Protein AF-A0A7S4HMP1-F1 (afdb_monomer)

Mean predicted aligned error: 23.76 Å

Solvent-accessible surface area (backbone atoms only — not comparable to full-atom values): 29929 Å² total; per-residue (Å²): 89,82,58,61,38,48,70,72,31,58,78,66,73,50,84,30,81,54,72,77,43,48,59,88,63,46,53,74,67,34,48,52,54,40,42,73,74,68,42,50,66,63,68,62,42,39,95,82,55,64,98,74,82,81,72,85,88,78,88,84,86,88,88,82,89,89,89,88,88,84,88,81,86,84,79,91,74,78,85,71,90,70,69,54,92,78,54,49,53,91,75,45,52,76,67,53,47,53,24,38,42,62,42,58,37,49,62,71,31,56,60,67,72,49,83,29,82,53,69,80,48,49,62,86,65,46,52,76,65,34,47,52,21,40,46,72,57,68,42,48,68,62,68,64,46,39,96,78,59,67,98,74,85,80,78,83,84,86,82,91,79,90,79,83,88,87,82,87,84,79,87,81,83,80,88,71,80,78,69,90,65,64,50,91,81,48,47,51,90,75,45,52,76,68,52,47,54,23,37,42,62,40,55,36,49,59,71,30,53,61,65,74,47,82,30,86,50,70,82,45,50,54,88,68,43,55,70,69,35,44,52,21,38,42,73,56,68,42,47,66,59,66,67,52,72,51,95,71,71,99,76,76,70,82,72,84,80,81,89,78,87,88,88,74,92,66,71,60,50,84,85,50,48,55,88,74,48,55,69,70,48,50,51,28,37,43,73,58,56,36,45,60,76,32,53,65,63,76,46,82,35,87,89,57,84,60,51,60,85,70,42,51,73,67,54,46,53,32,38,41,68,49,56,38,47,64,61,70,63,45,29,73,69,45,54,54,50,52,54,48,48,56,50,48,56,67,51,40,69,75,43,55,60,54,58,53,46,52,39,49,51,42,34,52,52,15,50,47,36,27,50,51,14,51,54,48,24,72,73,68,71,52,72,71,38,48,37,38,30,53,18,13,51,32,28,32,55,13,32,71,28,49,86,81,36,54,68,62,13,40,53,29,36,35,56,15,34,50,35,50,36,51,47,36,51,48,53,54,50,50,52,70,72,59,68,66,89,76,70,52,67,64,57,55,51,22,54,50,30,39,38,51,18,32,49,48,48,42,55,49,34,53,44,58,66,77,44,80,78,65,65,91,43,68,66,58,56,51,49,48,55,51,21,56,48,26,46,52,53,18,51,54,46,52,49,52,55,48,68,75,74,107

Structure (mmCIF, N/CA/C/O backbone):
data_AF-A0A7S4HMP1-F1
#
_entry.id   AF-A0A7S4HMP1-F1
#
loop_
_atom_site.group_PDB
_atom_site.id
_atom_site.type_symbol
_atom_site.label_atom_id
_atom_site.label_alt_id
_atom_site.label_comp_id
_atom_site.label_asym_id
_atom_site.label_entity_id
_atom_site.label_seq_id
_atom_site.pdbx_PDB_ins_code
_atom_site.Cartn_x
_atom_site.Cartn_y
_atom_site.Cartn_z
_atom_site.occupancy
_atom_site.B_iso_or_equiv
_atom_site.auth_seq_id
_atom_site.auth_comp_id
_atom_site.auth_asym_id
_atom_site.auth_atom_id
_atom_site.pdbx_PDB_model_num
ATOM 1 N N . GLU A 1 1 ? 4.857 -21.655 -35.297 1.00 81.12 1 GLU A N 1
ATOM 2 C CA . GLU A 1 1 ? 4.956 -22.957 -35.999 1.00 81.12 1 GLU A CA 1
ATOM 3 C C . GLU A 1 1 ? 5.570 -24.073 -35.152 1.00 81.12 1 GLU A C 1
ATOM 5 O O . GLU A 1 1 ? 4.925 -25.102 -35.016 1.00 81.12 1 GLU A O 1
ATOM 10 N N . THR A 1 2 ? 6.750 -23.900 -34.536 1.00 83.69 2 THR A N 1
ATOM 11 C CA . THR A 1 2 ? 7.411 -24.947 -33.713 1.00 83.69 2 THR A CA 1
ATOM 12 C C . THR A 1 2 ? 6.548 -25.488 -32.561 1.00 83.69 2 THR A C 1
ATOM 14 O O . THR A 1 2 ? 6.599 -26.676 -32.261 1.00 83.69 2 THR A O 1
ATOM 17 N N . LEU A 1 3 ? 5.717 -24.636 -31.955 1.00 86.12 3 LEU A N 1
ATOM 18 C CA . LEU A 1 3 ? 4.725 -24.988 -30.927 1.00 86.12 3 LEU A CA 1
ATOM 19 C C . LEU A 1 3 ? 3.349 -25.354 -31.524 1.00 86.12 3 LEU A C 1
ATOM 21 O O . LEU A 1 3 ? 2.315 -25.100 -30.923 1.00 86.12 3 LEU A O 1
ATOM 25 N N . GLY A 1 4 ? 3.278 -25.811 -32.776 1.00 84.25 4 GLY A N 1
ATOM 26 C CA . GLY A 1 4 ? 2.015 -26.191 -33.429 1.00 84.25 4 GLY A CA 1
ATOM 27 C C . GLY A 1 4 ? 1.074 -25.035 -33.808 1.00 84.25 4 GLY A C 1
ATOM 28 O O . GLY A 1 4 ? 0.079 -25.266 -34.489 1.00 84.25 4 GLY A O 1
ATOM 29 N N . TYR A 1 5 ? 1.383 -23.789 -33.437 1.00 81.81 5 TYR A N 1
ATOM 30 C CA . TYR A 1 5 ? 0.599 -22.616 -33.836 1.00 81.81 5 TYR A CA 1
ATOM 31 C C . TYR A 1 5 ? 0.855 -22.222 -35.294 1.00 81.81 5 TYR A C 1
ATOM 33 O O . TYR A 1 5 ? 2.004 -21.999 -35.696 1.00 81.81 5 TYR A O 1
ATOM 41 N N . ASN A 1 6 ? -0.228 -22.059 -36.054 1.00 84.19 6 ASN A N 1
ATOM 42 C CA . ASN A 1 6 ? -0.247 -21.267 -37.284 1.00 84.19 6 ASN A CA 1
ATOM 43 C C . ASN A 1 6 ? -0.841 -19.873 -37.008 1.00 84.19 6 ASN A C 1
ATOM 45 O O . ASN A 1 6 ? -1.463 -19.658 -35.969 1.00 84.19 6 ASN A O 1
ATOM 49 N N . GLN A 1 7 ? -0.667 -18.940 -37.947 1.00 73.88 7 GLN A N 1
ATOM 50 C CA . GLN A 1 7 ? -1.104 -17.548 -37.792 1.00 73.88 7 GLN A CA 1
ATOM 51 C C . GLN A 1 7 ? -2.592 -17.423 -37.431 1.00 73.88 7 GLN A C 1
ATOM 53 O O . GLN A 1 7 ? -2.944 -16.695 -36.514 1.00 73.88 7 GLN A O 1
ATOM 58 N N . ALA A 1 8 ? -3.470 -18.201 -38.070 1.00 77.12 8 ALA A N 1
ATOM 59 C CA . ALA A 1 8 ? -4.897 -18.154 -37.766 1.00 77.12 8 ALA A CA 1
ATOM 60 C C . ALA A 1 8 ? -5.226 -18.686 -36.360 1.00 77.12 8 ALA A C 1
ATOM 62 O O . ALA A 1 8 ? -6.150 -18.182 -35.730 1.00 77.12 8 ALA A O 1
ATOM 63 N N . MET A 1 9 ? -4.503 -19.690 -35.858 1.00 77.56 9 MET A N 1
ATOM 64 C CA . MET A 1 9 ? -4.683 -20.177 -34.486 1.00 77.56 9 MET A CA 1
ATOM 65 C C . MET A 1 9 ? -4.234 -19.131 -33.468 1.00 77.56 9 MET A C 1
ATOM 67 O O . MET A 1 9 ? -4.956 -18.874 -32.512 1.00 77.56 9 MET A O 1
ATOM 71 N N . TRP A 1 10 ? -3.096 -18.484 -33.722 1.00 79.12 10 TRP A N 1
ATOM 72 C CA . TRP A 1 10 ? -2.561 -17.427 -32.868 1.00 79.12 10 TRP A CA 1
ATOM 73 C C . TRP A 1 10 ? -3.501 -16.217 -32.801 1.00 79.12 10 TRP A C 1
ATOM 75 O O . TRP A 1 10 ? -3.937 -15.827 -31.722 1.00 79.12 10 TRP A O 1
ATOM 85 N N . ASP A 1 11 ? -3.921 -15.707 -33.962 1.00 74.00 11 ASP A N 1
ATOM 86 C CA . ASP A 1 11 ? -4.785 -14.525 -34.073 1.00 74.00 11 ASP A CA 1
ATOM 87 C C . ASP A 1 11 ? -6.189 -14.742 -33.475 1.00 74.00 11 ASP A C 1
ATOM 89 O O . ASP A 1 11 ? -6.884 -13.783 -33.146 1.00 74.00 11 ASP A O 1
ATOM 93 N N . ASN A 1 12 ? -6.633 -15.999 -33.346 1.00 75.69 12 ASN A N 1
ATOM 94 C CA . ASN A 1 12 ? -7.944 -16.351 -32.790 1.00 75.69 12 ASN A CA 1
ATOM 95 C C . ASN A 1 12 ? -7.866 -16.988 -31.390 1.00 75.69 12 ASN A C 1
ATOM 97 O O . ASN A 1 12 ? -8.894 -17.453 -30.896 1.00 75.69 12 ASN A O 1
ATOM 101 N N . GLY A 1 13 ? -6.684 -17.030 -30.761 1.00 78.25 13 GLY A N 1
ATOM 102 C CA . GLY A 1 13 ? -6.494 -17.608 -29.424 1.00 78.25 13 GLY A CA 1
ATOM 103 C C . GLY A 1 13 ? -6.851 -19.096 -29.340 1.00 78.25 13 GLY A C 1
ATOM 104 O O . GLY A 1 13 ? -7.396 -19.549 -28.337 1.00 78.25 13 GLY A O 1
ATOM 105 N N . VAL A 1 14 ? -6.621 -19.847 -30.418 1.00 78.69 14 VAL A N 1
ATOM 106 C CA . VAL A 1 14 ? -6.867 -21.291 -30.472 1.00 78.69 14 VAL A CA 1
ATOM 107 C C . VAL A 1 14 ? -5.616 -22.019 -29.995 1.00 78.69 14 VAL A C 1
ATOM 109 O O . VAL A 1 14 ? -4.574 -21.932 -30.642 1.00 78.69 14 VAL A O 1
ATOM 112 N N . GLU A 1 15 ? -5.749 -22.748 -28.889 1.00 80.62 15 GLU A N 1
ATOM 113 C CA . GLU A 1 15 ? -4.696 -23.574 -28.288 1.00 80.62 15 GLU A CA 1
ATOM 114 C C . GLU A 1 15 ? -4.170 -24.637 -29.267 1.00 80.62 15 GLU A C 1
ATOM 116 O O . GLU A 1 15 ? -4.902 -25.164 -30.115 1.00 80.62 15 GLU A O 1
ATOM 121 N N . SER A 1 16 ? -2.871 -24.925 -29.178 1.00 84.31 16 SER A N 1
ATOM 122 C CA . SER A 1 16 ? -2.215 -25.957 -29.980 1.00 84.31 16 SER A CA 1
ATOM 123 C C . SER A 1 16 ? -2.100 -27.263 -29.197 1.00 84.31 16 SER A C 1
ATOM 125 O O . SER A 1 16 ? -2.151 -27.277 -27.975 1.00 84.31 16 SER A O 1
ATOM 127 N N . GLU A 1 17 ? -1.869 -28.387 -29.876 1.00 76.69 17 GLU A N 1
ATOM 128 C CA . GLU A 1 17 ? -1.690 -29.677 -29.184 1.00 76.69 17 GLU A CA 1
ATOM 129 C C . GLU A 1 17 ? -0.527 -29.645 -28.177 1.00 76.69 17 GLU A C 1
ATOM 131 O O . GLU A 1 17 ? -0.552 -30.349 -27.175 1.00 76.69 17 GLU A O 1
ATOM 136 N N . THR A 1 18 ? 0.470 -28.781 -28.398 1.00 83.00 18 THR A N 1
ATOM 137 C CA . THR A 1 18 ? 1.603 -28.641 -27.480 1.00 83.00 18 THR A CA 1
ATOM 138 C C . THR A 1 18 ? 1.272 -27.841 -26.225 1.00 83.00 18 THR A C 1
ATOM 140 O O . THR A 1 18 ? 1.963 -28.022 -25.232 1.00 83.00 18 THR A O 1
ATOM 143 N N . SER A 1 19 ? 0.259 -26.959 -26.232 1.00 81.62 19 SER A N 1
ATOM 144 C CA . SER A 1 19 ? -0.126 -26.233 -25.006 1.00 81.62 19 SER A CA 1
ATOM 145 C C . SER A 1 19 ? -0.819 -27.129 -23.980 1.00 81.62 19 SER A C 1
ATOM 147 O O . SER A 1 19 ? -0.822 -26.796 -22.801 1.00 81.62 19 SER A O 1
ATOM 149 N N . ASP A 1 20 ? -1.333 -28.284 -24.410 1.00 80.31 20 ASP A N 1
ATOM 150 C CA . ASP A 1 20 ? -1.892 -29.313 -23.525 1.00 80.31 20 ASP A CA 1
ATOM 151 C C . ASP A 1 20 ? -0.820 -30.279 -22.982 1.00 80.31 20 ASP A C 1
ATOM 153 O O . ASP A 1 20 ? -1.099 -31.115 -22.115 1.00 80.31 20 ASP A O 1
ATOM 157 N N . GLU A 1 21 ? 0.416 -30.191 -23.484 1.00 86.31 21 GLU A N 1
ATOM 158 C CA . GLU A 1 21 ? 1.531 -31.014 -23.031 1.00 86.31 21 GLU A CA 1
ATOM 159 C C . GLU A 1 21 ? 2.302 -30.341 -21.896 1.00 86.31 21 GLU A C 1
ATOM 161 O O . GLU A 1 21 ? 2.626 -29.152 -21.921 1.00 86.31 21 GLU A O 1
ATOM 166 N N . TRP A 1 22 ? 2.695 -31.145 -20.910 1.00 88.56 22 TRP A N 1
ATOM 167 C CA . TRP A 1 22 ? 3.604 -30.688 -19.869 1.00 88.56 22 TRP A CA 1
ATOM 168 C C . TRP A 1 22 ? 4.968 -30.321 -20.460 1.00 88.56 22 TRP A C 1
ATOM 170 O O . TRP A 1 22 ? 5.476 -31.013 -21.340 1.00 88.56 22 TRP A O 1
ATOM 180 N N . TRP A 1 23 ? 5.632 -29.315 -19.887 1.00 87.25 23 TRP A N 1
ATOM 181 C CA . TRP A 1 23 ? 6.948 -28.819 -20.315 1.00 87.25 23 TRP A CA 1
ATOM 182 C C . TRP A 1 23 ? 7.975 -29.938 -20.528 1.00 87.25 23 TRP A C 1
ATOM 184 O O . TRP A 1 23 ? 8.795 -29.898 -21.439 1.00 87.25 23 TRP A O 1
ATOM 194 N N . GLN A 1 24 ? 7.934 -30.963 -19.675 1.00 86.00 24 GLN A N 1
ATOM 195 C CA . GLN A 1 24 ? 8.861 -32.099 -19.707 1.00 86.00 24 GLN A CA 1
ATOM 196 C C . GLN A 1 24 ? 8.571 -33.096 -20.841 1.00 86.00 24 GLN A C 1
ATOM 198 O O . GLN A 1 24 ? 9.437 -33.906 -21.160 1.00 86.00 24 GLN A O 1
ATOM 203 N N . CYS A 1 25 ? 7.376 -33.039 -21.428 1.00 87.31 25 CYS A N 1
ATOM 204 C CA . CYS A 1 25 ? 6.957 -33.856 -22.564 1.00 87.31 25 CYS A CA 1
ATOM 205 C C . CYS A 1 25 ? 7.211 -33.161 -23.910 1.00 87.31 25 CYS A C 1
ATOM 207 O O . CYS A 1 25 ? 7.308 -33.841 -24.928 1.00 87.31 25 CYS A O 1
ATOM 209 N N . LEU A 1 26 ? 7.428 -31.840 -23.899 1.00 85.75 26 LEU A N 1
ATOM 210 C CA . LEU A 1 26 ? 7.861 -31.089 -25.072 1.00 85.75 26 LEU A CA 1
ATOM 211 C C . LEU A 1 26 ? 9.255 -31.525 -25.550 1.00 85.75 26 LEU A C 1
ATOM 213 O O . LEU A 1 26 ? 10.169 -31.807 -24.771 1.00 85.75 26 LEU A O 1
ATOM 217 N N . THR A 1 27 ? 9.462 -31.476 -26.863 1.00 87.31 27 THR A N 1
ATOM 218 C CA . THR A 1 27 ? 10.792 -31.596 -27.474 1.00 87.31 27 THR A CA 1
ATOM 219 C C . THR A 1 27 ? 11.685 -30.405 -27.104 1.00 87.31 27 THR A C 1
ATOM 221 O O . THR A 1 27 ? 11.201 -29.304 -26.846 1.00 87.31 27 THR A O 1
ATOM 224 N N . GLN A 1 28 ? 13.014 -30.562 -27.170 1.00 83.19 28 GLN A N 1
ATOM 225 C CA . GLN A 1 28 ? 13.950 -29.450 -26.910 1.00 83.19 28 GLN A CA 1
ATOM 226 C C . GLN A 1 28 ? 13.708 -28.226 -27.808 1.00 83.19 28 GLN A C 1
ATOM 228 O O . GLN A 1 28 ? 13.897 -27.093 -27.374 1.00 83.19 28 GLN A O 1
ATOM 233 N N . SER A 1 29 ? 13.286 -28.430 -29.059 1.00 79.44 29 SER A N 1
ATOM 234 C CA . SER A 1 29 ? 12.924 -27.335 -29.967 1.00 79.44 29 SER A CA 1
ATOM 235 C C . SER A 1 29 ? 11.670 -26.589 -29.517 1.00 79.44 29 SER A C 1
ATOM 237 O O . SER A 1 29 ? 11.615 -25.371 -29.648 1.00 79.44 29 SER A O 1
ATOM 239 N N . GLN A 1 30 ? 10.686 -27.301 -28.964 1.00 88.38 30 GLN A N 1
ATOM 240 C CA . GLN A 1 30 ? 9.476 -26.698 -28.408 1.00 88.38 30 GLN A CA 1
ATOM 241 C C . GLN A 1 30 ? 9.784 -25.962 -27.101 1.00 88.38 30 GLN A C 1
ATOM 243 O O . GLN A 1 30 ? 9.384 -24.816 -26.969 1.00 88.38 30 GLN A O 1
ATOM 248 N N . GLN A 1 31 ? 10.590 -26.534 -26.201 1.00 87.50 31 GLN A N 1
ATOM 249 C CA . GLN A 1 31 ? 11.033 -25.848 -24.977 1.00 87.50 31 GLN A CA 1
ATOM 250 C C . GLN A 1 31 ? 11.796 -24.553 -25.283 1.00 87.50 31 GLN A C 1
ATOM 252 O O . GLN A 1 31 ? 11.530 -23.522 -24.679 1.00 87.50 31 GLN A O 1
ATOM 257 N N . LYS A 1 32 ? 12.708 -24.571 -26.266 1.00 86.00 32 LYS A N 1
ATOM 258 C CA . LYS A 1 32 ? 13.416 -23.356 -26.706 1.00 86.00 32 LYS A CA 1
ATOM 259 C C . LYS A 1 32 ? 12.469 -22.320 -27.310 1.00 86.00 32 LYS A C 1
ATOM 261 O O . LYS A 1 32 ? 12.642 -21.134 -27.064 1.00 86.00 32 LYS A O 1
ATOM 266 N N . ALA A 1 33 ? 11.480 -22.756 -28.091 1.00 83.94 33 ALA A N 1
ATOM 267 C CA . ALA A 1 33 ? 10.480 -21.858 -28.660 1.00 83.94 33 ALA A CA 1
ATOM 268 C C . ALA A 1 33 ? 9.553 -21.265 -27.584 1.00 83.94 33 ALA A C 1
ATOM 270 O O . ALA A 1 33 ? 9.219 -20.091 -27.665 1.00 83.94 33 ALA A O 1
ATOM 271 N N . ALA A 1 34 ? 9.177 -22.046 -26.570 1.00 84.50 34 ALA A N 1
ATOM 272 C CA . ALA A 1 34 ? 8.392 -21.581 -25.431 1.00 84.50 34 ALA A CA 1
ATOM 273 C C . ALA A 1 34 ? 9.184 -20.589 -24.563 1.00 84.50 34 ALA A C 1
ATOM 275 O O . ALA A 1 34 ? 8.674 -19.514 -24.266 1.00 84.50 34 ALA A O 1
ATOM 276 N N . ALA A 1 35 ? 10.455 -20.885 -24.273 1.00 86.44 35 ALA A N 1
ATOM 277 C CA . ALA A 1 35 ? 11.354 -19.977 -23.558 1.00 86.44 35 ALA A CA 1
ATOM 278 C C . ALA A 1 35 ? 11.606 -18.669 -24.324 1.00 86.44 35 ALA A C 1
ATOM 280 O O . ALA A 1 35 ? 11.686 -17.604 -23.723 1.00 86.44 35 ALA A O 1
ATOM 281 N N . PHE A 1 36 ? 11.685 -18.724 -25.657 1.00 86.38 36 PHE A N 1
ATOM 282 C CA . PHE A 1 36 ? 11.768 -17.524 -26.496 1.00 86.38 36 PHE A CA 1
ATOM 283 C C . PHE A 1 36 ? 10.506 -16.651 -26.401 1.00 86.38 36 PHE A C 1
ATOM 285 O O . PHE A 1 36 ? 10.591 -15.435 -26.522 1.00 86.38 36 PHE A O 1
ATOM 292 N N . LEU A 1 37 ? 9.345 -17.264 -26.154 1.00 81.69 37 LEU A N 1
ATOM 293 C CA . LEU A 1 37 ? 8.084 -16.570 -25.878 1.00 81.69 37 LEU A CA 1
ATOM 294 C C . LEU A 1 37 ? 7.926 -16.179 -24.397 1.00 81.69 37 LEU A C 1
ATOM 296 O O . LEU A 1 37 ? 6.849 -15.740 -24.007 1.00 81.69 37 LEU A O 1
ATOM 300 N N . GLY A 1 38 ? 8.976 -16.340 -23.588 1.00 85.50 38 GLY A N 1
ATOM 301 C CA . GLY A 1 38 ? 9.016 -15.929 -22.186 1.00 85.50 38 GLY A CA 1
ATOM 302 C C . GLY A 1 38 ? 8.547 -16.978 -21.183 1.00 85.50 38 GLY A C 1
ATOM 303 O O . GLY A 1 38 ? 8.684 -16.736 -19.994 1.00 85.50 38 GLY A O 1
ATOM 304 N N . TYR A 1 39 ? 8.060 -18.141 -21.624 1.00 83.88 39 TYR A N 1
ATOM 305 C CA . TYR A 1 39 ? 7.578 -19.170 -20.704 1.00 83.88 39 TYR A CA 1
ATOM 306 C C . TYR A 1 39 ? 8.729 -19.955 -20.082 1.00 83.88 39 TYR A C 1
ATOM 308 O O . TYR A 1 39 ? 9.542 -20.557 -20.794 1.00 83.88 39 TYR A O 1
ATOM 316 N N . ASP A 1 40 ? 8.737 -20.038 -18.756 1.00 87.75 40 ASP A N 1
ATOM 317 C CA . ASP A 1 40 ? 9.530 -21.022 -18.027 1.00 87.75 40 ASP A CA 1
ATOM 318 C C . ASP A 1 40 ? 8.724 -22.297 -17.703 1.00 87.75 40 ASP A C 1
ATOM 320 O O . ASP A 1 40 ? 7.568 -22.483 -18.100 1.00 87.75 40 ASP A O 1
ATOM 324 N N . LYS A 1 41 ? 9.366 -23.245 -17.014 1.00 85.75 41 LYS A N 1
ATOM 325 C CA . LYS A 1 41 ? 8.756 -24.536 -16.681 1.00 85.75 41 LYS A CA 1
ATOM 326 C C . LYS A 1 41 ? 7.579 -24.376 -15.715 1.00 85.75 41 LYS A C 1
ATOM 328 O O . LYS A 1 41 ? 6.623 -25.155 -15.791 1.00 85.75 41 LYS A O 1
ATOM 333 N N . GLU A 1 42 ? 7.685 -23.467 -14.759 1.00 83.94 42 GLU A N 1
ATOM 334 C CA . GLU A 1 42 ? 6.690 -23.217 -13.726 1.00 83.94 42 GLU A CA 1
ATOM 335 C C . GLU A 1 42 ? 5.453 -22.534 -14.324 1.00 83.94 42 GLU A C 1
ATOM 337 O O . GLU A 1 42 ? 4.328 -22.948 -14.038 1.00 83.94 42 GLU A O 1
ATOM 342 N N . GLU A 1 43 ? 5.656 -21.572 -15.219 1.00 85.38 43 GLU A N 1
ATOM 343 C CA . GLU A 1 43 ? 4.599 -20.866 -15.940 1.00 85.38 43 GLU A CA 1
ATOM 344 C C . GLU A 1 43 ? 3.887 -21.764 -16.952 1.00 85.38 43 GLU A C 1
ATOM 346 O O . GLU A 1 43 ? 2.658 -21.776 -17.003 1.00 85.38 43 GLU A O 1
ATOM 351 N N . TRP A 1 44 ? 4.632 -22.578 -17.709 1.00 87.81 44 TRP A N 1
ATOM 352 C CA . TRP A 1 44 ? 4.047 -23.469 -18.715 1.00 87.81 44 TRP A CA 1
ATOM 353 C C . TRP A 1 44 ? 3.180 -24.574 -18.106 1.00 87.81 44 TRP A C 1
ATOM 355 O O . TRP A 1 44 ? 2.122 -24.904 -18.633 1.00 87.81 44 TRP A O 1
ATOM 365 N N . ASN A 1 45 ? 3.621 -25.180 -16.998 1.00 86.88 45 ASN A N 1
ATOM 366 C CA . ASN A 1 45 ? 2.841 -26.236 -16.342 1.00 86.88 45 ASN A CA 1
ATOM 367 C C . ASN A 1 45 ? 1.745 -25.672 -15.419 1.00 86.88 45 ASN A C 1
ATOM 369 O O . ASN A 1 45 ? 0.835 -26.402 -15.029 1.00 86.88 45 ASN A O 1
ATOM 373 N N . GLY A 1 46 ? 1.833 -24.400 -15.030 1.00 81.19 46 GLY A N 1
ATOM 374 C CA . GLY A 1 46 ? 0.924 -23.790 -14.068 1.00 81.19 46 GLY A CA 1
ATOM 375 C C . GLY A 1 46 ? 1.051 -24.350 -12.643 1.00 81.19 46 GLY A C 1
ATOM 376 O O . GLY A 1 46 ? 1.727 -25.342 -12.357 1.00 81.19 46 GLY A O 1
ATOM 377 N N . SER A 1 47 ? 0.359 -23.704 -11.703 1.00 75.25 47 SER A N 1
ATOM 378 C CA . SER A 1 47 ? 0.424 -24.017 -10.266 1.00 75.25 47 SER A CA 1
ATOM 379 C C . SER A 1 47 ? -0.242 -25.343 -9.867 1.00 75.25 47 SER A C 1
ATOM 381 O O . SER A 1 47 ? -0.013 -25.827 -8.757 1.00 75.25 47 SER A O 1
ATOM 383 N N . ASP A 1 48 ? -1.028 -25.944 -10.764 1.00 71.31 48 ASP A N 1
ATOM 384 C CA . ASP A 1 48 ? -1.760 -27.198 -10.545 1.00 71.31 48 ASP A CA 1
ATOM 385 C C . ASP A 1 48 ? -1.002 -28.447 -11.052 1.00 71.31 48 ASP A C 1
ATOM 387 O O . ASP 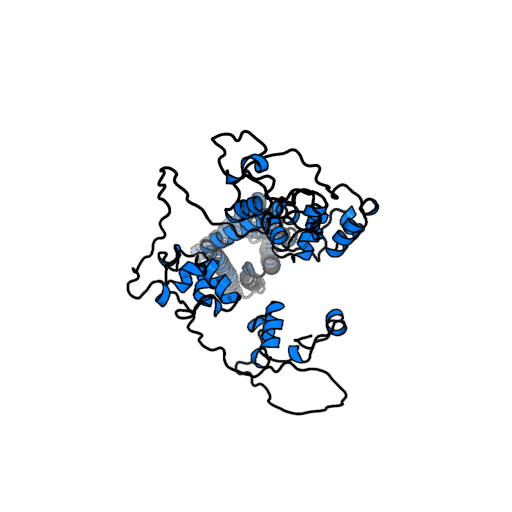A 1 48 ? -1.551 -29.555 -11.064 1.00 71.31 48 ASP A O 1
ATOM 391 N N . ALA A 1 49 ? 0.265 -28.296 -11.458 1.00 74.38 49 ALA A N 1
ATOM 392 C CA . ALA A 1 49 ? 1.073 -29.386 -11.995 1.00 74.38 49 ALA A CA 1
ATOM 393 C C . ALA A 1 49 ? 1.245 -30.550 -10.985 1.00 74.38 49 ALA A C 1
ATOM 395 O O . ALA A 1 49 ? 1.631 -30.335 -9.828 1.00 74.38 49 ALA A O 1
ATOM 396 N N . PRO A 1 50 ? 1.001 -31.814 -11.387 1.00 75.12 50 PRO A N 1
ATOM 397 C CA . PRO A 1 50 ? 1.154 -32.961 -10.499 1.00 75.12 50 PRO A CA 1
ATOM 398 C C . PRO A 1 50 ? 2.630 -33.213 -10.151 1.00 75.12 50 PRO A C 1
ATOM 400 O O . PRO A 1 50 ? 3.524 -33.035 -10.973 1.00 75.12 50 PRO A O 1
ATOM 403 N N . ALA A 1 51 ? 2.889 -33.715 -8.937 1.00 68.69 51 ALA A N 1
ATOM 404 C CA . ALA A 1 51 ? 4.246 -33.978 -8.435 1.00 68.69 51 ALA A CA 1
ATOM 405 C C . ALA A 1 51 ? 5.045 -35.021 -9.252 1.00 68.69 51 ALA A C 1
ATOM 407 O O . ALA A 1 51 ? 6.267 -35.091 -9.131 1.00 68.69 51 ALA A O 1
ATOM 408 N N . GLU A 1 52 ? 4.371 -35.834 -10.070 1.00 70.56 52 GLU A N 1
ATOM 409 C CA . GLU A 1 52 ? 4.983 -36.787 -10.997 1.00 70.56 52 GLU A CA 1
ATOM 410 C C . GLU A 1 52 ? 4.262 -36.692 -12.351 1.00 70.56 52 GLU A C 1
ATOM 412 O O . GLU A 1 52 ? 3.089 -37.054 -12.463 1.00 70.56 52 GLU A O 1
ATOM 417 N N . ILE A 1 53 ? 4.961 -36.189 -13.371 1.00 79.56 53 ILE A N 1
ATOM 418 C CA . ILE A 1 53 ? 4.456 -36.065 -14.743 1.00 79.56 53 ILE A CA 1
ATOM 419 C C . ILE A 1 53 ? 4.915 -37.285 -15.544 1.00 79.56 53 ILE A C 1
ATOM 421 O O . ILE A 1 53 ? 6.106 -37.591 -15.589 1.00 79.56 53 ILE A O 1
ATOM 425 N N . LYS A 1 54 ? 3.972 -37.985 -16.180 1.00 76.00 54 LYS A N 1
ATOM 426 C CA . LYS A 1 54 ? 4.251 -39.106 -17.086 1.00 76.00 54 LYS A CA 1
ATOM 427 C C . LYS A 1 54 ? 3.882 -38.694 -18.502 1.00 76.00 54 LYS A C 1
ATOM 429 O O . LYS A 1 54 ? 2.734 -38.342 -18.740 1.00 76.00 54 LYS A O 1
ATOM 434 N N . CYS A 1 55 ? 4.853 -38.737 -19.404 1.00 80.94 55 CYS A N 1
ATOM 435 C CA . CYS A 1 55 ? 4.627 -38.510 -20.825 1.00 80.94 55 CYS A CA 1
ATOM 436 C C . CYS A 1 55 ? 4.187 -39.833 -21.462 1.00 80.94 55 CYS A C 1
ATOM 438 O O . CYS A 1 55 ? 4.869 -40.848 -21.292 1.00 80.94 55 CYS A O 1
ATOM 440 N N . ASP A 1 56 ? 3.043 -39.837 -22.142 1.00 59.88 56 ASP A N 1
ATOM 441 C CA . ASP A 1 56 ? 2.562 -41.018 -22.856 1.00 59.88 56 ASP A CA 1
ATOM 442 C C . ASP A 1 56 ? 3.399 -41.221 -24.130 1.00 59.88 56 ASP A C 1
ATOM 444 O O . ASP A 1 56 ? 3.468 -40.357 -24.999 1.00 59.88 56 ASP A O 1
ATOM 448 N N . ASP A 1 57 ? 4.056 -42.375 -24.229 1.00 56.53 57 ASP A N 1
ATOM 449 C CA . ASP A 1 57 ? 4.846 -42.788 -25.391 1.00 56.53 57 ASP A CA 1
ATOM 450 C C . ASP A 1 57 ? 3.951 -43.628 -26.325 1.00 56.53 57 ASP A C 1
ATOM 452 O O . ASP A 1 57 ? 3.578 -44.754 -25.976 1.00 56.53 57 ASP A O 1
ATOM 456 N N . ALA A 1 58 ? 3.548 -43.083 -27.483 1.00 34.00 58 ALA A N 1
ATOM 457 C CA . ALA A 1 58 ? 2.807 -43.819 -28.520 1.00 34.00 58 ALA A CA 1
ATOM 458 C C . ALA A 1 58 ? 2.936 -43.214 -29.942 1.00 34.00 58 ALA A C 1
ATOM 460 O O . ALA A 1 58 ? 2.136 -42.397 -30.381 1.00 34.00 58 ALA A O 1
ATOM 461 N N . THR A 1 59 ? 3.964 -43.679 -30.657 1.00 35.12 59 THR A N 1
ATOM 462 C CA . THR A 1 59 ? 4.001 -44.193 -32.052 1.00 35.12 59 THR A CA 1
ATOM 463 C C . THR A 1 59 ? 2.881 -43.926 -33.091 1.00 35.12 59 THR A C 1
ATOM 465 O O . THR A 1 59 ? 1.723 -44.268 -32.873 1.00 35.12 59 THR A O 1
ATOM 468 N N . GLU A 1 60 ? 3.372 -43.633 -34.313 1.00 34.59 60 GLU A N 1
ATOM 469 C CA . GLU A 1 60 ? 2.996 -44.131 -35.668 1.00 34.59 60 GLU A CA 1
ATOM 470 C C . GLU A 1 60 ? 1.984 -43.393 -36.594 1.00 34.59 60 GLU A C 1
ATOM 472 O O . GLU A 1 60 ? 0.780 -43.365 -36.380 1.00 34.59 60 GLU A O 1
ATOM 477 N N . GLU A 1 61 ? 2.563 -42.912 -37.714 1.00 37.41 61 GLU A N 1
ATOM 478 C CA . GLU A 1 61 ? 2.132 -42.869 -39.133 1.00 37.41 61 GLU A CA 1
ATOM 479 C C . GLU A 1 61 ? 0.696 -42.491 -39.563 1.00 37.41 61 GLU A C 1
ATOM 481 O O . GLU A 1 61 ? -0.238 -43.250 -39.346 1.00 37.41 61 GLU A O 1
ATOM 486 N N . VAL A 1 62 ? 0.588 -41.486 -40.459 1.00 31.44 62 VAL A N 1
ATOM 487 C CA . VAL A 1 62 ? 0.071 -41.667 -41.842 1.00 31.44 62 VAL A CA 1
ATOM 488 C C . VAL A 1 62 ? 0.794 -40.714 -42.809 1.00 31.44 62 VAL A C 1
ATOM 490 O O . VAL A 1 62 ? 0.748 -39.494 -42.678 1.00 31.44 62 VAL A O 1
ATOM 493 N N . THR A 1 63 ? 1.429 -41.296 -43.825 1.00 36.62 63 THR A N 1
ATOM 494 C CA . THR A 1 63 ? 2.060 -40.642 -44.979 1.00 36.62 63 THR A CA 1
ATOM 495 C C . THR A 1 63 ? 1.122 -40.590 -46.194 1.00 36.62 63 THR A C 1
ATOM 497 O O . THR A 1 63 ? 0.488 -41.585 -46.531 1.00 36.62 63 THR A O 1
ATOM 500 N N . THR A 1 64 ? 1.139 -39.474 -46.934 1.00 30.67 64 THR A N 1
ATOM 501 C CA . THR A 1 64 ? 0.923 -39.394 -48.402 1.00 30.67 64 THR A CA 1
ATOM 502 C C . THR A 1 64 ? 1.699 -38.167 -48.926 1.00 30.67 64 THR A C 1
ATOM 504 O O . THR A 1 64 ? 1.291 -37.046 -48.650 1.00 30.67 64 THR A O 1
ATOM 507 N N . ALA A 1 65 ? 2.947 -38.301 -49.410 1.00 30.64 65 ALA A N 1
ATOM 508 C CA . ALA A 1 65 ? 3.380 -38.510 -50.814 1.00 30.64 65 ALA A CA 1
ATOM 509 C C . ALA A 1 65 ? 2.986 -37.336 -51.756 1.00 30.64 65 ALA A C 1
ATOM 511 O O . ALA A 1 65 ? 1.802 -37.154 -52.012 1.00 30.64 65 ALA A O 1
ATOM 512 N N . LEU A 1 66 ? 3.888 -36.489 -52.293 1.00 31.25 66 LEU A N 1
ATOM 513 C CA . LEU A 1 66 ? 5.028 -36.745 -53.209 1.00 31.25 66 LEU A CA 1
ATOM 514 C C . LEU A 1 66 ? 6.047 -35.541 -53.269 1.00 31.25 66 LEU A C 1
ATOM 516 O O . LEU A 1 66 ? 5.708 -34.462 -52.795 1.00 31.25 66 LEU A O 1
ATOM 520 N N . PRO A 1 67 ? 7.262 -35.708 -53.867 1.00 45.66 67 PRO A N 1
ATOM 521 C CA . PRO A 1 67 ? 8.567 -35.083 -53.520 1.00 45.66 67 PRO A CA 1
ATOM 522 C C . PRO A 1 67 ? 9.265 -34.398 -54.747 1.00 45.66 67 PRO A C 1
ATOM 524 O O . PRO A 1 67 ? 8.552 -34.100 -55.707 1.00 45.66 67 PRO A O 1
ATOM 527 N N . PRO A 1 68 ? 10.621 -34.324 -54.902 1.00 53.06 68 PRO A N 1
ATOM 528 C CA . PRO A 1 68 ? 11.768 -33.977 -54.019 1.00 53.06 68 PRO A CA 1
ATOM 529 C C . PRO A 1 68 ? 12.588 -32.765 -54.576 1.00 53.06 68 PRO A C 1
ATOM 531 O O . PRO A 1 68 ? 12.370 -32.337 -55.708 1.00 53.06 68 PRO A O 1
ATOM 534 N N . THR A 1 69 ? 13.588 -32.179 -53.892 1.00 28.28 69 THR A N 1
ATOM 535 C CA . THR A 1 69 ? 15.050 -32.520 -53.922 1.00 28.28 69 THR A CA 1
ATOM 536 C C . THR A 1 69 ? 15.845 -31.305 -53.363 1.00 28.28 69 THR A C 1
ATOM 538 O O . THR A 1 69 ? 15.336 -30.202 -53.551 1.00 28.28 69 THR A O 1
ATOM 541 N N . PRO A 1 70 ? 17.098 -31.389 -52.845 1.00 38.84 70 PRO A N 1
ATOM 542 C CA . PRO A 1 70 ? 17.850 -32.478 -52.210 1.00 38.84 70 PRO A CA 1
ATOM 543 C C . PRO A 1 70 ? 18.163 -32.224 -50.715 1.00 38.84 70 PRO A C 1
ATOM 545 O O . PRO A 1 70 ? 18.122 -31.110 -50.208 1.00 38.84 70 PRO A O 1
ATOM 548 N N . GLN A 1 71 ? 18.526 -33.315 -50.046 1.00 28.02 71 GLN A N 1
ATOM 549 C CA . GLN A 1 71 ? 18.961 -33.417 -48.655 1.00 28.02 71 GLN A CA 1
ATOM 550 C C . GLN A 1 71 ? 20.369 -32.841 -48.435 1.00 28.02 71 GLN A C 1
ATOM 552 O O . GLN A 1 71 ? 21.267 -33.129 -49.226 1.00 28.02 71 GLN A O 1
ATOM 557 N N . THR A 1 72 ? 20.578 -32.198 -47.283 1.00 26.33 72 THR A N 1
ATOM 558 C CA . THR A 1 72 ? 21.847 -32.311 -46.551 1.00 26.33 72 THR A CA 1
ATOM 559 C C . THR A 1 72 ? 21.555 -33.002 -45.225 1.00 26.33 72 THR A C 1
ATOM 561 O O . THR A 1 72 ? 20.672 -32.617 -44.466 1.00 26.33 72 THR A O 1
ATOM 564 N N . THR A 1 73 ? 22.252 -34.107 -45.035 1.00 28.70 73 THR A N 1
ATOM 565 C CA . THR A 1 73 ? 22.144 -35.112 -43.986 1.00 28.70 73 THR A CA 1
ATOM 566 C C . THR A 1 73 ? 22.510 -34.535 -42.614 1.00 28.70 73 THR A C 1
ATOM 568 O O . THR A 1 73 ? 23.649 -34.123 -42.425 1.00 28.70 73 THR A O 1
ATOM 571 N N . THR A 1 74 ? 21.601 -34.568 -41.636 1.00 28.50 74 THR A N 1
ATOM 572 C CA . THR A 1 74 ? 21.955 -34.405 -40.214 1.00 28.50 74 THR A CA 1
ATOM 573 C C . THR A 1 74 ? 22.083 -35.791 -39.595 1.00 28.50 74 THR A C 1
ATOM 575 O O . THR A 1 74 ? 21.091 -36.476 -39.341 1.00 28.50 74 THR A O 1
ATOM 578 N N . VAL A 1 75 ? 23.327 -36.221 -39.398 1.00 29.11 75 VAL A N 1
ATOM 579 C CA . VAL A 1 75 ? 23.664 -37.325 -38.501 1.00 29.11 75 VAL A CA 1
ATOM 580 C C . VAL A 1 75 ? 23.663 -36.770 -37.078 1.00 29.11 75 VAL A C 1
ATOM 582 O O . VAL A 1 75 ? 24.217 -35.711 -36.809 1.00 29.11 75 VAL A O 1
ATOM 585 N N . LYS A 1 76 ? 22.986 -37.492 -36.188 1.00 36.59 76 LYS A N 1
ATOM 586 C CA . LYS A 1 76 ? 23.008 -37.325 -34.736 1.00 36.59 76 LYS A CA 1
ATOM 587 C C . LYS A 1 76 ? 24.409 -37.711 -34.238 1.00 36.59 76 LYS A C 1
ATOM 589 O O . LYS A 1 76 ? 24.759 -38.883 -34.347 1.00 36.59 76 LYS A O 1
ATOM 594 N N . GLU A 1 77 ? 25.159 -36.780 -33.662 1.00 28.86 77 GLU A N 1
ATOM 595 C CA . GLU A 1 77 ? 26.290 -37.079 -32.773 1.00 28.86 77 GLU A CA 1
ATOM 596 C C . GLU A 1 77 ? 26.269 -36.125 -31.566 1.00 28.86 77 GLU A C 1
ATOM 598 O O . GLU A 1 77 ? 25.702 -35.032 -31.664 1.00 28.86 77 GLU A O 1
ATOM 603 N N . PRO A 1 78 ? 26.769 -36.568 -30.398 1.00 36.59 78 PRO A N 1
ATOM 604 C CA . PRO A 1 78 ? 26.829 -35.754 -29.191 1.00 36.59 78 PRO A CA 1
ATOM 605 C C . PRO A 1 78 ? 27.805 -34.595 -29.414 1.00 36.59 78 PRO A C 1
ATOM 607 O O . PRO A 1 78 ? 28.793 -34.770 -30.122 1.00 36.59 78 PRO A O 1
ATOM 610 N N . VAL A 1 79 ? 27.530 -33.433 -28.812 1.00 37.22 79 VAL A N 1
ATOM 611 C CA . VAL A 1 79 ? 28.502 -32.330 -28.736 1.00 37.22 79 VAL A CA 1
ATOM 612 C C . VAL A 1 79 ? 29.794 -32.923 -28.164 1.00 37.22 79 VAL A C 1
ATOM 614 O O . VAL A 1 79 ? 29.745 -33.437 -27.041 1.00 37.22 79 VAL A O 1
ATOM 617 N N . PRO A 1 80 ? 30.902 -32.962 -28.922 1.00 34.41 80 PRO A N 1
ATOM 618 C CA . PRO A 1 80 ? 32.167 -33.380 -28.358 1.00 34.41 80 PRO A CA 1
ATOM 619 C C . PRO A 1 80 ? 32.595 -32.293 -27.372 1.00 34.41 80 PRO A C 1
ATOM 621 O O . PRO A 1 80 ? 32.431 -31.105 -27.645 1.00 34.41 80 PRO A O 1
ATOM 624 N N . GLU A 1 81 ? 33.138 -32.696 -26.228 1.00 46.69 81 GLU A N 1
ATOM 625 C CA . GLU A 1 81 ? 34.073 -31.856 -25.479 1.00 46.69 81 GLU A CA 1
ATOM 626 C C . GLU A 1 81 ? 35.267 -31.605 -26.418 1.00 46.69 81 GLU A C 1
ATOM 628 O O . GLU A 1 81 ? 36.224 -32.379 -26.444 1.00 46.69 81 GLU A O 1
ATOM 633 N N . GLU A 1 82 ? 35.151 -30.621 -27.314 1.00 49.41 82 GLU A N 1
ATOM 634 C CA . GLU A 1 82 ? 36.262 -30.196 -28.157 1.00 49.41 82 GLU A CA 1
ATOM 635 C C . GLU A 1 82 ? 37.217 -29.402 -27.273 1.00 49.41 82 GLU A C 1
ATOM 637 O O . GLU A 1 82 ? 36.908 -28.314 -26.795 1.00 49.41 82 GLU A O 1
ATOM 642 N N . ASP A 1 83 ? 38.369 -30.008 -27.008 1.00 49.91 83 ASP A N 1
ATOM 643 C CA . ASP A 1 83 ? 39.479 -29.399 -26.294 1.00 49.91 83 ASP A CA 1
ATOM 644 C C . ASP A 1 83 ? 40.132 -28.332 -27.188 1.00 49.91 83 ASP A C 1
ATOM 646 O O . ASP A 1 83 ? 41.115 -28.581 -27.896 1.00 49.91 83 ASP A O 1
ATOM 650 N N . TYR A 1 84 ? 39.542 -27.135 -27.183 1.00 54.22 84 TYR A N 1
ATOM 651 C CA . TYR A 1 84 ? 40.032 -25.985 -27.941 1.00 54.22 84 TYR A CA 1
ATOM 652 C C . TYR A 1 84 ? 41.419 -25.524 -27.475 1.00 54.22 84 TYR A C 1
ATOM 654 O O . TYR A 1 84 ? 42.113 -24.862 -28.241 1.00 54.22 84 TYR A O 1
ATOM 662 N N . THR A 1 85 ? 41.879 -25.934 -26.284 1.00 51.12 85 THR A N 1
ATOM 663 C CA . THR A 1 85 ? 43.177 -25.519 -25.721 1.00 51.12 85 THR A CA 1
ATOM 664 C C . THR A 1 85 ? 44.387 -26.046 -26.508 1.00 51.12 85 THR A C 1
ATOM 666 O O . THR A 1 85 ? 45.521 -25.638 -26.259 1.00 51.12 85 THR A O 1
ATOM 669 N N . SER A 1 86 ? 44.159 -26.932 -27.490 1.00 54.34 86 SER A N 1
ATOM 670 C CA . SER A 1 86 ? 45.193 -27.523 -28.352 1.00 54.34 86 SER A CA 1
ATOM 671 C C . SER A 1 86 ? 44.963 -27.354 -29.864 1.00 54.34 86 SER A C 1
ATOM 673 O O . SER A 1 86 ? 45.764 -27.855 -30.660 1.00 54.34 86 SER A O 1
ATOM 675 N N . ALA A 1 87 ? 43.896 -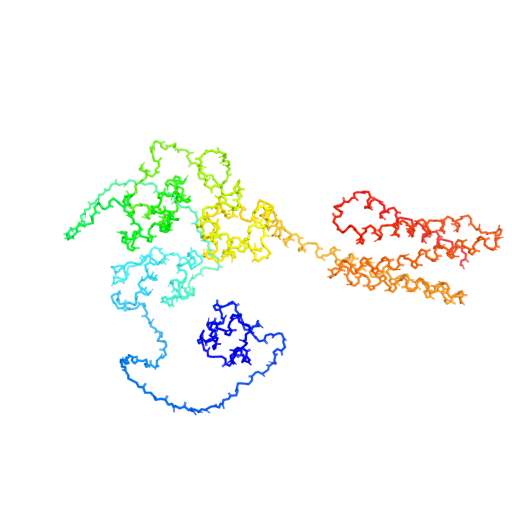26.660 -30.275 1.00 65.25 87 ALA A N 1
ATOM 676 C CA . ALA A 1 87 ? 43.571 -26.430 -31.683 1.00 65.25 87 ALA A CA 1
ATOM 677 C C . ALA A 1 87 ? 44.358 -25.240 -32.257 1.00 65.25 87 ALA A C 1
ATOM 679 O O . ALA A 1 87 ? 44.549 -24.235 -31.578 1.00 65.25 87 ALA A O 1
ATOM 680 N N . VAL A 1 88 ? 44.788 -25.330 -33.519 1.00 66.69 88 VAL A N 1
ATOM 681 C CA . VAL A 1 88 ? 45.306 -24.166 -34.260 1.00 66.69 88 VAL A CA 1
ATOM 682 C C . VAL A 1 88 ? 44.137 -23.284 -34.705 1.00 66.69 88 VAL A C 1
ATOM 684 O O . VAL A 1 88 ? 43.042 -23.781 -34.951 1.00 66.69 88 VAL A O 1
ATOM 687 N N . TRP A 1 89 ? 44.349 -21.978 -34.807 1.00 68.31 89 TRP A N 1
ATOM 688 C CA . TRP A 1 89 ? 43.323 -20.960 -35.026 1.00 68.31 89 TRP A CA 1
ATOM 689 C C . TRP A 1 89 ? 42.439 -21.238 -36.241 1.00 68.31 89 TRP A C 1
ATOM 691 O O . TRP A 1 89 ? 41.226 -21.065 -36.175 1.00 68.31 89 TRP A O 1
ATOM 701 N N . ASP A 1 90 ? 43.034 -21.700 -37.341 1.00 71.12 90 ASP A N 1
ATOM 702 C CA . ASP A 1 90 ? 42.312 -22.013 -38.582 1.00 71.12 90 ASP A CA 1
ATOM 703 C C . ASP A 1 90 ? 41.349 -23.207 -38.437 1.00 71.12 90 ASP A C 1
ATOM 705 O O . ASP A 1 90 ? 40.421 -23.346 -39.235 1.00 71.12 90 ASP A O 1
ATOM 709 N N . ASP A 1 91 ? 41.552 -24.045 -37.418 1.00 72.44 91 ASP A N 1
ATOM 710 C CA . ASP A 1 91 ? 40.699 -25.193 -37.104 1.00 72.44 91 ASP A CA 1
ATOM 711 C C . ASP A 1 91 ? 39.609 -24.843 -36.069 1.00 72.44 91 ASP A C 1
ATOM 713 O O . ASP A 1 91 ? 38.722 -25.658 -35.807 1.00 72.44 91 ASP A O 1
ATOM 717 N N . LEU A 1 92 ? 39.630 -23.629 -35.501 1.00 68.19 92 LEU A N 1
ATOM 718 C CA . LEU A 1 92 ? 38.564 -23.136 -34.632 1.00 68.19 92 LEU A CA 1
ATOM 719 C C . LEU A 1 92 ? 37.302 -22.824 -35.441 1.00 68.19 92 LEU A C 1
ATOM 721 O O . LEU A 1 92 ? 37.343 -22.292 -36.552 1.00 68.19 92 LEU A O 1
ATOM 725 N N . THR A 1 93 ? 36.137 -23.086 -34.848 1.00 76.50 93 THR A N 1
ATOM 726 C CA . THR A 1 93 ? 34.880 -22.597 -35.422 1.00 76.50 93 THR A CA 1
ATOM 727 C C . THR A 1 93 ? 34.864 -21.060 -35.422 1.00 76.50 93 THR A C 1
ATOM 729 O O . THR A 1 93 ? 35.450 -20.451 -34.527 1.00 76.50 93 THR A O 1
ATOM 732 N N . PRO A 1 94 ? 34.137 -20.394 -36.341 1.00 68.62 94 PRO A N 1
ATOM 733 C CA . PRO A 1 94 ? 34.029 -18.930 -36.332 1.00 68.62 94 PRO A CA 1
ATOM 734 C C . PRO A 1 94 ? 33.530 -18.357 -34.994 1.00 68.62 94 PRO A C 1
ATOM 736 O O . PRO A 1 94 ? 33.869 -17.243 -34.615 1.00 68.62 94 PRO A O 1
ATOM 739 N N . GLN A 1 95 ? 32.737 -19.138 -34.255 1.00 60.28 95 GLN A N 1
ATOM 740 C CA . GLN A 1 95 ? 32.249 -18.781 -32.923 1.00 60.28 95 GLN A CA 1
ATOM 741 C C . GLN A 1 95 ? 33.349 -18.903 -31.858 1.00 60.28 95 GLN A C 1
ATOM 743 O O . GLN A 1 95 ? 33.424 -18.061 -30.968 1.00 60.28 95 GLN A O 1
ATOM 748 N N . ALA A 1 96 ? 34.227 -19.905 -31.970 1.00 68.00 96 ALA A N 1
ATOM 749 C CA . ALA A 1 96 ? 35.393 -20.058 -31.102 1.00 68.00 96 ALA A CA 1
ATOM 750 C C . ALA A 1 96 ? 36.472 -19.000 -31.395 1.00 68.00 96 ALA A C 1
ATOM 752 O O . ALA A 1 96 ? 37.062 -18.474 -30.459 1.00 68.00 96 ALA A O 1
ATOM 753 N N . GLN A 1 97 ? 36.665 -18.611 -32.659 1.00 70.56 97 GLN A N 1
ATOM 754 C CA . GLN A 1 97 ? 37.539 -17.487 -33.027 1.00 70.56 97 GLN A CA 1
ATOM 755 C C . GLN A 1 97 ? 37.032 -16.176 -32.415 1.00 70.56 97 GLN A C 1
ATOM 757 O O . GLN A 1 97 ? 37.785 -15.499 -31.728 1.00 70.56 97 GLN A O 1
ATOM 762 N N . ALA A 1 98 ? 35.735 -15.874 -32.548 1.00 66.50 98 ALA A N 1
ATOM 763 C CA . ALA A 1 98 ? 35.134 -14.687 -31.934 1.00 66.50 98 ALA A CA 1
ATOM 764 C C . ALA A 1 98 ? 35.231 -14.694 -30.393 1.00 66.50 98 ALA A C 1
ATOM 766 O O . ALA A 1 98 ? 35.451 -13.654 -29.769 1.00 66.50 98 ALA A O 1
ATOM 767 N N . ALA A 1 99 ? 35.096 -15.866 -29.760 1.00 63.75 99 ALA A N 1
ATOM 768 C CA . ALA A 1 99 ? 35.309 -16.012 -28.322 1.00 63.75 99 ALA A CA 1
ATOM 769 C C . ALA A 1 99 ? 36.782 -15.769 -27.934 1.00 63.75 99 ALA A C 1
ATOM 771 O O . ALA A 1 99 ? 37.051 -15.058 -26.969 1.00 63.75 99 ALA A O 1
ATOM 772 N N . ALA A 1 100 ? 37.742 -16.282 -28.707 1.00 71.88 100 ALA A N 1
ATOM 773 C CA . ALA A 1 100 ? 39.168 -16.058 -28.470 1.00 71.88 100 ALA A CA 1
ATOM 774 C C . ALA A 1 100 ? 39.561 -14.582 -28.673 1.00 71.88 100 ALA A C 1
ATOM 776 O O . ALA A 1 100 ? 40.293 -14.023 -27.856 1.00 71.88 100 ALA A O 1
ATOM 777 N N . GLU A 1 101 ? 38.998 -13.917 -29.684 1.00 78.69 101 GLU A N 1
ATOM 778 C CA . GLU A 1 101 ? 39.144 -12.472 -29.913 1.00 78.69 101 GLU A CA 1
ATOM 779 C C . GLU A 1 101 ? 38.581 -11.648 -28.751 1.00 78.69 101 GLU A C 1
ATOM 781 O O . GLU A 1 101 ? 39.210 -10.688 -28.312 1.00 78.69 101 GLU A O 1
ATOM 786 N N . THR A 1 102 ? 37.446 -12.067 -28.180 1.00 74.88 102 THR A N 1
ATOM 787 C CA . THR A 1 102 ? 36.855 -11.428 -26.988 1.00 74.88 102 THR A CA 1
ATOM 788 C C . THR A 1 102 ? 37.777 -11.522 -25.764 1.00 74.88 102 THR A C 1
ATOM 790 O O . THR A 1 102 ? 37.739 -10.656 -24.892 1.00 74.88 102 THR A O 1
ATOM 793 N N . LEU A 1 103 ? 38.637 -12.543 -25.708 1.00 75.75 103 LEU A N 1
ATOM 794 C CA . LEU A 1 103 ? 39.676 -12.712 -24.686 1.00 75.75 103 LEU A CA 1
ATOM 795 C C . LEU A 1 103 ? 41.020 -12.067 -25.072 1.00 75.75 103 LEU A C 1
ATOM 797 O O . LEU A 1 103 ? 42.012 -12.239 -24.365 1.00 75.75 103 LEU A O 1
ATOM 801 N N . GLY A 1 104 ? 41.082 -11.316 -26.173 1.00 75.50 104 GLY A N 1
ATOM 802 C CA . GLY A 1 104 ? 42.287 -10.612 -26.615 1.00 75.50 104 GLY A CA 1
ATOM 803 C C . GLY A 1 104 ? 43.292 -11.478 -27.379 1.00 75.50 104 GLY A C 1
ATOM 804 O O . GLY A 1 104 ? 44.424 -11.047 -27.593 1.00 75.50 104 GLY A O 1
ATOM 805 N N . TYR A 1 105 ? 42.911 -12.685 -27.807 1.00 73.38 105 TYR A N 1
ATOM 806 C CA . TYR A 1 105 ? 43.734 -13.487 -28.709 1.00 73.38 105 TYR A CA 1
ATOM 807 C C . TYR A 1 105 ? 43.488 -13.091 -30.160 1.00 73.38 105 TYR A C 1
ATOM 809 O O . TYR A 1 105 ? 42.358 -12.957 -30.614 1.00 73.38 105 TYR A O 1
ATOM 817 N N . ASN A 1 106 ? 44.566 -12.987 -30.924 1.00 76.62 106 ASN A N 1
ATOM 818 C CA . ASN A 1 106 ? 44.513 -13.066 -32.378 1.00 76.62 106 ASN A CA 1
ATOM 819 C C . ASN A 1 106 ? 45.153 -14.380 -32.839 1.00 76.62 106 ASN A C 1
ATOM 821 O O . ASN A 1 106 ? 45.845 -15.047 -32.065 1.00 76.62 106 ASN A O 1
ATOM 825 N N . GLN A 1 107 ? 44.988 -14.711 -34.119 1.00 76.50 107 GLN A N 1
ATOM 826 C CA . GLN A 1 107 ? 45.544 -15.920 -34.730 1.00 76.50 107 GLN A CA 1
ATOM 827 C C . GLN A 1 107 ? 47.014 -16.175 -34.381 1.00 76.50 107 GLN A C 1
ATOM 829 O O . GLN A 1 107 ? 47.385 -17.283 -34.006 1.00 76.50 107 GLN A O 1
ATOM 834 N N . ALA A 1 108 ? 47.861 -15.146 -34.457 1.00 66.44 108 ALA A N 1
ATOM 835 C CA . ALA A 1 108 ? 49.281 -15.304 -34.175 1.00 66.44 108 ALA A CA 1
ATOM 836 C C . ALA A 1 108 ? 49.550 -15.576 -32.688 1.00 66.44 108 ALA A C 1
ATOM 838 O O . ALA A 1 108 ? 50.458 -16.341 -32.374 1.00 66.44 108 ALA A O 1
ATOM 839 N N . MET A 1 109 ? 48.788 -14.971 -31.778 1.00 69.38 109 MET A N 1
ATOM 840 C CA . MET A 1 109 ? 48.929 -15.219 -30.343 1.00 69.38 109 MET A CA 1
ATOM 841 C C . MET A 1 109 ? 48.467 -16.628 -29.979 1.00 69.38 109 MET A C 1
ATOM 843 O O . MET A 1 109 ? 49.201 -17.356 -29.317 1.00 69.38 109 MET A O 1
ATOM 847 N N . TRP A 1 110 ? 47.316 -17.043 -30.502 1.00 75.50 110 TRP A N 1
ATOM 848 C CA . TRP A 1 110 ? 46.748 -18.370 -30.283 1.00 75.50 110 TRP A CA 1
ATOM 849 C C . TRP A 1 110 ? 47.657 -19.488 -30.811 1.00 75.50 110 TRP A C 1
ATOM 851 O O . TRP A 1 110 ? 48.060 -20.374 -30.060 1.00 75.50 110 TRP A O 1
ATOM 861 N N . ASP A 1 111 ? 48.087 -19.393 -32.074 1.00 72.88 111 ASP A N 1
ATOM 862 C CA . ASP A 1 111 ? 48.904 -20.428 -32.725 1.00 72.88 111 ASP A CA 1
ATOM 863 C C . ASP A 1 111 ? 50.318 -20.550 -32.145 1.00 72.88 111 ASP A C 1
ATOM 865 O O . ASP A 1 111 ? 50.961 -21.596 -32.272 1.00 72.88 111 ASP A O 1
ATOM 869 N N . ASN A 1 112 ? 50.828 -19.485 -31.521 1.00 63.28 112 ASN A N 1
ATOM 870 C CA . ASN A 1 112 ? 52.149 -19.478 -30.893 1.00 63.28 112 ASN A CA 1
ATOM 871 C C . ASN A 1 112 ? 52.093 -19.630 -29.364 1.00 63.28 112 ASN A C 1
ATOM 873 O O . ASN A 1 112 ? 53.147 -19.568 -28.729 1.00 63.28 112 ASN A O 1
ATOM 877 N N . GLY A 1 113 ? 50.906 -19.844 -28.781 1.00 68.81 113 GLY A N 1
ATOM 878 C CA . GLY A 1 113 ? 50.720 -19.994 -27.334 1.00 68.81 113 GLY A CA 1
ATOM 879 C C . GLY A 1 113 ? 51.157 -18.760 -26.540 1.00 68.81 113 GLY A C 1
ATOM 880 O O . GLY A 1 113 ? 51.758 -18.892 -25.476 1.00 68.81 113 GLY A O 1
ATOM 881 N N . VAL A 1 114 ? 50.939 -17.569 -27.098 1.00 68.25 114 VAL A N 1
ATOM 882 C CA . VAL A 1 114 ? 51.206 -16.288 -26.439 1.00 68.25 114 VAL A CA 1
ATOM 883 C C . VAL A 1 114 ? 49.974 -15.911 -25.628 1.00 68.25 114 VAL A C 1
ATOM 885 O O . VAL A 1 114 ? 48.896 -15.753 -26.196 1.00 68.25 114 VAL A O 1
ATOM 888 N N . GLU A 1 115 ? 50.145 -15.778 -24.315 1.00 70.31 115 GLU A N 1
ATOM 889 C CA . GLU A 1 115 ? 49.092 -15.368 -23.379 1.00 70.31 115 GLU A CA 1
ATOM 890 C C . GLU A 1 115 ? 48.564 -13.965 -23.725 1.00 70.31 115 GLU A C 1
ATOM 892 O O . GLU A 1 115 ? 49.318 -13.088 -24.162 1.00 70.31 115 GLU A O 1
ATOM 897 N N . SER A 1 116 ? 47.251 -13.777 -23.590 1.00 78.12 116 SER A N 1
ATOM 898 C CA . SER A 1 116 ? 46.586 -12.487 -23.788 1.00 78.12 116 SER A CA 1
ATOM 899 C C . SER A 1 116 ? 46.584 -11.674 -22.492 1.00 78.12 116 SER A C 1
ATOM 901 O O . SER A 1 116 ? 46.770 -12.227 -21.414 1.00 78.12 116 SER A O 1
ATOM 903 N N . GLU A 1 117 ? 46.311 -10.370 -22.569 1.00 68.31 117 GLU A N 1
ATOM 904 C CA . GLU A 1 117 ? 46.238 -9.505 -21.375 1.00 68.31 117 GLU A CA 1
ATOM 905 C C . GLU A 1 117 ? 45.178 -9.981 -20.368 1.00 68.31 117 GLU A C 1
ATOM 907 O O . GLU A 1 117 ? 45.365 -9.865 -19.162 1.00 68.31 117 GLU A O 1
ATOM 912 N N . THR A 1 118 ? 44.103 -10.611 -20.852 1.00 72.06 118 THR A N 1
ATOM 913 C CA . THR A 1 118 ? 43.052 -11.175 -19.992 1.00 72.06 118 THR A CA 1
ATOM 914 C C . THR A 1 118 ? 43.485 -12.458 -19.280 1.00 72.06 118 THR A C 1
ATOM 916 O O . THR A 1 118 ? 42.891 -12.815 -18.268 1.00 72.06 118 THR A O 1
ATOM 919 N N . SER A 1 119 ? 44.531 -13.141 -19.762 1.00 72.00 119 SER A N 1
ATOM 920 C CA . SER A 1 119 ? 45.053 -14.373 -19.147 1.00 72.00 119 SER A CA 1
ATOM 921 C C . SER A 1 119 ? 45.694 -14.117 -17.777 1.00 72.00 119 SER A C 1
ATOM 923 O O . SER A 1 119 ? 45.764 -15.027 -16.954 1.00 72.00 119 SER A O 1
ATOM 925 N N . ASP A 1 120 ? 46.125 -12.878 -17.524 1.00 71.81 120 ASP A N 1
ATOM 926 C CA . ASP A 1 120 ? 46.682 -12.428 -16.244 1.00 71.81 120 ASP A CA 1
ATOM 927 C C . ASP A 1 120 ? 45.602 -11.900 -15.276 1.00 71.81 120 ASP A C 1
ATOM 929 O O . ASP A 1 120 ? 45.893 -11.582 -14.117 1.00 71.81 120 ASP A O 1
ATOM 933 N N . GLU A 1 121 ? 44.344 -11.818 -15.721 1.00 77.81 121 GLU A N 1
ATOM 934 C CA . GLU A 1 121 ? 43.220 -11.364 -14.909 1.00 77.81 121 GLU A CA 1
ATOM 935 C C . GLU A 1 121 ? 42.496 -12.529 -14.228 1.00 77.81 121 GLU A C 1
ATOM 937 O O . GLU A 1 121 ? 42.237 -13.592 -14.798 1.00 77.81 121 GLU A O 1
ATOM 942 N N . TRP A 1 122 ? 42.078 -12.303 -12.982 1.00 78.31 122 TRP A N 1
ATOM 943 C CA . TRP A 1 122 ? 41.211 -13.247 -12.288 1.00 78.31 122 TRP A CA 1
ATOM 944 C C . TRP A 1 122 ? 39.833 -13.303 -12.951 1.00 78.31 122 TRP A C 1
ATOM 946 O O . TRP A 1 122 ? 39.285 -12.275 -13.337 1.00 78.31 122 TRP A O 1
ATOM 956 N N . TRP A 1 123 ? 39.192 -14.476 -12.955 1.00 76.75 123 TRP A N 1
ATOM 957 C CA . TRP A 1 123 ? 37.862 -14.693 -13.546 1.00 76.75 123 TRP A CA 1
ATOM 958 C C . TRP A 1 123 ? 36.821 -13.647 -13.118 1.00 76.75 123 TRP A C 1
ATOM 960 O O . TRP A 1 123 ? 35.964 -13.257 -13.900 1.00 76.75 123 TRP A O 1
ATOM 970 N N . GLN A 1 124 ? 36.873 -13.189 -11.861 1.00 74.94 124 GLN A N 1
ATOM 971 C CA . GLN A 1 124 ? 35.940 -12.185 -11.327 1.00 74.94 124 GLN A CA 1
ATOM 972 C C . GLN A 1 124 ? 36.239 -10.748 -11.775 1.00 74.94 124 GLN A C 1
ATOM 974 O O . GLN A 1 124 ? 35.362 -9.902 -11.636 1.00 74.94 124 GLN A O 1
ATOM 979 N N . CYS A 1 125 ? 37.444 -10.489 -12.284 1.00 75.31 125 CYS A N 1
ATOM 980 C CA . CYS A 1 125 ? 37.854 -9.205 -12.846 1.00 75.31 125 CYS A CA 1
ATOM 981 C C . CYS A 1 125 ? 37.613 -9.132 -14.364 1.00 75.31 125 CYS A C 1
ATOM 983 O O . CYS A 1 125 ? 37.518 -8.032 -14.896 1.00 75.31 125 CYS A O 1
ATOM 985 N N . LEU A 1 126 ? 37.395 -10.277 -15.028 1.00 69.50 126 LEU A N 1
ATOM 986 C CA . LEU A 1 126 ? 36.905 -10.323 -16.405 1.00 69.50 126 LEU A CA 1
ATOM 987 C C . LEU A 1 126 ? 35.502 -9.710 -16.524 1.00 69.50 126 LEU A C 1
ATOM 989 O O . LEU A 1 126 ? 34.616 -9.948 -15.695 1.00 69.50 126 LEU A O 1
ATOM 993 N N . THR A 1 127 ? 35.254 -9.020 -17.632 1.00 75.94 127 THR A N 1
ATOM 994 C CA . THR A 1 127 ? 33.914 -8.568 -18.032 1.00 75.94 127 THR A CA 1
ATOM 995 C C . THR A 1 127 ? 32.965 -9.752 -18.286 1.00 75.94 127 THR A C 1
ATOM 997 O O . THR A 1 127 ? 33.384 -10.876 -18.570 1.00 75.94 127 THR A O 1
ATOM 1000 N N . GLN A 1 128 ? 31.646 -9.522 -18.248 1.00 63.00 128 GLN A N 1
ATOM 1001 C CA . GLN A 1 128 ? 30.663 -10.589 -18.508 1.00 63.00 128 GLN A CA 1
ATOM 1002 C C . GLN A 1 128 ? 30.788 -11.206 -19.913 1.00 63.00 128 GLN A C 1
ATOM 1004 O O . GLN A 1 128 ? 30.464 -12.381 -20.095 1.00 63.00 128 GLN A O 1
ATOM 1009 N N . SER A 1 129 ? 31.229 -10.436 -20.912 1.00 60.28 129 SER A N 1
ATOM 1010 C CA . SER A 1 129 ? 31.495 -10.938 -22.266 1.00 60.28 129 SER A CA 1
ATOM 1011 C C . SER A 1 129 ? 32.724 -11.843 -22.290 1.00 60.28 129 SER A C 1
ATOM 1013 O O . SER A 1 129 ? 32.651 -12.929 -22.861 1.00 60.28 129 SER A O 1
ATOM 1015 N N . GLN A 1 130 ? 33.803 -11.461 -21.603 1.00 75.94 130 GLN A N 1
ATOM 1016 C CA . GLN A 1 130 ? 35.003 -12.286 -21.449 1.00 75.94 130 GLN A CA 1
ATOM 1017 C C . GLN A 1 130 ? 34.712 -13.580 -20.676 1.00 75.94 130 GLN A C 1
ATOM 1019 O O . GLN A 1 130 ? 35.093 -14.648 -21.134 1.00 75.94 130 GLN A O 1
ATOM 1024 N N . GLN A 1 131 ? 33.945 -13.542 -19.581 1.00 69.88 131 GLN A N 1
ATOM 1025 C CA . GLN A 1 131 ? 33.547 -14.761 -18.853 1.00 69.88 131 GLN A CA 1
ATOM 1026 C C . GLN A 1 131 ? 32.724 -15.720 -19.726 1.00 69.88 131 GLN A C 1
ATOM 1028 O O . GLN A 1 131 ? 32.937 -16.932 -19.700 1.00 69.88 131 GLN A O 1
ATOM 1033 N N . LYS A 1 132 ? 31.786 -15.193 -20.527 1.00 68.69 132 LYS A N 1
ATOM 1034 C CA . LYS A 1 132 ? 31.002 -16.002 -21.475 1.00 68.69 132 LYS A CA 1
ATOM 1035 C C . LYS A 1 132 ? 31.875 -16.581 -22.589 1.00 68.69 132 LYS A C 1
ATOM 1037 O O . LYS A 1 132 ? 31.650 -17.720 -22.984 1.00 68.69 132 LYS A O 1
ATOM 1042 N N . ALA A 1 133 ? 32.858 -15.825 -23.072 1.00 68.50 133 ALA A N 1
ATOM 1043 C CA . ALA A 1 133 ? 33.804 -16.273 -24.086 1.00 68.50 133 ALA A CA 1
ATOM 1044 C C . ALA A 1 133 ? 34.771 -17.346 -23.553 1.00 68.50 133 ALA A C 1
ATOM 1046 O O . ALA A 1 133 ? 34.959 -18.371 -24.203 1.00 68.50 133 ALA A O 1
ATOM 1047 N N . ALA A 1 134 ? 35.303 -17.172 -22.342 1.00 75.38 134 ALA A N 1
ATOM 1048 C CA . ALA A 1 134 ? 36.133 -18.164 -21.660 1.00 75.38 134 ALA A CA 1
ATOM 1049 C C . ALA A 1 134 ? 35.358 -19.464 -21.398 1.00 75.38 134 ALA A C 1
ATOM 1051 O O . ALA A 1 134 ? 35.838 -20.540 -21.748 1.00 75.38 134 ALA A O 1
ATOM 1052 N N . ALA A 1 135 ? 34.116 -19.363 -20.909 1.00 74.75 135 ALA A N 1
ATOM 1053 C CA . ALA A 1 135 ? 33.227 -20.514 -20.739 1.00 74.75 135 ALA A CA 1
ATOM 1054 C C . ALA A 1 135 ? 32.908 -21.217 -22.067 1.00 74.75 135 ALA A C 1
ATOM 1056 O O . ALA A 1 135 ? 32.814 -22.442 -22.113 1.00 74.75 135 ALA A O 1
ATOM 1057 N N . PHE A 1 136 ? 32.755 -20.458 -23.158 1.00 72.50 136 PHE A N 1
ATOM 1058 C CA . PHE A 1 136 ? 32.532 -21.017 -24.492 1.00 72.50 136 PHE A CA 1
ATOM 1059 C C . PHE A 1 136 ? 33.746 -21.809 -25.001 1.00 72.50 136 PHE A C 1
ATOM 1061 O O . PHE A 1 136 ? 33.572 -22.836 -25.653 1.00 72.50 136 PHE A O 1
ATOM 1068 N N . LEU A 1 137 ? 34.960 -21.363 -24.668 1.00 74.88 137 LEU A N 1
ATOM 1069 C CA . LEU A 1 137 ? 36.214 -22.050 -24.995 1.00 74.88 137 LEU A CA 1
ATOM 1070 C C . LEU A 1 137 ? 36.562 -23.193 -24.029 1.00 74.88 137 LEU A C 1
ATOM 1072 O O . LEU A 1 137 ? 37.590 -23.843 -24.205 1.00 74.88 137 LEU A O 1
ATOM 1076 N N . GLY A 1 138 ? 35.692 -23.469 -23.055 1.00 73.69 138 GLY A N 1
ATOM 1077 C CA . GLY A 1 138 ? 35.808 -24.607 -22.148 1.00 73.69 138 GLY A CA 1
ATOM 1078 C C . GLY A 1 138 ? 36.459 -24.298 -20.804 1.00 73.69 138 GLY A C 1
ATOM 1079 O O . GLY A 1 138 ? 36.565 -25.209 -19.996 1.00 73.69 138 GLY A O 1
ATOM 1080 N N . TYR A 1 139 ? 36.837 -23.047 -20.531 1.00 73.19 139 TYR A N 1
ATOM 1081 C CA . TYR A 1 139 ? 37.375 -22.661 -19.230 1.00 73.19 139 TYR A CA 1
ATOM 1082 C C . TYR A 1 139 ? 36.254 -22.437 -18.219 1.00 73.19 139 TYR A C 1
ATOM 1084 O O . TYR A 1 139 ? 35.343 -21.636 -18.446 1.00 73.19 139 TYR A O 1
ATOM 1092 N N . ASP A 1 140 ? 36.355 -23.080 -17.063 1.00 78.25 140 ASP A N 1
ATOM 1093 C CA . ASP A 1 140 ? 35.583 -22.699 -15.886 1.00 78.25 140 ASP A CA 1
ATOM 1094 C C . ASP A 1 140 ? 36.403 -21.818 -14.928 1.00 78.25 140 ASP A C 1
ATOM 1096 O O . ASP A 1 140 ? 37.587 -21.535 -15.131 1.00 78.25 140 ASP A O 1
ATOM 1100 N N . LYS A 1 141 ? 35.748 -21.325 -13.874 1.00 77.56 141 LYS A N 1
ATOM 1101 C CA . LYS A 1 141 ? 36.367 -20.421 -12.900 1.00 77.56 141 LYS A CA 1
ATOM 1102 C C . LYS A 1 141 ? 37.567 -21.070 -12.201 1.00 77.56 141 LYS A C 1
ATOM 1104 O O . LYS A 1 141 ? 38.518 -20.372 -11.841 1.00 77.56 141 LYS A O 1
ATOM 1109 N N . GLU A 1 142 ? 37.488 -22.363 -11.919 1.00 76.25 142 GLU A N 1
ATOM 1110 C CA . GLU A 1 142 ? 38.511 -23.121 -11.212 1.00 76.25 142 GLU A CA 1
ATOM 1111 C C . GLU A 1 142 ? 39.732 -23.384 -12.106 1.00 76.25 142 GLU A C 1
ATOM 1113 O O . GLU A 1 142 ? 40.865 -23.277 -11.633 1.00 76.25 142 GLU A O 1
ATOM 1118 N N . GLU A 1 143 ? 39.514 -23.662 -13.390 1.00 75.38 143 GLU A N 1
ATOM 1119 C CA . GLU A 1 143 ? 40.563 -23.850 -14.392 1.00 75.38 143 GLU A CA 1
ATOM 1120 C C . GLU A 1 143 ? 41.241 -22.532 -14.777 1.00 75.38 143 GLU A C 1
ATOM 1122 O O . GLU A 1 143 ? 42.468 -22.482 -14.837 1.00 75.38 143 GLU A O 1
ATOM 1127 N N . TRP A 1 144 ? 40.470 -21.453 -14.949 1.00 81.12 144 TRP A N 1
ATOM 1128 C CA . TRP A 1 144 ? 40.992 -20.131 -15.310 1.00 81.12 144 TRP A CA 1
ATOM 1129 C C . TRP A 1 144 ? 41.889 -19.530 -14.226 1.00 81.12 144 TRP A C 1
ATOM 1131 O O . TRP A 1 144 ? 42.981 -19.050 -14.503 1.00 81.12 144 TRP A O 1
ATOM 1141 N N . ASN A 1 145 ? 41.453 -19.570 -12.962 1.00 81.06 145 ASN A N 1
ATOM 1142 C CA . ASN A 1 145 ? 42.235 -18.999 -11.858 1.00 81.06 145 ASN A CA 1
ATOM 1143 C C . ASN A 1 145 ? 43.366 -19.931 -11.380 1.00 81.06 145 ASN A C 1
ATOM 1145 O O . ASN A 1 145 ? 44.240 -19.507 -10.622 1.00 81.06 145 ASN A O 1
ATOM 1149 N N . GLY A 1 146 ? 43.325 -21.210 -11.762 1.00 71.50 146 GLY A N 1
ATOM 1150 C CA . GLY A 1 146 ? 44.228 -22.244 -11.269 1.00 71.50 146 GLY A CA 1
ATOM 1151 C C . GLY A 1 146 ? 44.029 -22.598 -9.785 1.00 71.50 146 GLY A C 1
ATOM 1152 O O . GLY A 1 146 ? 43.344 -21.927 -9.010 1.00 71.50 146 GLY A O 1
ATOM 1153 N N . SER A 1 147 ? 44.676 -23.682 -9.342 1.00 62.56 147 SER A N 1
ATOM 1154 C CA . SER A 1 147 ? 44.520 -24.225 -7.979 1.00 62.56 147 SER A CA 1
ATOM 1155 C C . SER A 1 147 ? 45.113 -23.362 -6.855 1.00 62.56 147 SER A C 1
ATOM 1157 O O . SER A 1 147 ? 44.917 -23.683 -5.682 1.00 62.56 147 SER A O 1
ATOM 1159 N N . ASP A 1 148 ? 45.841 -22.299 -7.205 1.00 60.81 148 ASP A N 1
ATOM 1160 C CA . ASP A 1 148 ? 46.565 -21.424 -6.274 1.00 60.81 148 ASP A CA 1
ATOM 1161 C C . ASP A 1 148 ? 45.851 -20.074 -6.037 1.00 60.81 148 ASP A C 1
ATOM 1163 O O . ASP A 1 148 ? 46.423 -19.168 -5.424 1.00 60.81 148 ASP A O 1
ATOM 1167 N N . ALA A 1 149 ? 44.594 -19.935 -6.483 1.00 61.09 149 ALA A N 1
ATOM 1168 C CA . ALA A 1 149 ? 43.808 -18.712 -6.332 1.00 61.09 149 ALA A CA 1
ATOM 1169 C C . ALA A 1 149 ? 43.652 -18.285 -4.848 1.00 61.09 149 ALA A C 1
ATOM 1171 O O . ALA A 1 149 ? 43.293 -19.106 -3.991 1.00 61.09 149 ALA A O 1
ATOM 1172 N N . PRO A 1 150 ? 43.894 -17.003 -4.502 1.00 62.72 150 PRO A N 1
ATOM 1173 C CA . PRO A 1 150 ? 43.752 -16.511 -3.135 1.00 62.72 150 PRO A CA 1
ATOM 1174 C C . PRO A 1 150 ? 42.281 -16.502 -2.685 1.00 62.72 150 PRO A C 1
ATOM 1176 O O . PRO A 1 150 ? 41.365 -16.313 -3.478 1.00 62.72 150 PRO A O 1
ATOM 1179 N N . ALA A 1 151 ? 42.042 -16.662 -1.377 1.00 58.12 151 ALA A N 1
ATOM 1180 C CA . ALA A 1 151 ? 40.689 -16.704 -0.798 1.00 58.12 151 ALA A CA 1
ATOM 1181 C C . ALA A 1 151 ? 39.901 -15.379 -0.924 1.00 58.12 151 ALA A C 1
ATOM 1183 O O . ALA A 1 151 ? 38.69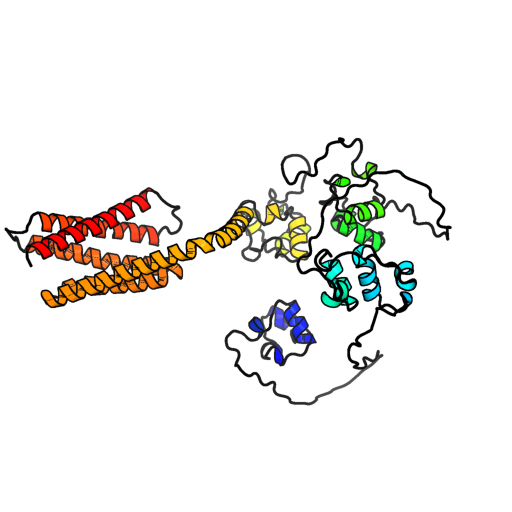3 -15.363 -0.694 1.00 58.12 151 ALA A O 1
ATOM 1184 N N . GLU A 1 152 ? 40.580 -14.283 -1.268 1.00 56.06 152 GLU A N 1
ATOM 1185 C CA . GLU A 1 152 ? 40.008 -12.958 -1.500 1.00 56.06 152 GLU A CA 1
ATOM 1186 C C . GLU A 1 152 ? 40.714 -12.346 -2.721 1.00 56.06 152 GLU A C 1
ATOM 1188 O O . GLU A 1 152 ? 41.922 -12.109 -2.682 1.00 56.06 152 GLU A O 1
ATOM 1193 N N . ILE A 1 153 ? 39.967 -12.144 -3.810 1.00 66.38 153 ILE A N 1
ATOM 1194 C CA . ILE A 1 153 ? 40.446 -11.554 -5.067 1.00 66.38 153 ILE A CA 1
ATOM 1195 C C . ILE A 1 153 ? 40.012 -10.086 -5.082 1.00 66.38 153 ILE A C 1
ATOM 1197 O O . ILE A 1 153 ? 38.834 -9.792 -4.886 1.00 66.38 153 ILE A O 1
ATOM 1201 N N . LYS A 1 154 ? 40.961 -9.169 -5.285 1.00 62.88 154 LYS A N 1
ATOM 1202 C CA . LYS A 1 154 ? 40.704 -7.733 -5.449 1.00 62.88 154 LYS A CA 1
ATOM 1203 C C . LYS A 1 154 ? 41.102 -7.334 -6.863 1.00 62.88 154 LYS A C 1
ATOM 1205 O O . LYS A 1 154 ? 42.235 -7.599 -7.250 1.00 62.88 154 LYS A O 1
ATOM 1210 N N . CYS A 1 155 ? 40.176 -6.731 -7.598 1.00 62.03 155 CYS A N 1
ATOM 1211 C CA . CYS A 1 155 ? 40.449 -6.120 -8.893 1.00 62.03 155 CYS A CA 1
ATOM 1212 C C . CYS A 1 155 ? 40.989 -4.710 -8.614 1.00 62.03 155 CYS A C 1
ATOM 1214 O O . CYS A 1 155 ? 40.337 -3.956 -7.890 1.00 62.03 155 CYS A O 1
ATOM 1216 N N . ASP A 1 156 ? 42.216 -4.419 -9.045 1.00 46.16 156 ASP A N 1
ATOM 1217 C CA . ASP A 1 156 ? 42.900 -3.158 -8.738 1.00 46.16 156 ASP A CA 1
ATOM 1218 C C . ASP A 1 156 ? 42.587 -2.142 -9.842 1.00 46.16 156 ASP A C 1
ATOM 1220 O O . ASP A 1 156 ? 42.983 -2.328 -10.991 1.00 46.16 156 ASP A O 1
ATOM 1224 N N . ASP A 1 157 ? 41.870 -1.077 -9.492 1.00 47.84 157 ASP A N 1
ATOM 1225 C CA . ASP A 1 157 ? 41.841 0.139 -10.294 1.00 47.84 157 ASP A CA 1
ATOM 1226 C C . ASP A 1 157 ? 43.100 0.943 -9.949 1.00 47.84 157 ASP A C 1
ATOM 1228 O O . ASP A 1 157 ? 43.382 1.165 -8.768 1.00 47.84 157 ASP A O 1
ATOM 1232 N N . THR A 1 158 ? 43.781 1.471 -10.972 1.00 35.09 158 THR A N 1
ATOM 1233 C CA . THR A 1 158 ? 44.907 2.437 -10.956 1.00 35.09 158 THR A CA 1
ATOM 1234 C C . THR A 1 158 ? 46.328 1.859 -11.099 1.00 35.09 158 THR A C 1
ATOM 1236 O O . THR A 1 158 ? 46.954 1.499 -10.113 1.00 35.09 158 THR A O 1
ATOM 1239 N N . GLU A 1 159 ? 46.923 1.988 -12.295 1.00 32.53 159 GLU A N 1
ATOM 1240 C CA . GLU A 1 159 ? 48.227 2.664 -12.459 1.00 32.53 159 GLU A CA 1
ATOM 1241 C C . GLU A 1 159 ? 48.306 3.381 -13.824 1.00 32.53 159 GLU A C 1
ATOM 1243 O O . GLU A 1 159 ? 48.357 2.765 -14.887 1.00 32.53 159 GLU A O 1
ATOM 1248 N N . GLU A 1 160 ? 48.366 4.717 -13.783 1.00 40.59 160 GLU A N 1
ATOM 1249 C CA . GLU A 1 160 ? 48.915 5.542 -14.860 1.00 40.59 160 GLU A CA 1
ATOM 1250 C C . GLU A 1 160 ? 50.428 5.295 -14.976 1.00 40.59 160 GLU A C 1
ATOM 1252 O O . GLU A 1 160 ? 51.183 5.579 -14.042 1.00 40.59 160 GLU A O 1
ATOM 1257 N N . VAL A 1 161 ? 50.909 4.903 -16.160 1.00 28.02 161 VAL A N 1
ATOM 1258 C CA . VAL A 1 161 ? 52.314 5.109 -16.542 1.00 28.02 161 VAL A CA 1
ATOM 1259 C C . VAL A 1 161 ? 52.381 5.883 -17.852 1.00 28.02 161 VAL A C 1
ATOM 1261 O O . VAL A 1 161 ? 52.274 5.355 -18.955 1.00 28.02 161 VAL A O 1
ATOM 1264 N N . THR A 1 162 ? 52.633 7.180 -17.714 1.00 36.41 162 THR A N 1
ATOM 1265 C CA . THR A 1 162 ? 53.155 8.036 -18.776 1.00 36.41 162 THR A CA 1
ATOM 1266 C C . THR A 1 162 ? 54.614 7.663 -19.061 1.00 36.41 162 THR A C 1
ATOM 1268 O O . THR A 1 162 ? 55.452 7.735 -18.167 1.00 36.41 162 THR A O 1
ATOM 1271 N N . THR A 1 163 ? 54.964 7.298 -20.304 1.00 26.44 163 THR A N 1
ATOM 1272 C CA . THR A 1 163 ? 56.187 7.774 -21.002 1.00 26.44 163 THR A CA 1
ATOM 1273 C C . THR A 1 163 ? 56.306 7.283 -22.463 1.00 26.44 163 THR A C 1
ATOM 1275 O O . THR A 1 163 ? 56.555 6.118 -22.728 1.00 26.44 163 THR A O 1
ATOM 1278 N N . ALA A 1 164 ? 56.237 8.251 -23.390 1.00 25.55 164 ALA A N 1
ATOM 1279 C CA . ALA A 1 164 ? 56.996 8.412 -24.647 1.00 25.55 164 ALA A CA 1
ATOM 1280 C C . ALA A 1 164 ? 57.022 7.313 -25.756 1.00 25.55 164 ALA A C 1
ATOM 1282 O O . ALA A 1 164 ? 57.739 6.322 -25.675 1.00 25.55 164 ALA A O 1
ATOM 1283 N N . LEU A 1 165 ? 56.394 7.636 -26.902 1.00 30.91 165 LEU A N 1
ATOM 1284 C CA . LEU A 1 165 ? 56.684 7.144 -28.276 1.00 30.91 165 LEU A CA 1
ATOM 1285 C C . LEU A 1 165 ? 58.140 7.457 -28.735 1.00 30.91 165 LEU A C 1
ATOM 1287 O O . LEU A 1 165 ? 58.703 8.435 -28.233 1.00 30.91 165 LEU A O 1
ATOM 1291 N N . PRO A 1 166 ? 58.704 6.869 -29.830 1.00 49.47 166 PRO A N 1
ATOM 1292 C CA . PRO A 1 166 ? 58.515 5.567 -30.512 1.00 49.47 166 PRO A CA 1
ATOM 1293 C C . PRO A 1 166 ? 59.902 4.879 -30.824 1.00 49.47 166 PRO A C 1
ATOM 1295 O O . PRO A 1 166 ? 60.926 5.360 -30.328 1.00 49.47 166 PRO A O 1
ATOM 1298 N N . PRO A 1 167 ? 60.019 3.782 -31.623 1.00 35.38 167 PRO A N 1
ATOM 1299 C CA . PRO A 1 167 ? 59.858 3.830 -33.087 1.00 35.38 167 PRO A CA 1
ATOM 1300 C C . PRO A 1 167 ? 59.093 2.638 -33.700 1.00 35.38 167 PRO A C 1
ATOM 1302 O O . PRO A 1 167 ? 59.261 1.482 -33.322 1.00 35.38 167 PRO A O 1
ATOM 1305 N N . THR A 1 168 ? 58.332 2.934 -34.752 1.00 38.84 168 THR A N 1
ATOM 1306 C CA . THR A 1 168 ? 57.839 1.986 -35.767 1.00 38.84 168 THR A CA 1
ATOM 1307 C C . THR A 1 168 ? 59.005 1.222 -36.423 1.00 38.84 168 THR A C 1
ATOM 1309 O O . THR A 1 168 ? 60.082 1.802 -36.608 1.00 38.84 168 THR A O 1
ATOM 1312 N N . PRO A 1 169 ? 58.799 -0.029 -36.885 1.00 35.94 169 PRO A N 1
ATOM 1313 C CA . PRO A 1 169 ? 58.907 -0.240 -38.333 1.00 35.94 169 PRO A CA 1
ATOM 1314 C C . PRO A 1 169 ? 57.933 -1.283 -38.928 1.00 35.94 169 PRO A C 1
ATOM 1316 O O . PRO A 1 169 ? 58.015 -2.472 -38.650 1.00 35.94 169 PRO A O 1
ATOM 1319 N N . GLN A 1 170 ? 57.132 -0.785 -39.876 1.00 27.62 170 GLN A N 1
ATOM 1320 C CA . GLN A 1 170 ? 56.751 -1.387 -41.163 1.00 27.62 170 GLN A CA 1
ATOM 1321 C C . GLN A 1 170 ? 56.011 -2.737 -41.177 1.00 27.62 170 GLN A C 1
ATOM 1323 O O . GLN A 1 170 ? 56.609 -3.791 -41.387 1.00 27.62 170 GLN A O 1
ATOM 1328 N N . THR A 1 171 ? 54.676 -2.664 -41.202 1.00 29.73 171 THR A N 1
ATOM 1329 C CA . THR A 1 171 ? 53.862 -3.653 -41.920 1.00 29.73 171 THR A CA 1
ATOM 1330 C C . THR A 1 171 ? 54.044 -3.438 -43.418 1.00 29.73 171 THR A C 1
ATOM 1332 O O . THR A 1 171 ? 53.811 -2.355 -43.959 1.00 29.73 171 THR A O 1
ATOM 1335 N N . THR A 1 172 ? 54.522 -4.489 -44.078 1.00 29.67 172 THR A N 1
ATOM 1336 C CA . THR A 1 172 ? 54.690 -4.541 -45.526 1.00 29.67 172 THR A CA 1
ATOM 1337 C C . THR A 1 172 ? 53.320 -4.713 -46.163 1.00 29.67 172 THR A C 1
ATOM 1339 O O . THR A 1 172 ? 52.593 -5.656 -45.875 1.00 29.67 172 THR A O 1
ATOM 1342 N N . THR A 1 173 ? 53.002 -3.770 -47.034 1.00 33.28 173 THR A N 1
ATOM 1343 C CA . THR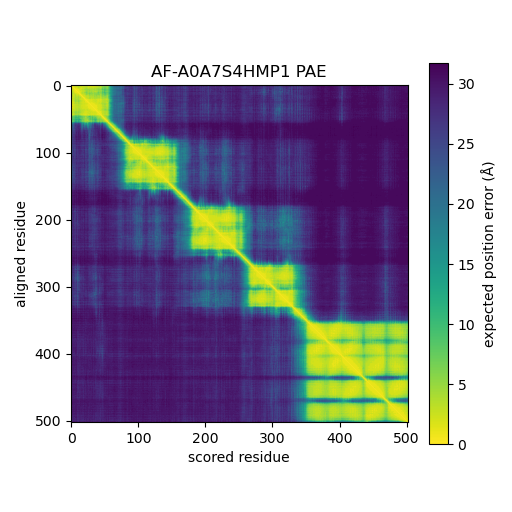 A 1 173 ? 51.850 -3.713 -47.919 1.00 33.28 173 THR A CA 1
ATOM 1344 C C . THR A 1 173 ? 51.718 -4.989 -48.763 1.00 33.28 173 THR A C 1
ATOM 1346 O O . THR A 1 173 ? 52.630 -5.326 -49.520 1.00 33.28 173 THR A O 1
ATOM 1349 N N . VAL A 1 174 ? 50.550 -5.633 -48.722 1.00 34.50 174 VAL A N 1
ATOM 1350 C CA . VAL A 1 174 ? 49.943 -6.203 -49.931 1.00 34.50 174 VAL A CA 1
ATOM 1351 C C . VAL A 1 174 ? 48.651 -5.435 -50.162 1.00 34.50 174 VAL A C 1
ATOM 1353 O O . VAL A 1 174 ? 47.727 -5.460 -49.362 1.00 34.50 174 VAL A O 1
ATOM 1356 N N . THR A 1 175 ? 48.701 -4.658 -51.233 1.00 35.72 175 THR A N 1
ATOM 1357 C CA . THR A 1 175 ? 47.741 -3.672 -51.696 1.00 35.72 175 THR A CA 1
ATOM 1358 C C . THR A 1 175 ? 46.481 -4.343 -52.242 1.00 35.72 175 THR A C 1
ATOM 1360 O O . THR A 1 175 ? 46.522 -4.898 -53.335 1.00 35.72 175 THR A O 1
ATOM 1363 N N . GLU A 1 176 ? 45.355 -4.180 -51.561 1.00 30.31 176 GLU A N 1
ATOM 1364 C CA . GLU A 1 176 ? 44.175 -3.605 -52.211 1.00 30.31 176 GLU A CA 1
ATOM 1365 C C . GLU A 1 176 ? 43.759 -2.377 -51.390 1.00 30.31 176 GLU A C 1
ATOM 1367 O O . GLU A 1 176 ? 43.896 -2.393 -50.166 1.00 30.31 176 GLU A O 1
ATOM 1372 N N . PRO A 1 177 ? 43.408 -1.260 -52.044 1.00 34.72 177 PRO A N 1
ATOM 1373 C CA . PRO A 1 177 ? 43.155 -0.008 -51.352 1.00 34.72 177 PRO A CA 1
ATOM 1374 C C . PRO A 1 177 ? 41.907 -0.170 -50.485 1.00 34.72 177 PRO A C 1
ATOM 1376 O O . PRO A 1 177 ? 40.841 -0.465 -51.018 1.00 34.72 177 PRO A O 1
ATOM 1379 N N . VAL A 1 178 ? 42.037 0.063 -49.173 1.00 40.91 178 VAL A N 1
ATOM 1380 C CA . VAL A 1 178 ? 40.914 0.593 -48.390 1.00 40.91 178 VAL A CA 1
ATOM 1381 C C . VAL A 1 178 ? 40.504 1.849 -49.147 1.00 40.91 178 VAL A C 1
ATOM 1383 O O . VAL A 1 178 ? 41.351 2.739 -49.309 1.00 40.91 178 VAL A O 1
ATOM 1386 N N . PRO A 1 179 ? 39.305 1.896 -49.740 1.00 38.84 179 PRO A N 1
ATOM 1387 C CA . PRO A 1 179 ? 38.847 3.136 -50.312 1.00 38.84 179 PRO A CA 1
ATOM 1388 C C . PRO A 1 179 ? 38.873 4.172 -49.186 1.00 38.84 179 PRO A C 1
ATOM 1390 O O . PRO A 1 179 ? 38.439 3.892 -48.069 1.00 38.84 179 PRO A O 1
ATOM 1393 N N . GLU A 1 180 ? 39.369 5.369 -49.479 1.00 45.25 180 GLU A N 1
ATOM 1394 C CA . GLU A 1 180 ? 38.880 6.599 -48.846 1.00 45.25 180 GLU A CA 1
ATOM 1395 C C . GLU A 1 180 ? 37.384 6.721 -49.212 1.00 45.25 180 GLU A C 1
ATOM 1397 O O . GLU A 1 180 ? 36.976 7.609 -49.958 1.00 45.25 180 GLU A O 1
ATOM 1402 N N . ASP A 1 181 ? 36.568 5.744 -48.810 1.00 49.03 181 ASP A N 1
ATOM 1403 C CA . ASP A 1 181 ? 35.130 5.844 -48.923 1.00 49.03 181 ASP A CA 1
ATOM 1404 C C . ASP A 1 181 ? 34.748 6.786 -47.799 1.00 49.03 181 ASP A C 1
ATOM 1406 O O . ASP A 1 181 ? 34.762 6.455 -46.615 1.00 49.03 181 ASP A O 1
ATOM 1410 N N . ASP A 1 182 ? 34.510 8.023 -48.207 1.00 56.78 182 ASP A N 1
ATOM 1411 C CA . ASP A 1 182 ? 33.837 9.024 -47.413 1.00 56.78 182 ASP A CA 1
ATOM 1412 C C . ASP A 1 182 ? 32.422 8.508 -47.112 1.00 56.78 182 ASP A C 1
ATOM 1414 O O . ASP A 1 182 ? 31.447 8.786 -47.822 1.00 56.78 182 ASP A O 1
ATOM 1418 N N . TYR A 1 183 ? 32.327 7.674 -46.074 1.00 62.50 183 TYR A N 1
ATOM 1419 C CA . TYR A 1 183 ? 31.076 7.081 -45.624 1.00 62.50 183 TYR A CA 1
ATOM 1420 C C . TYR A 1 183 ? 30.070 8.168 -45.235 1.00 62.50 183 TYR A C 1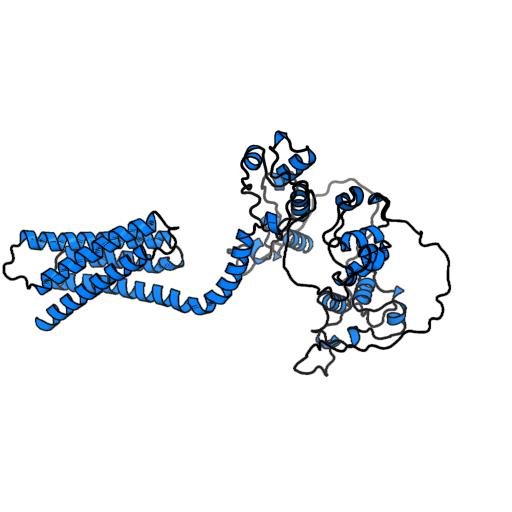
ATOM 1422 O O . TYR A 1 183 ? 28.870 7.945 -45.369 1.00 62.50 183 TYR A O 1
ATOM 1430 N N . THR A 1 184 ? 30.538 9.370 -44.870 1.00 57.12 184 THR A N 1
ATOM 1431 C CA . THR A 1 184 ? 29.687 10.498 -44.456 1.00 57.12 184 THR A CA 1
ATOM 1432 C C . THR A 1 184 ? 28.717 10.972 -45.545 1.00 57.12 184 THR A C 1
ATOM 1434 O O . THR A 1 184 ? 27.732 11.637 -45.236 1.00 57.12 184 THR A O 1
ATOM 1437 N N . ASN A 1 185 ? 28.949 10.591 -46.810 1.00 59.00 185 ASN A N 1
ATOM 1438 C CA . ASN A 1 185 ? 28.093 10.914 -47.957 1.00 59.00 185 ASN A CA 1
ATOM 1439 C C . ASN A 1 185 ? 27.453 9.686 -48.637 1.00 59.00 185 ASN A C 1
ATOM 1441 O O . ASN A 1 185 ? 26.857 9.819 -49.710 1.00 59.00 185 ASN A O 1
ATOM 1445 N N . SER A 1 186 ? 27.585 8.494 -48.051 1.00 74.69 186 SER A N 1
ATOM 1446 C CA . SER A 1 186 ? 27.030 7.246 -48.595 1.00 74.69 186 SER A CA 1
ATOM 1447 C C . SER A 1 186 ? 25.673 6.931 -47.965 1.00 74.69 186 SER A C 1
ATOM 1449 O O . SER A 1 186 ? 25.501 7.134 -46.767 1.00 74.69 186 SER A O 1
ATOM 1451 N N . ASN A 1 187 ? 24.717 6.397 -48.734 1.00 74.00 187 ASN A N 1
ATOM 1452 C CA . ASN A 1 187 ? 23.496 5.842 -48.138 1.00 74.00 187 ASN A CA 1
ATOM 1453 C C . ASN A 1 187 ? 23.839 4.537 -47.404 1.00 74.00 187 ASN A C 1
ATOM 1455 O O . ASN A 1 187 ? 24.783 3.836 -47.763 1.00 74.00 187 ASN A O 1
ATOM 1459 N N . TRP A 1 188 ? 23.038 4.168 -46.416 1.00 75.62 188 TRP A N 1
ATOM 1460 C CA . TRP A 1 188 ? 23.194 2.983 -45.584 1.00 75.62 188 TRP A CA 1
ATOM 1461 C C . TRP A 1 188 ? 23.312 1.694 -46.395 1.00 75.62 188 TRP A C 1
ATOM 1463 O O . TRP A 1 188 ? 24.113 0.825 -46.064 1.00 75.62 188 TRP A O 1
ATOM 1473 N N . GLU A 1 189 ? 22.532 1.560 -47.471 1.00 77.12 189 GLU A N 1
ATOM 1474 C CA . GLU A 1 189 ? 22.565 0.381 -48.349 1.00 77.12 189 GLU A CA 1
ATOM 1475 C C . GLU A 1 189 ? 23.878 0.254 -49.135 1.00 77.12 189 GLU A C 1
ATOM 1477 O O . GLU A 1 189 ? 24.228 -0.843 -49.571 1.00 77.12 189 GLU A O 1
ATOM 1482 N N . ASP A 1 190 ? 24.606 1.362 -49.287 1.00 78.38 190 ASP A N 1
ATOM 1483 C CA . ASP A 1 190 ? 25.898 1.426 -49.965 1.00 78.38 190 ASP A CA 1
ATOM 1484 C C . ASP A 1 190 ? 27.073 1.229 -48.983 1.00 78.38 190 ASP A C 1
ATOM 1486 O O . ASP A 1 190 ? 28.219 1.072 -49.411 1.00 78.38 190 ASP A O 1
ATOM 1490 N N . LEU A 1 191 ? 26.805 1.192 -47.670 1.00 76.38 191 LEU A N 1
ATOM 1491 C CA . LEU A 1 191 ? 27.804 0.885 -46.650 1.00 76.38 191 LEU A CA 1
ATOM 1492 C C . LEU A 1 191 ? 28.180 -0.597 -46.671 1.00 76.38 191 LEU A C 1
ATOM 1494 O O . LEU A 1 191 ? 27.352 -1.491 -46.856 1.00 76.38 191 LEU A O 1
ATOM 1498 N N . THR A 1 192 ? 29.448 -0.878 -46.382 1.00 81.75 192 THR A N 1
ATOM 1499 C CA . THR A 1 192 ? 29.868 -2.252 -46.099 1.00 81.75 192 THR A CA 1
ATOM 1500 C C . THR A 1 192 ? 29.193 -2.753 -44.812 1.00 81.75 192 THR A C 1
ATOM 1502 O O . THR A 1 192 ? 28.916 -1.952 -43.918 1.00 81.75 192 THR A O 1
ATOM 1505 N N . PRO A 1 193 ? 28.978 -4.071 -44.638 1.00 75.81 193 PRO A N 1
ATOM 1506 C CA . PRO A 1 193 ? 28.412 -4.607 -43.394 1.00 75.81 193 PRO A CA 1
ATOM 1507 C C . PRO A 1 193 ? 29.204 -4.211 -42.137 1.00 75.81 193 PRO A C 1
ATOM 1509 O O . PRO A 1 193 ? 28.645 -4.071 -41.056 1.00 75.81 193 PRO A O 1
ATOM 1512 N N . GLN A 1 194 ? 30.514 -4.003 -42.288 1.00 68.06 194 GLN A N 1
ATOM 1513 C CA . GLN A 1 194 ? 31.399 -3.541 -41.219 1.00 68.06 194 GLN A CA 1
ATOM 1514 C C . GLN A 1 194 ? 31.162 -2.060 -40.894 1.00 68.06 194 GLN A C 1
ATOM 1516 O O . GLN A 1 194 ? 31.121 -1.696 -39.723 1.00 68.06 194 GLN A O 1
ATOM 1521 N N . ALA A 1 195 ? 30.936 -1.222 -41.911 1.00 77.88 195 ALA A N 1
ATOM 1522 C CA . ALA A 1 195 ? 30.566 0.178 -41.720 1.00 77.88 195 ALA A CA 1
ATOM 1523 C C . ALA A 1 195 ? 29.162 0.319 -41.110 1.00 77.88 195 ALA A C 1
ATOM 1525 O O . ALA A 1 195 ? 28.970 1.151 -40.232 1.00 77.88 195 ALA A O 1
ATOM 1526 N N . GLN A 1 196 ? 28.208 -0.540 -41.483 1.00 77.19 196 GLN A N 1
ATOM 1527 C CA . GLN A 1 196 ? 26.891 -0.591 -40.836 1.00 77.19 196 GLN A CA 1
ATOM 1528 C C . GLN A 1 196 ? 27.013 -0.958 -39.352 1.00 77.19 196 GLN A C 1
ATOM 1530 O O . GLN A 1 196 ? 26.466 -0.258 -38.511 1.00 77.19 196 GLN A O 1
ATOM 1535 N N . ALA A 1 197 ? 27.790 -1.990 -39.009 1.00 72.69 197 ALA A N 1
ATOM 1536 C CA . ALA A 1 197 ? 28.008 -2.381 -37.613 1.00 72.69 197 ALA A CA 1
ATOM 1537 C C . ALA A 1 197 ? 28.716 -1.285 -36.788 1.00 72.69 197 ALA A C 1
ATOM 1539 O O . ALA A 1 197 ? 28.373 -1.052 -35.626 1.00 72.69 197 ALA A O 1
ATOM 1540 N N . ALA A 1 198 ? 29.679 -0.579 -37.387 1.00 74.31 198 ALA A N 1
ATOM 1541 C CA . ALA A 1 198 ? 30.317 0.579 -36.764 1.00 74.31 198 ALA A CA 1
ATOM 1542 C C . ALA A 1 198 ? 29.309 1.725 -36.548 1.00 74.31 198 ALA A C 1
ATOM 1544 O O . ALA A 1 198 ? 29.244 2.300 -35.463 1.00 74.31 198 ALA A O 1
ATOM 1545 N N . ALA A 1 199 ? 28.457 2.005 -37.534 1.00 79.44 199 ALA A N 1
ATOM 1546 C CA . ALA A 1 199 ? 27.410 3.015 -37.423 1.00 79.44 199 ALA A CA 1
ATOM 1547 C C . ALA A 1 199 ? 26.379 2.647 -36.339 1.00 79.44 199 ALA A C 1
ATOM 1549 O O . ALA A 1 199 ? 26.032 3.492 -35.516 1.00 79.44 199 ALA A O 1
ATOM 1550 N N . GLU A 1 200 ? 25.972 1.377 -36.252 1.00 80.81 200 GLU A N 1
ATOM 1551 C CA . GLU A 1 200 ? 25.106 0.860 -35.183 1.00 80.81 200 GLU A CA 1
ATOM 1552 C C . GLU A 1 200 ? 25.738 1.011 -33.795 1.00 80.81 200 GLU A C 1
ATOM 1554 O O . GLU A 1 200 ? 25.053 1.382 -32.843 1.00 80.81 200 GLU A O 1
ATOM 1559 N N . THR A 1 201 ? 27.052 0.797 -33.679 1.00 77.88 201 THR A N 1
ATOM 1560 C CA . THR A 1 201 ? 27.805 0.982 -32.423 1.00 77.88 201 THR A CA 1
ATOM 1561 C C . THR A 1 201 ? 27.801 2.442 -31.958 1.00 77.88 201 THR A C 1
ATOM 1563 O O . THR A 1 201 ? 27.782 2.723 -30.758 1.00 77.88 201 THR A O 1
ATOM 1566 N N . LEU A 1 202 ? 27.758 3.380 -32.904 1.00 79.38 202 LEU A N 1
ATOM 1567 C CA . LEU A 1 202 ? 27.582 4.809 -32.643 1.00 79.38 202 LEU A CA 1
ATOM 1568 C C . LEU A 1 202 ? 26.115 5.212 -32.424 1.00 79.38 202 LEU A C 1
ATOM 1570 O O . LEU A 1 202 ? 25.843 6.362 -32.096 1.00 79.38 202 LEU A O 1
ATOM 1574 N N . GLY A 1 203 ? 25.166 4.283 -32.552 1.00 79.44 203 GLY A N 1
ATOM 1575 C CA . GLY A 1 203 ? 23.738 4.540 -32.370 1.00 79.44 203 GLY A CA 1
ATOM 1576 C C . GLY A 1 203 ? 23.007 4.978 -33.641 1.00 79.44 203 GLY A C 1
ATOM 1577 O O . GLY A 1 203 ? 21.858 5.408 -33.558 1.00 79.44 203 GLY A O 1
ATOM 1578 N N . TYR A 1 204 ? 23.630 4.867 -34.817 1.00 76.06 204 TYR A N 1
ATOM 1579 C CA . TYR A 1 204 ? 22.952 5.076 -36.095 1.00 76.06 204 TYR A CA 1
ATOM 1580 C C . TYR A 1 204 ? 22.213 3.814 -36.536 1.00 76.06 204 TYR A C 1
ATOM 1582 O O . TYR A 1 204 ? 22.723 2.701 -36.472 1.00 76.06 204 TYR A O 1
ATOM 1590 N N . ASN A 1 205 ? 21.015 4.003 -37.071 1.00 79.31 205 ASN A N 1
ATOM 1591 C CA . ASN A 1 205 ? 20.333 3.006 -37.889 1.00 79.31 205 ASN A CA 1
ATOM 1592 C C . ASN A 1 205 ? 20.185 3.536 -39.321 1.00 79.31 205 ASN A C 1
ATOM 1594 O O . ASN A 1 205 ? 20.435 4.714 -39.576 1.00 79.31 205 ASN A O 1
ATOM 1598 N N . GLN A 1 206 ? 19.714 2.687 -40.237 1.00 79.06 206 GLN A N 1
ATOM 1599 C CA . GLN A 1 206 ? 19.500 3.051 -41.640 1.00 79.06 206 GLN A CA 1
ATOM 1600 C C . GLN A 1 206 ? 18.737 4.366 -41.822 1.00 79.06 206 GLN A C 1
ATOM 1602 O O . GLN A 1 206 ? 19.171 5.235 -42.570 1.00 79.06 206 GLN A O 1
ATOM 1607 N N . ALA A 1 207 ? 17.617 4.538 -41.117 1.00 71.88 207 ALA A N 1
ATOM 1608 C CA . ALA A 1 207 ? 16.804 5.739 -41.254 1.00 71.88 207 ALA A CA 1
ATOM 1609 C C . ALA A 1 207 ? 17.534 6.987 -40.738 1.00 71.88 207 ALA A C 1
ATOM 1611 O O . ALA A 1 207 ? 17.394 8.053 -41.331 1.00 71.88 207 ALA A O 1
ATOM 1612 N N . MET A 1 208 ? 18.312 6.871 -39.662 1.00 72.56 208 MET A N 1
ATOM 1613 C CA . MET A 1 208 ? 19.089 7.988 -39.123 1.00 72.56 208 MET A CA 1
ATOM 1614 C C . MET A 1 208 ? 20.248 8.360 -40.045 1.00 72.56 208 MET A C 1
ATOM 1616 O O . MET A 1 208 ? 20.419 9.531 -40.369 1.00 72.56 208 MET A O 1
ATOM 1620 N N . TRP A 1 209 ? 20.979 7.363 -40.536 1.00 77.12 209 TRP A N 1
ATOM 1621 C CA . TRP A 1 209 ? 22.096 7.545 -41.454 1.00 77.12 209 TRP A CA 1
ATOM 1622 C C . TRP A 1 209 ? 21.658 8.168 -42.786 1.00 77.12 209 TRP A C 1
ATOM 1624 O O . TRP A 1 209 ? 22.178 9.207 -43.187 1.00 77.12 209 TRP A O 1
ATOM 1634 N N . ASP A 1 210 ? 20.626 7.607 -43.425 1.00 74.94 210 ASP A N 1
ATOM 1635 C CA . ASP A 1 210 ? 20.128 8.064 -44.732 1.00 74.94 210 ASP A CA 1
ATOM 1636 C C . ASP A 1 210 ? 19.494 9.461 -44.687 1.00 74.94 210 ASP A C 1
ATOM 1638 O O . ASP A 1 210 ? 19.398 10.141 -45.710 1.00 74.94 210 ASP A O 1
ATOM 1642 N N . ASN A 1 211 ? 19.040 9.900 -43.510 1.00 66.81 211 ASN A N 1
ATOM 1643 C CA . ASN A 1 211 ? 18.435 11.219 -43.320 1.00 66.81 211 ASN A CA 1
ATOM 1644 C C . ASN A 1 211 ? 19.358 12.203 -42.583 1.00 66.81 211 ASN A C 1
ATOM 1646 O O . ASN A 1 211 ? 18.889 13.277 -42.203 1.00 66.81 211 ASN A O 1
ATOM 1650 N N . ALA A 1 212 ? 20.642 11.859 -42.399 1.00 69.25 212 ALA A N 1
ATOM 1651 C CA . ALA A 1 212 ? 21.633 12.660 -41.674 1.00 69.25 212 ALA A CA 1
ATOM 1652 C C . ALA A 1 212 ? 21.144 13.123 -40.285 1.00 69.25 212 ALA A C 1
ATOM 1654 O O . ALA A 1 212 ? 21.355 14.264 -39.873 1.00 69.25 212 ALA A O 1
ATOM 1655 N N . VAL A 1 213 ? 20.437 12.239 -39.581 1.00 65.00 213 VAL A N 1
ATOM 1656 C CA . VAL A 1 213 ? 19.962 12.455 -38.213 1.00 65.00 213 VAL A CA 1
ATOM 1657 C C . VAL A 1 213 ? 21.071 12.036 -37.258 1.00 65.00 213 VAL A C 1
ATOM 1659 O O . VAL A 1 213 ? 21.482 10.877 -37.267 1.00 65.00 213 VAL A O 1
ATOM 1662 N N . GLU A 1 214 ? 21.541 12.974 -36.438 1.00 68.56 214 GLU A N 1
ATOM 1663 C CA . GLU A 1 214 ? 22.608 12.744 -35.458 1.00 68.56 214 GLU A CA 1
ATOM 1664 C C . GLU A 1 214 ? 22.196 11.691 -34.414 1.00 68.56 214 GLU A C 1
ATOM 1666 O O . GLU A 1 214 ? 21.066 11.683 -33.921 1.00 68.56 214 GLU A O 1
ATOM 1671 N N . SER A 1 215 ? 23.117 10.778 -34.100 1.00 77.56 215 SER A N 1
ATOM 1672 C CA . SER A 1 215 ? 22.952 9.754 -33.056 1.00 77.56 215 SER A CA 1
ATOM 1673 C C . SER A 1 215 ? 23.203 10.302 -31.647 1.00 77.56 215 SER A C 1
ATOM 1675 O O . SER A 1 215 ? 23.892 11.309 -31.506 1.00 77.56 215 SER A O 1
ATOM 1677 N N . ASP A 1 216 ? 22.787 9.573 -30.606 1.00 68.06 216 ASP A N 1
ATOM 1678 C CA . ASP A 1 216 ? 23.042 9.917 -29.192 1.00 68.06 216 ASP A CA 1
ATOM 1679 C C . ASP A 1 216 ? 24.537 10.079 -28.847 1.00 68.06 216 ASP A C 1
ATOM 1681 O O . ASP A 1 216 ? 24.897 10.722 -27.860 1.00 68.06 216 ASP A O 1
ATOM 1685 N N . THR A 1 217 ? 25.437 9.484 -29.639 1.00 74.75 217 THR A N 1
ATOM 1686 C CA . THR A 1 217 ? 26.886 9.668 -29.467 1.00 74.75 217 THR A CA 1
ATOM 1687 C C . THR A 1 217 ? 27.406 10.964 -30.087 1.00 74.75 217 THR A C 1
ATOM 1689 O O . THR A 1 217 ? 28.462 11.433 -29.675 1.00 74.75 217 THR A O 1
ATOM 1692 N N . GLY A 1 218 ? 26.666 11.574 -31.018 1.00 73.19 218 GLY A N 1
ATOM 1693 C CA . GLY A 1 218 ? 27.070 12.781 -31.747 1.00 73.19 218 GLY A CA 1
ATOM 1694 C C . GLY A 1 218 ? 27.162 14.036 -30.876 1.00 73.19 218 GLY A C 1
ATOM 1695 O O . GLY A 1 218 ? 27.861 14.973 -31.239 1.00 73.19 218 GLY A O 1
ATOM 1696 N N . ASP A 1 219 ? 26.517 14.031 -29.706 1.00 70.88 219 ASP A N 1
ATOM 1697 C CA . ASP A 1 219 ? 26.608 15.105 -28.704 1.00 70.88 219 ASP A CA 1
ATOM 1698 C C . ASP A 1 219 ? 27.760 14.921 -27.711 1.00 70.88 219 ASP A C 1
ATOM 1700 O O . ASP A 1 219 ? 28.022 15.791 -26.879 1.00 70.88 219 ASP A O 1
ATOM 1704 N N . LYS A 1 220 ? 28.450 13.778 -27.765 1.00 77.88 220 LYS A N 1
ATOM 1705 C CA . LYS A 1 220 ? 29.542 13.464 -26.848 1.00 77.88 220 LYS A CA 1
ATOM 1706 C C . LYS A 1 220 ? 30.871 13.898 -27.442 1.00 77.88 220 LYS A C 1
ATOM 1708 O O . LYS A 1 220 ? 31.169 13.625 -28.603 1.00 77.88 220 LYS A O 1
ATOM 1713 N N . TRP A 1 221 ? 31.731 14.468 -26.602 1.00 79.50 221 TRP A N 1
ATOM 1714 C CA . TRP A 1 221 ? 33.141 14.628 -26.942 1.00 79.50 221 TRP A CA 1
ATOM 1715 C C . TRP A 1 221 ? 33.784 13.259 -27.171 1.00 79.50 221 TRP A C 1
ATOM 1717 O O . TRP A 1 221 ? 33.447 12.290 -26.494 1.00 79.50 221 TRP A O 1
ATOM 1727 N N . TRP A 1 222 ? 34.772 13.187 -28.062 1.00 78.25 222 TRP A N 1
ATOM 1728 C CA . TRP A 1 222 ? 35.499 11.957 -28.394 1.00 78.25 222 TRP A CA 1
ATOM 1729 C C . TRP A 1 222 ? 35.970 11.190 -27.151 1.00 78.25 222 TRP A C 1
ATOM 1731 O O . TRP A 1 222 ? 35.850 9.977 -27.079 1.00 78.25 222 TRP A O 1
ATOM 1741 N N . GLN A 1 223 ? 36.477 11.900 -26.140 1.00 77.50 223 GLN A N 1
ATOM 1742 C CA . GLN A 1 223 ? 36.954 11.310 -24.881 1.00 77.50 223 GLN A CA 1
ATOM 1743 C C . GLN A 1 223 ? 35.841 10.802 -23.949 1.00 77.50 223 GLN A C 1
ATOM 1745 O O . GLN A 1 223 ? 36.128 10.037 -23.036 1.00 77.50 223 GLN A O 1
ATOM 1750 N N . CYS A 1 224 ? 34.593 11.204 -24.190 1.00 79.75 224 CYS A N 1
ATOM 1751 C CA . CYS A 1 224 ? 33.398 10.727 -23.494 1.00 79.75 224 CYS A CA 1
ATOM 1752 C C . CYS A 1 224 ? 32.734 9.542 -24.224 1.00 79.75 224 CYS A C 1
ATOM 1754 O O . CYS A 1 224 ? 31.744 8.991 -23.740 1.00 79.75 224 CYS A O 1
ATOM 1756 N N . LEU A 1 225 ? 33.243 9.161 -25.403 1.00 73.38 225 LEU A N 1
ATOM 1757 C CA . LEU A 1 225 ? 32.859 7.928 -26.080 1.00 73.38 225 LEU A CA 1
ATOM 1758 C C . LEU A 1 225 ? 33.541 6.738 -25.406 1.00 73.38 225 LEU A C 1
ATOM 1760 O O . LEU A 1 225 ? 34.719 6.802 -25.046 1.00 73.38 225 LEU A O 1
ATOM 1764 N N . THR A 1 226 ? 32.819 5.624 -25.310 1.00 78.19 226 THR A N 1
ATOM 1765 C CA . THR A 1 226 ? 33.431 4.334 -24.961 1.00 78.19 226 THR A CA 1
ATOM 1766 C C . THR A 1 226 ? 34.484 3.949 -26.002 1.00 78.19 226 THR A C 1
ATOM 1768 O O . THR A 1 226 ? 34.412 4.385 -27.151 1.00 78.19 226 THR A O 1
ATOM 1771 N N . GLN A 1 227 ? 35.450 3.102 -25.639 1.00 69.62 227 GLN A N 1
ATOM 1772 C CA . GLN A 1 227 ? 36.499 2.691 -26.579 1.00 69.62 227 GLN A CA 1
ATOM 1773 C C . GLN A 1 227 ? 35.917 2.070 -27.861 1.00 69.62 227 GLN A C 1
ATOM 1775 O O . GLN A 1 227 ? 36.345 2.418 -28.955 1.00 69.62 227 GLN A O 1
ATOM 1780 N N . SER A 1 228 ? 34.867 1.249 -27.747 1.00 63.16 228 SER A N 1
ATOM 1781 C CA . SER A 1 228 ? 34.178 0.666 -28.905 1.00 63.16 228 SER A CA 1
ATOM 1782 C C . SER A 1 228 ? 33.520 1.715 -29.804 1.00 63.16 228 SER A C 1
ATOM 1784 O O . SER A 1 228 ? 33.502 1.556 -31.021 1.00 63.16 228 SER A O 1
ATOM 1786 N N . GLN A 1 229 ? 33.009 2.806 -29.231 1.00 81.44 229 GLN A N 1
ATOM 1787 C CA . GLN A 1 229 ? 32.478 3.938 -29.989 1.00 81.44 229 GLN A CA 1
ATOM 1788 C C . GLN A 1 229 ? 33.597 4.747 -30.656 1.00 81.44 229 GLN A C 1
ATOM 1790 O O . GLN A 1 229 ? 33.451 5.126 -31.811 1.00 81.44 229 GLN A O 1
ATOM 1795 N N . GLN A 1 230 ? 34.734 4.968 -29.991 1.00 77.38 230 GLN A N 1
ATOM 1796 C CA . GLN A 1 230 ? 35.894 5.623 -30.611 1.00 77.38 230 GLN A CA 1
ATOM 1797 C C . GLN A 1 230 ? 36.445 4.800 -31.782 1.00 77.38 230 GLN A C 1
ATOM 1799 O O . GLN A 1 230 ? 36.730 5.350 -32.844 1.00 77.38 230 GLN A O 1
ATOM 1804 N N . ASP A 1 231 ? 36.540 3.480 -31.619 1.00 70.19 231 ASP A N 1
ATOM 1805 C CA . ASP A 1 231 ? 37.009 2.567 -32.663 1.00 70.19 231 ASP A CA 1
ATOM 1806 C C . ASP A 1 231 ? 36.024 2.515 -33.840 1.00 70.19 231 ASP A C 1
ATOM 1808 O O . ASP A 1 231 ? 36.435 2.530 -35.001 1.00 70.19 231 ASP A O 1
ATOM 1812 N N . ALA A 1 232 ? 34.718 2.523 -33.558 1.00 78.69 232 ALA A N 1
ATOM 1813 C CA . ALA A 1 232 ? 33.675 2.598 -34.575 1.00 78.69 232 ALA A CA 1
ATOM 1814 C C . ALA A 1 232 ? 33.679 3.941 -35.329 1.00 78.69 232 ALA A C 1
ATOM 1816 O O . ALA A 1 232 ? 33.570 3.960 -36.555 1.00 78.69 232 ALA A O 1
ATOM 1817 N N . ALA A 1 233 ? 33.862 5.061 -34.624 1.00 81.88 233 ALA A N 1
ATOM 1818 C CA . ALA A 1 233 ? 34.016 6.383 -35.230 1.00 81.88 233 ALA A CA 1
ATOM 1819 C C . ALA A 1 233 ? 35.271 6.455 -36.108 1.00 81.88 233 ALA A C 1
ATOM 1821 O O . ALA A 1 233 ? 35.193 6.904 -37.252 1.00 81.88 233 ALA A O 1
ATOM 1822 N N . ALA A 1 234 ? 36.396 5.923 -35.625 1.00 78.69 234 ALA A N 1
ATOM 1823 C CA . ALA A 1 234 ? 37.638 5.819 -36.386 1.00 78.69 234 ALA A CA 1
ATOM 1824 C C . ALA A 1 234 ? 37.481 4.950 -37.639 1.00 78.69 234 ALA A C 1
ATOM 1826 O O . ALA A 1 234 ? 37.985 5.308 -38.705 1.00 78.69 234 ALA A O 1
ATOM 1827 N N . PHE A 1 235 ? 36.749 3.838 -37.538 1.00 80.00 235 PHE A N 1
ATOM 1828 C CA . PHE A 1 235 ? 36.448 2.967 -38.673 1.00 80.00 235 PHE A CA 1
ATOM 1829 C C . PHE A 1 235 ? 35.636 3.687 -39.758 1.00 80.00 235 PHE A C 1
ATOM 1831 O O . PHE A 1 235 ? 35.872 3.486 -40.949 1.00 80.00 235 PHE A O 1
ATOM 1838 N N . LEU A 1 236 ? 34.713 4.560 -39.349 1.00 79.88 236 LEU A N 1
ATOM 1839 C CA . LEU A 1 236 ? 33.903 5.388 -40.245 1.00 79.88 236 LEU A CA 1
ATOM 1840 C C . LEU A 1 236 ? 34.626 6.643 -40.754 1.00 79.88 236 LEU A C 1
ATOM 1842 O O . LEU A 1 236 ? 34.037 7.428 -41.495 1.00 79.88 236 LEU A O 1
ATOM 1846 N N . GLY A 1 237 ? 35.902 6.806 -40.404 1.00 77.81 237 GLY A N 1
ATOM 1847 C CA . GLY A 1 237 ? 36.759 7.875 -40.903 1.00 77.81 237 GLY A CA 1
ATOM 1848 C C . GLY A 1 237 ? 36.799 9.123 -40.028 1.00 77.81 237 GLY A C 1
ATOM 1849 O O . GLY A 1 237 ? 37.479 10.069 -40.403 1.00 77.81 237 GLY A O 1
ATOM 1850 N N . PHE A 1 238 ? 36.140 9.132 -38.866 1.00 79.69 238 PHE A N 1
ATOM 1851 C CA . PHE A 1 238 ? 36.224 10.244 -37.924 1.00 79.69 238 PHE A CA 1
ATOM 1852 C C . PHE A 1 238 ? 37.456 10.117 -37.037 1.00 79.69 238 PHE A C 1
ATOM 1854 O O . PHE A 1 238 ? 37.707 9.080 -36.427 1.00 79.69 238 PHE A O 1
ATOM 1861 N N . ASN A 1 239 ? 38.199 11.204 -36.886 1.00 79.75 239 ASN A N 1
ATOM 1862 C CA . ASN A 1 239 ? 39.215 11.317 -35.845 1.00 79.75 239 ASN A CA 1
ATOM 1863 C C . ASN A 1 239 ? 38.772 12.286 -34.738 1.00 79.75 239 ASN A C 1
ATOM 1865 O O . ASN A 1 239 ? 37.793 13.014 -34.884 1.00 79.75 239 ASN A O 1
ATOM 1869 N N . LYS A 1 240 ? 39.519 12.325 -33.627 1.00 78.69 240 LYS A N 1
ATOM 1870 C CA . LYS A 1 240 ? 39.222 13.192 -32.473 1.00 78.69 240 LYS A CA 1
ATOM 1871 C C . LYS A 1 240 ? 38.985 14.661 -32.853 1.00 78.69 240 LYS A C 1
ATOM 1873 O O . LYS A 1 240 ? 38.128 15.305 -32.257 1.00 78.69 240 LYS A O 1
ATOM 1878 N N . GLU A 1 241 ? 39.758 15.203 -33.792 1.00 75.50 241 GLU A N 1
ATOM 1879 C CA . GLU A 1 241 ? 39.682 16.618 -34.184 1.00 75.50 241 GLU A CA 1
ATOM 1880 C C . GLU A 1 241 ? 38.428 16.897 -35.023 1.00 75.50 241 GLU A C 1
ATOM 1882 O O . GLU A 1 241 ? 37.760 17.909 -34.819 1.00 75.50 241 GLU A O 1
ATOM 1887 N N . GLU A 1 242 ? 38.085 15.976 -35.924 1.00 74.56 242 GLU A N 1
ATOM 1888 C CA . GLU A 1 242 ? 36.885 16.047 -36.765 1.00 74.56 242 GLU A CA 1
ATOM 1889 C C . GLU A 1 242 ? 35.604 15.817 -35.966 1.00 74.56 242 GLU A C 1
ATOM 1891 O O . GLU A 1 242 ? 34.637 16.550 -36.149 1.00 74.56 242 GLU A O 1
ATOM 1896 N N . TRP A 1 243 ? 35.616 14.851 -35.047 1.00 82.06 243 TRP A N 1
ATOM 1897 C CA . TRP A 1 243 ? 34.478 14.533 -34.187 1.00 82.06 243 TRP A CA 1
ATOM 1898 C C . TRP A 1 243 ? 34.129 15.686 -33.245 1.00 82.06 243 TRP A C 1
ATOM 1900 O O . TRP A 1 243 ? 32.969 16.045 -33.088 1.00 82.06 243 TRP A O 1
ATOM 1910 N N . ASN A 1 244 ? 35.144 16.305 -32.640 1.00 80.62 244 ASN A N 1
ATOM 1911 C CA . ASN A 1 244 ? 34.952 17.391 -31.680 1.00 80.62 244 ASN A CA 1
ATOM 1912 C C . ASN A 1 244 ? 34.742 18.766 -32.339 1.00 80.62 244 ASN A C 1
ATOM 1914 O O . ASN A 1 244 ? 34.458 19.741 -31.646 1.00 80.62 244 ASN A O 1
ATOM 1918 N N . GLY A 1 245 ? 34.924 18.883 -33.658 1.00 70.50 245 GLY A N 1
ATOM 1919 C CA . GLY A 1 245 ? 34.678 20.123 -34.396 1.00 70.50 245 GLY A CA 1
ATOM 1920 C C . GLY A 1 245 ? 35.633 21.293 -34.099 1.00 70.50 245 GLY A C 1
ATOM 1921 O O . GLY A 1 245 ? 35.331 22.421 -34.495 1.00 70.50 245 GLY A O 1
ATOM 1922 N N . GLY A 1 246 ? 36.781 21.071 -33.440 1.00 65.38 246 GLY A N 1
ATOM 1923 C CA . GLY A 1 246 ? 37.787 22.110 -33.161 1.00 65.38 246 GLY A CA 1
ATOM 1924 C C . GLY A 1 246 ? 38.343 22.121 -31.730 1.00 65.38 246 GLY A C 1
ATOM 1925 O O . GLY A 1 246 ? 38.413 21.080 -31.082 1.00 65.38 246 GLY A O 1
ATOM 1926 N N . ASP A 1 247 ? 38.800 23.301 -31.276 1.00 56.22 247 ASP A N 1
ATOM 1927 C CA . ASP A 1 247 ? 39.511 23.510 -30.000 1.00 56.22 247 ASP A CA 1
ATOM 1928 C C . ASP A 1 247 ? 38.680 23.033 -28.791 1.00 56.22 247 ASP A C 1
ATOM 1930 O O . ASP A 1 247 ? 37.737 23.696 -28.355 1.00 56.22 247 ASP A O 1
ATOM 1934 N N . VAL A 1 248 ? 39.067 21.880 -28.241 1.00 54.94 248 VAL A N 1
ATOM 1935 C CA . VAL A 1 248 ? 38.499 21.282 -27.025 1.00 54.94 248 VAL A CA 1
ATOM 1936 C C . VAL A 1 248 ? 39.105 21.977 -25.795 1.00 54.94 248 VAL A C 1
ATOM 1938 O O . VAL A 1 248 ? 40.329 22.120 -25.750 1.00 54.94 248 VAL A O 1
ATOM 1941 N N . PRO A 1 249 ? 38.315 22.397 -24.790 1.00 55.78 249 PRO A N 1
ATOM 1942 C CA . PRO A 1 249 ? 38.848 22.847 -23.502 1.00 55.78 249 PRO A CA 1
ATOM 1943 C C . PRO A 1 249 ? 39.676 21.740 -22.821 1.00 55.78 249 PRO A C 1
ATOM 1945 O O . PRO A 1 249 ? 39.297 20.571 -22.861 1.00 55.78 249 PRO A O 1
ATOM 1948 N N . ASP A 1 250 ? 40.799 22.094 -22.187 1.00 52.12 250 ASP A N 1
ATOM 1949 C CA . ASP A 1 250 ? 41.727 21.141 -21.539 1.00 52.12 250 ASP A CA 1
ATOM 1950 C C . ASP A 1 250 ? 41.110 20.425 -20.309 1.00 52.12 250 ASP A C 1
ATOM 1952 O O . ASP A 1 250 ? 41.711 19.521 -19.729 1.00 52.12 250 ASP A O 1
ATOM 1956 N N . ASP A 1 251 ? 39.905 20.832 -19.921 1.00 53.69 251 ASP A N 1
ATOM 1957 C CA . ASP A 1 251 ? 39.209 20.555 -18.671 1.00 53.69 251 ASP A CA 1
ATOM 1958 C C . ASP A 1 251 ? 37.744 20.116 -18.894 1.00 53.69 251 ASP A C 1
ATOM 1960 O O . ASP A 1 251 ? 36.862 20.424 -18.099 1.00 53.69 251 ASP A O 1
ATOM 1964 N N . VAL A 1 252 ? 37.467 19.369 -19.974 1.00 53.19 252 VAL A N 1
ATOM 1965 C CA . VAL A 1 252 ? 36.174 18.674 -20.140 1.00 53.19 252 VAL A CA 1
ATOM 1966 C C . VAL A 1 252 ? 36.123 17.480 -19.183 1.00 53.19 252 VAL A C 1
ATOM 1968 O O . VAL A 1 252 ? 36.617 16.392 -19.495 1.00 53.19 252 VAL A O 1
ATOM 1971 N N . GLU A 1 253 ? 35.535 17.696 -18.009 1.00 53.72 253 GLU A N 1
ATOM 1972 C CA . GLU A 1 253 ? 35.087 16.619 -17.133 1.00 53.72 253 GLU A CA 1
ATOM 1973 C C . GLU A 1 253 ? 33.948 15.868 -17.838 1.00 53.72 253 GLU A C 1
ATOM 1975 O O . GLU A 1 253 ? 33.042 16.469 -18.418 1.00 53.72 253 GLU A O 1
ATOM 1980 N N . CYS A 1 254 ? 34.020 14.535 -17.850 1.00 58.25 254 CYS A N 1
ATOM 1981 C CA . CYS A 1 254 ? 32.902 13.692 -18.267 1.00 58.25 254 CYS A CA 1
ATOM 1982 C C . CYS A 1 254 ? 31.868 13.749 -17.137 1.00 58.25 254 CYS A C 1
ATOM 1984 O O . CYS A 1 254 ? 31.772 12.808 -16.356 1.00 58.25 254 CYS A O 1
ATOM 1986 N N . GLU A 1 255 ? 31.216 14.898 -16.957 1.00 42.34 255 GLU A N 1
ATOM 1987 C CA . GLU A 1 255 ? 30.257 15.077 -15.875 1.00 42.34 255 GLU A CA 1
ATOM 1988 C C . GLU A 1 255 ? 29.084 14.114 -16.097 1.00 42.34 255 GLU A C 1
ATOM 1990 O O . GLU A 1 255 ? 28.416 14.126 -17.136 1.00 42.34 255 GLU A O 1
ATOM 1995 N N . GLU A 1 256 ? 28.871 13.230 -15.122 1.00 45.25 256 GLU A N 1
ATOM 1996 C CA . GLU A 1 256 ? 27.601 12.540 -14.957 1.00 45.25 256 GLU A CA 1
ATOM 1997 C C . GLU A 1 256 ? 26.566 13.600 -14.545 1.00 45.25 256 GLU A C 1
ATOM 1999 O O . GLU A 1 256 ? 26.550 14.037 -13.401 1.00 45.25 256 GLU A O 1
ATOM 2004 N N . GLU A 1 257 ? 25.744 14.003 -15.519 1.00 52.12 257 GLU A N 1
ATOM 2005 C CA . GLU A 1 257 ? 24.508 14.796 -15.398 1.00 52.12 257 GLU A CA 1
ATOM 2006 C C . GLU A 1 257 ? 24.613 16.246 -14.860 1.00 52.12 257 GLU A C 1
ATOM 2008 O O . GLU A 1 257 ? 24.674 16.449 -13.654 1.00 52.12 257 GLU A O 1
ATOM 2013 N N . ASP A 1 258 ? 24.438 17.261 -15.724 1.00 34.69 258 ASP A N 1
ATOM 2014 C CA . ASP A 1 258 ? 23.507 18.400 -15.517 1.00 34.69 258 ASP A CA 1
ATOM 2015 C C . ASP A 1 258 ? 23.379 19.255 -16.800 1.00 34.69 258 ASP A C 1
ATOM 2017 O O . ASP A 1 258 ? 24.339 19.370 -17.549 1.00 34.69 258 ASP A O 1
ATOM 2021 N N . ASP A 1 259 ? 22.188 19.844 -16.979 1.00 36.66 259 ASP A N 1
ATOM 2022 C CA . ASP A 1 259 ? 21.776 20.956 -17.857 1.00 36.66 259 ASP A CA 1
ATOM 2023 C C . ASP A 1 259 ? 22.088 20.895 -19.379 1.00 36.66 259 ASP A C 1
ATOM 2025 O O . ASP A 1 259 ? 22.918 20.158 -19.875 1.00 36.66 259 ASP A O 1
ATOM 2029 N N . GLY A 1 260 ? 21.375 21.542 -20.296 1.00 32.91 260 GLY A N 1
ATOM 2030 C CA . GLY A 1 260 ? 20.321 22.537 -20.257 1.00 32.91 260 GLY A CA 1
ATOM 2031 C C . GLY A 1 260 ? 19.892 22.837 -21.703 1.00 32.91 260 GLY A C 1
ATOM 2032 O O . GLY A 1 260 ? 20.490 22.369 -22.667 1.00 32.91 260 GLY A O 1
ATOM 2033 N N . GLU A 1 261 ? 18.798 23.578 -21.837 1.00 41.06 261 GLU A N 1
ATOM 2034 C CA . GLU A 1 261 ? 18.097 23.927 -23.077 1.00 41.06 261 GLU A CA 1
ATOM 2035 C C . GLU A 1 261 ? 18.969 24.431 -24.253 1.00 41.06 261 GLU A C 1
ATOM 2037 O O . GLU A 1 261 ? 19.917 25.190 -24.063 1.00 41.06 261 GLU A O 1
ATOM 2042 N N . ASP A 1 262 ? 18.457 24.150 -25.466 1.00 37.38 262 ASP A N 1
ATOM 2043 C CA . ASP A 1 262 ? 18.737 24.784 -26.775 1.00 37.38 262 ASP A CA 1
ATOM 2044 C C . ASP A 1 262 ? 19.986 24.244 -27.524 1.00 37.38 262 ASP A C 1
ATOM 2046 O O . ASP A 1 262 ? 21.115 24.426 -27.098 1.00 37.38 262 ASP A O 1
ATOM 2050 N N . ALA A 1 263 ? 19.924 23.598 -28.693 1.00 34.94 263 ALA A N 1
ATOM 2051 C CA . ALA A 1 263 ? 18.954 23.693 -29.772 1.00 34.94 263 ALA A CA 1
ATOM 2052 C C . ALA A 1 263 ? 19.067 22.482 -30.721 1.00 34.94 263 ALA A C 1
ATOM 2054 O O . ALA A 1 263 ? 20.052 22.326 -31.439 1.00 34.94 263 ALA A O 1
ATOM 2055 N N . ARG A 1 264 ? 18.004 21.686 -30.831 1.00 35.56 264 ARG A N 1
ATOM 2056 C CA . ARG A 1 264 ? 17.666 20.985 -32.074 1.00 35.56 264 ARG A CA 1
ATOM 2057 C C . ARG A 1 264 ? 16.168 21.151 -32.263 1.00 35.56 264 ARG A C 1
ATOM 2059 O O . ARG A 1 264 ? 15.407 20.887 -31.335 1.00 35.56 264 ARG A O 1
ATOM 2066 N N . GLU A 1 265 ? 15.735 21.587 -33.443 1.00 38.75 265 GLU A N 1
ATOM 2067 C CA . GLU A 1 265 ? 14.351 21.395 -33.885 1.00 38.75 265 GLU A CA 1
ATOM 2068 C C . GLU A 1 265 ? 14.108 19.878 -33.989 1.00 38.75 265 GLU A C 1
ATOM 2070 O O . GLU A 1 265 ? 14.152 19.284 -35.065 1.00 38.75 265 GLU A O 1
ATOM 2075 N N . GLN A 1 266 ? 13.902 19.225 -32.842 1.00 41.06 266 GLN A N 1
ATOM 2076 C CA . GLN A 1 266 ? 13.297 17.909 -32.765 1.00 41.06 266 GLN A CA 1
ATOM 2077 C C . GLN A 1 266 ? 11.949 18.026 -33.472 1.00 41.06 266 GLN A C 1
ATOM 2079 O O . GLN A 1 266 ? 11.167 18.932 -33.180 1.00 41.06 266 GLN A O 1
ATOM 2084 N N . PHE A 1 267 ? 11.668 17.133 -34.421 1.00 48.91 267 PHE A N 1
ATOM 2085 C CA . PHE A 1 267 ? 10.333 17.013 -35.003 1.00 48.91 267 PHE A CA 1
ATOM 2086 C C . PHE A 1 267 ? 9.385 16.472 -33.925 1.00 48.91 267 PHE A C 1
ATOM 2088 O O . PHE A 1 267 ? 9.062 15.290 -33.872 1.00 48.91 267 PHE A O 1
ATOM 2095 N N . THR A 1 268 ? 8.961 17.353 -33.027 1.00 55.69 268 THR A N 1
ATOM 2096 C CA . THR A 1 268 ? 7.988 17.067 -31.990 1.00 55.69 268 THR A CA 1
ATOM 2097 C C . THR A 1 268 ? 6.616 17.032 -32.649 1.00 55.69 268 THR A C 1
ATOM 2099 O O . THR A 1 268 ? 6.037 18.045 -33.038 1.00 55.69 268 THR A O 1
ATOM 2102 N N . TYR A 1 269 ? 6.074 15.829 -32.829 1.00 68.06 269 TYR A N 1
ATOM 2103 C CA . TYR A 1 269 ? 4.691 15.670 -33.282 1.00 68.06 269 TYR A CA 1
ATOM 2104 C C . TYR A 1 269 ? 3.675 15.966 -32.165 1.00 68.06 269 TYR A C 1
ATOM 2106 O O . TYR A 1 269 ? 2.477 15.979 -32.435 1.00 68.06 269 TYR A O 1
ATOM 2114 N N . TYR A 1 270 ? 4.149 16.253 -30.945 1.00 64.56 270 TYR A N 1
ATOM 2115 C CA . TYR A 1 270 ? 3.351 16.549 -29.750 1.00 64.56 270 TYR A CA 1
ATOM 2116 C C . TYR A 1 270 ? 2.377 17.724 -29.915 1.00 64.56 270 TYR A C 1
ATOM 2118 O O . TYR A 1 270 ? 1.312 17.710 -29.307 1.00 64.56 270 TYR A O 1
ATOM 2126 N N . ASP A 1 271 ? 2.709 18.700 -30.766 1.00 65.38 271 ASP A N 1
ATOM 2127 C CA . ASP A 1 271 ? 1.874 19.887 -31.006 1.00 65.38 271 ASP A CA 1
ATOM 2128 C C . ASP A 1 271 ? 0.988 19.774 -32.259 1.00 65.38 271 ASP A C 1
ATOM 2130 O O . ASP A 1 271 ? 0.312 20.736 -32.628 1.00 65.38 271 ASP A O 1
ATOM 2134 N N . LYS A 1 272 ? 1.004 18.625 -32.951 1.00 77.25 272 LYS A N 1
ATOM 2135 C CA . LYS A 1 272 ? 0.225 18.407 -34.176 1.00 77.25 272 LYS A CA 1
ATOM 2136 C C . LYS A 1 272 ? -1.001 17.554 -33.900 1.00 77.25 272 LYS A C 1
ATOM 2138 O O . LYS A 1 272 ? -0.895 16.442 -33.376 1.00 77.25 272 LYS A O 1
ATOM 2143 N N . ASP A 1 273 ? -2.148 18.033 -34.373 1.00 81.00 273 ASP A N 1
ATOM 2144 C CA . ASP A 1 273 ? -3.359 17.221 -34.440 1.00 81.00 273 ASP A CA 1
ATOM 2145 C C . ASP A 1 273 ? -3.120 16.027 -35.377 1.00 81.00 273 ASP A C 1
ATOM 2147 O O . ASP A 1 273 ? -2.376 16.108 -36.359 1.00 81.00 273 ASP A O 1
ATOM 2151 N N . TRP A 1 274 ? -3.802 14.911 -35.132 1.00 83.69 274 TRP A N 1
ATOM 2152 C CA . TRP A 1 274 ? -3.657 13.677 -35.900 1.00 83.69 274 TRP A CA 1
ATOM 2153 C C . TRP A 1 274 ? -3.771 13.905 -37.405 1.00 83.69 274 TRP A C 1
ATOM 2155 O O . TRP A 1 274 ? -3.049 13.294 -38.183 1.00 83.69 274 TRP A O 1
ATOM 2165 N N . ASP A 1 275 ? -4.673 14.782 -37.854 1.00 86.69 275 ASP A N 1
ATOM 2166 C CA . ASP A 1 275 ? -4.857 15.050 -39.285 1.00 86.69 275 ASP A CA 1
ATOM 2167 C C . ASP A 1 275 ? -3.625 15.710 -39.928 1.00 86.69 275 ASP A C 1
ATOM 2169 O O . ASP A 1 275 ? -3.390 15.508 -41.123 1.00 86.69 275 ASP A O 1
ATOM 2173 N N . GLU A 1 276 ? -2.818 16.415 -39.136 1.00 81.44 276 GLU A N 1
ATOM 2174 C CA . GLU A 1 276 ? -1.607 17.140 -39.533 1.00 81.44 276 GLU A CA 1
ATOM 2175 C C . GLU A 1 276 ? -0.341 16.271 -39.480 1.00 81.44 276 GLU A C 1
ATOM 2177 O O . GLU A 1 276 ? 0.716 16.675 -39.977 1.00 81.44 276 GLU A O 1
ATOM 2182 N N . LEU A 1 277 ? -0.440 15.056 -38.930 1.00 80.00 277 LEU A N 1
ATOM 2183 C CA . LEU A 1 277 ? 0.649 14.086 -38.945 1.00 80.00 277 LEU A CA 1
ATOM 2184 C C . LEU A 1 277 ? 0.895 13.545 -40.365 1.00 80.00 277 LEU A C 1
ATOM 2186 O O . LEU A 1 277 ? -0.064 13.206 -41.079 1.00 80.00 277 LEU A O 1
ATOM 2190 N N . PRO A 1 278 ? 2.164 13.394 -40.783 1.00 82.81 278 PRO A N 1
ATOM 2191 C CA . PRO A 1 278 ? 2.502 12.663 -41.997 1.00 82.81 278 PRO A CA 1
ATOM 2192 C C . PRO A 1 278 ? 2.151 11.172 -41.841 1.00 82.81 278 PRO A C 1
ATOM 2194 O O . PRO A 1 278 ? 2.033 10.659 -40.728 1.00 82.81 278 PRO A O 1
ATOM 2197 N N . GLU A 1 279 ? 1.935 10.463 -42.954 1.00 78.88 279 GLU A N 1
ATOM 2198 C CA . GLU A 1 279 ? 1.377 9.098 -42.902 1.00 78.88 279 GLU A CA 1
ATOM 2199 C C . GLU A 1 279 ? 2.305 8.105 -42.185 1.00 78.88 279 GLU A C 1
ATOM 2201 O O . GLU A 1 279 ? 1.829 7.260 -41.438 1.00 78.88 279 GLU A O 1
ATOM 2206 N N . ASN A 1 280 ? 3.625 8.276 -42.297 1.00 76.56 280 ASN A N 1
ATOM 2207 C CA . ASN A 1 280 ? 4.605 7.482 -41.550 1.00 76.56 280 ASN A CA 1
ATOM 2208 C C . ASN A 1 280 ? 4.487 7.664 -40.024 1.00 76.56 280 ASN A C 1
ATOM 2210 O O . ASN A 1 280 ? 4.624 6.693 -39.284 1.00 76.56 280 ASN A O 1
ATOM 2214 N N . ALA A 1 281 ? 4.191 8.879 -39.552 1.00 80.88 281 ALA A N 1
ATOM 2215 C CA . ALA A 1 281 ? 3.934 9.139 -38.137 1.00 80.88 281 ALA A CA 1
ATOM 2216 C C . ALA A 1 281 ? 2.583 8.550 -37.702 1.00 80.88 281 ALA A C 1
ATOM 2218 O O . ALA A 1 281 ? 2.489 7.948 -36.640 1.00 80.88 281 ALA A O 1
ATOM 2219 N N . LYS A 1 282 ? 1.543 8.620 -38.543 1.00 84.25 282 LYS A N 1
ATOM 2220 C CA . LYS A 1 282 ? 0.261 7.945 -38.262 1.00 84.25 282 LYS A CA 1
ATOM 2221 C C . LYS A 1 282 ? 0.424 6.435 -38.150 1.00 84.25 282 LYS A C 1
ATOM 2223 O O . LYS A 1 282 ? -0.198 5.827 -37.286 1.00 84.25 282 LYS A O 1
ATOM 2228 N N . ASP A 1 283 ? 1.241 5.833 -39.006 1.00 82.38 283 ASP A N 1
ATOM 2229 C CA . ASP A 1 283 ? 1.493 4.394 -38.987 1.00 82.38 283 ASP A CA 1
ATOM 2230 C C . ASP A 1 283 ? 2.291 3.972 -37.750 1.00 82.38 283 ASP A C 1
ATOM 2232 O O . ASP A 1 283 ? 1.933 2.986 -37.109 1.00 82.38 283 ASP A O 1
ATOM 2236 N N . ALA A 1 284 ? 3.298 4.751 -37.348 1.00 82.94 284 ALA A N 1
ATOM 2237 C CA . ALA A 1 284 ? 4.010 4.536 -36.088 1.00 82.94 284 ALA A CA 1
ATOM 2238 C C . ALA A 1 284 ? 3.104 4.717 -34.862 1.00 82.94 284 ALA A C 1
ATOM 2240 O O . ALA A 1 284 ? 3.126 3.890 -33.954 1.00 82.94 284 ALA A O 1
ATOM 2241 N N . ALA A 1 285 ? 2.248 5.739 -34.861 1.00 84.44 285 ALA A N 1
ATOM 2242 C CA . ALA A 1 285 ? 1.286 5.970 -33.792 1.00 84.44 285 ALA A CA 1
ATOM 2243 C C . ALA A 1 285 ? 0.276 4.811 -33.693 1.00 84.44 285 ALA A C 1
ATOM 2245 O O . ALA A 1 285 ? 0.059 4.284 -32.606 1.00 84.44 285 ALA A O 1
ATOM 2246 N N . ARG A 1 286 ? -0.275 4.341 -34.823 1.00 86.25 286 ARG A N 1
ATOM 2247 C CA . ARG A 1 286 ? -1.164 3.161 -34.873 1.00 86.25 286 ARG A CA 1
ATOM 2248 C C . ARG A 1 286 ? -0.483 1.901 -34.351 1.00 86.25 286 ARG A C 1
ATOM 2250 O O . ARG A 1 286 ? -1.127 1.119 -33.661 1.00 86.25 286 ARG A O 1
ATOM 2257 N N . PHE A 1 287 ? 0.789 1.705 -34.694 1.00 84.38 287 PHE A N 1
ATOM 2258 C CA . PHE A 1 287 ? 1.577 0.564 -34.233 1.00 84.38 287 PHE A CA 1
ATOM 2259 C C . PHE A 1 287 ? 1.737 0.559 -32.708 1.00 84.38 287 PHE A C 1
ATOM 2261 O O . PHE A 1 287 ? 1.678 -0.492 -32.085 1.00 84.38 287 PHE A O 1
ATOM 2268 N N . LEU A 1 288 ? 1.855 1.742 -32.106 1.00 82.69 288 LEU A N 1
ATOM 2269 C CA . LEU A 1 288 ? 1.894 1.946 -30.657 1.00 82.69 288 LEU A CA 1
ATOM 2270 C C . LEU A 1 288 ? 0.496 2.079 -30.026 1.00 82.69 288 LEU A C 1
ATOM 2272 O O . LEU A 1 288 ? 0.356 2.655 -28.953 1.00 82.69 288 LEU A O 1
ATOM 2276 N N . GLY A 1 289 ? -0.562 1.622 -30.700 1.00 83.81 289 GLY A N 1
ATOM 2277 C CA . GLY A 1 289 ? -1.929 1.629 -30.166 1.00 83.81 289 GLY A CA 1
ATOM 2278 C C . GLY A 1 289 ? -2.629 2.997 -30.172 1.00 83.81 289 GLY A C 1
ATOM 2279 O O . GLY A 1 289 ? -3.796 3.104 -29.782 1.00 83.81 289 GLY A O 1
ATOM 2280 N N . TYR A 1 290 ? -1.983 4.067 -30.649 1.00 82.81 290 TYR A N 1
ATOM 2281 C CA . TYR A 1 290 ? -2.638 5.365 -30.776 1.00 82.81 290 TYR A CA 1
ATOM 2282 C C . TYR A 1 290 ? -3.636 5.354 -31.930 1.00 82.81 290 TYR A C 1
ATOM 2284 O O . TYR A 1 290 ? -3.351 5.002 -33.076 1.00 82.81 290 TYR A O 1
ATOM 2292 N N . ASN A 1 291 ? -4.829 5.849 -31.636 1.00 85.25 291 ASN A N 1
ATOM 2293 C CA . ASN A 1 291 ? -5.789 6.266 -32.643 1.00 85.25 291 ASN A CA 1
ATOM 2294 C C . ASN A 1 291 ? -5.974 7.783 -32.567 1.00 85.25 291 ASN A C 1
ATOM 2296 O O . ASN A 1 291 ? -5.618 8.412 -31.571 1.00 85.25 291 ASN A O 1
ATOM 2300 N N . LYS A 1 292 ? -6.604 8.360 -33.594 1.00 86.44 292 LYS A N 1
ATOM 2301 C CA . LYS A 1 292 ? -6.882 9.799 -33.680 1.00 86.44 292 LYS A CA 1
ATOM 2302 C C . LYS A 1 292 ? -7.427 10.404 -32.383 1.00 86.44 292 LYS A C 1
ATOM 2304 O O . LYS A 1 292 ? -6.974 11.455 -31.957 1.00 86.44 292 LYS A O 1
ATOM 2309 N N . ALA A 1 293 ? -8.391 9.741 -31.745 1.00 80.75 293 ALA A N 1
ATOM 2310 C CA . ALA A 1 293 ? -9.021 10.278 -30.546 1.00 80.75 293 ALA A CA 1
ATOM 2311 C C . ALA A 1 293 ? -8.102 10.247 -29.315 1.00 80.75 293 ALA A C 1
ATOM 2313 O O . ALA A 1 293 ? -8.265 11.099 -28.450 1.00 80.75 293 ALA A O 1
ATOM 2314 N N . LEU A 1 294 ? -7.189 9.277 -29.217 1.00 79.50 294 LEU A N 1
ATOM 2315 C CA . LEU A 1 294 ? -6.200 9.193 -28.135 1.00 79.50 294 LEU A CA 1
ATOM 2316 C C . LEU A 1 294 ? -5.064 10.196 -28.345 1.00 79.50 294 LEU A C 1
ATOM 2318 O O . LEU A 1 294 ? -4.712 10.919 -27.416 1.00 79.50 294 LEU A O 1
ATOM 2322 N N . TRP A 1 295 ? -4.576 10.297 -29.582 1.00 82.88 295 TRP A N 1
ATOM 2323 C CA . TRP A 1 295 ? -3.535 11.242 -29.979 1.00 82.88 295 TRP A CA 1
ATOM 2324 C C . TRP A 1 295 ? -3.952 12.695 -29.740 1.00 82.88 295 TRP A C 1
ATOM 2326 O O . TRP A 1 295 ? -3.303 13.400 -28.976 1.00 82.88 295 TRP A O 1
ATOM 2336 N N . ASP A 1 296 ? -5.101 13.111 -30.285 1.00 79.00 296 ASP A N 1
ATOM 2337 C CA . ASP A 1 296 ? -5.601 14.492 -30.171 1.00 79.00 296 ASP A CA 1
ATOM 2338 C C . ASP A 1 296 ? -5.951 14.882 -28.719 1.00 79.00 296 ASP A C 1
ATOM 2340 O O . ASP A 1 296 ? -6.140 16.054 -28.400 1.00 79.00 296 ASP A O 1
ATOM 2344 N N . ARG A 1 297 ? -6.096 13.898 -27.822 1.00 75.31 297 ARG A N 1
ATOM 2345 C CA . ARG A 1 297 ? -6.357 14.115 -26.391 1.00 75.31 297 ARG A CA 1
ATOM 2346 C C . ARG A 1 297 ? -5.100 14.021 -25.531 1.00 75.31 297 ARG A C 1
ATOM 2348 O O . ARG A 1 297 ? -5.222 14.172 -24.316 1.00 75.31 297 ARG A O 1
ATOM 2355 N N . GLY A 1 298 ? -3.940 13.726 -26.120 1.00 69.00 298 GLY A N 1
ATOM 2356 C CA . GLY A 1 298 ? -2.697 13.486 -25.386 1.00 69.00 298 GLY A CA 1
ATOM 2357 C C . GLY A 1 298 ? -2.818 12.345 -24.374 1.00 69.00 298 GLY A C 1
ATOM 2358 O O . GLY A 1 298 ? -2.277 12.433 -23.279 1.00 69.00 298 GLY A O 1
ATOM 2359 N N . THR A 1 299 ? -3.613 11.316 -24.683 1.00 67.69 299 THR A N 1
ATOM 2360 C CA . THR A 1 299 ? -3.876 10.196 -23.768 1.00 67.69 299 THR A CA 1
ATOM 2361 C C . THR A 1 299 ? -3.132 8.951 -24.240 1.00 67.69 299 THR A C 1
ATOM 2363 O O . THR A 1 299 ? -3.271 8.564 -25.400 1.00 67.69 299 THR A O 1
ATOM 2366 N N . THR A 1 300 ? -2.373 8.312 -23.349 1.00 67.50 300 THR A N 1
ATOM 2367 C CA . THR A 1 300 ? -1.643 7.071 -23.648 1.00 67.50 300 THR A CA 1
ATOM 2368 C C . THR A 1 300 ? -2.619 5.900 -23.850 1.00 67.50 300 THR A C 1
ATOM 2370 O O . THR A 1 300 ? -3.566 5.765 -23.067 1.00 67.50 300 THR A O 1
ATOM 2373 N N . PRO A 1 301 ? -2.446 5.069 -24.893 1.00 68.19 301 PRO A N 1
ATOM 2374 C CA . PRO A 1 301 ? -3.210 3.837 -25.077 1.00 68.19 301 PRO A CA 1
ATOM 2375 C C . PRO A 1 301 ? -2.998 2.859 -23.913 1.00 68.19 301 PRO A C 1
ATOM 2377 O O . PRO A 1 301 ? -1.873 2.668 -23.468 1.00 68.19 301 PRO A O 1
ATOM 2380 N N . GLU A 1 302 ? -4.069 2.201 -23.457 1.00 56.88 302 GLU A N 1
ATOM 2381 C CA . GLU A 1 302 ? -4.033 1.169 -22.394 1.00 56.88 302 GLU A CA 1
ATOM 2382 C C . GLU A 1 302 ? -3.119 -0.019 -22.743 1.00 56.88 302 GLU A C 1
ATOM 2384 O O . GLU A 1 302 ? -2.626 -0.713 -21.862 1.00 56.88 302 GLU A O 1
ATOM 2389 N N . GLU A 1 303 ? -2.904 -0.249 -24.037 1.00 53.50 303 GLU A N 1
ATOM 2390 C CA . GLU A 1 303 ? -2.112 -1.351 -24.589 1.00 53.50 303 GLU A CA 1
ATOM 2391 C C . GLU A 1 303 ? -0.597 -1.084 -24.532 1.00 53.50 303 GLU A C 1
ATOM 2393 O O . GLU A 1 303 ? 0.183 -1.989 -24.804 1.00 53.50 303 GLU A O 1
ATOM 2398 N N . VAL A 1 304 ? -0.173 0.142 -24.192 1.00 59.31 304 VAL A N 1
ATOM 2399 C CA . VAL A 1 304 ? 1.236 0.567 -24.175 1.00 59.31 304 VAL A CA 1
ATOM 2400 C C . VAL A 1 304 ? 1.559 1.266 -22.849 1.00 59.31 304 VAL A C 1
ATOM 2402 O O . VAL A 1 304 ? 2.033 2.400 -22.797 1.00 59.31 304 VAL A O 1
ATOM 2405 N N . ASP A 1 305 ? 1.273 0.574 -21.746 1.00 64.25 305 ASP A N 1
ATOM 2406 C CA . ASP A 1 305 ? 1.716 0.954 -20.397 1.00 64.25 305 ASP A CA 1
ATOM 2407 C C . ASP A 1 305 ? 3.003 0.206 -20.004 1.00 64.25 305 ASP A C 1
ATOM 2409 O O . ASP A 1 305 ? 3.126 -0.360 -18.920 1.00 64.25 305 ASP A O 1
ATOM 2413 N N . GLU A 1 306 ? 3.956 0.159 -20.935 1.00 71.12 306 GLU A N 1
ATOM 2414 C CA . GLU A 1 306 ? 5.246 -0.516 -20.777 1.00 71.12 306 GLU A CA 1
ATOM 2415 C C . GLU A 1 306 ? 6.377 0.505 -20.607 1.00 71.12 306 GLU A C 1
ATOM 2417 O O . GLU A 1 306 ? 6.368 1.588 -21.211 1.00 71.12 306 GLU A O 1
ATOM 2422 N N . TRP A 1 307 ? 7.383 0.144 -19.806 1.00 72.69 307 TRP A N 1
ATOM 2423 C CA . TRP A 1 307 ? 8.626 0.903 -19.728 1.00 72.69 307 TRP A CA 1
ATOM 2424 C C . TRP A 1 307 ? 9.344 0.857 -21.072 1.00 72.69 307 TRP A C 1
ATOM 2426 O O . TRP A 1 30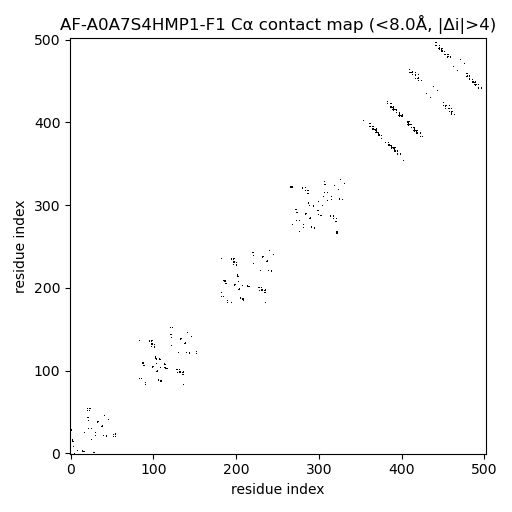7 ? 9.280 -0.126 -21.803 1.00 72.69 307 TRP A O 1
ATOM 2436 N N . TRP A 1 308 ? 10.102 1.899 -21.388 1.00 72.88 308 TRP A N 1
ATOM 2437 C CA . TRP A 1 308 ? 10.909 1.953 -22.607 1.00 72.88 308 TRP A CA 1
ATOM 2438 C C . TRP A 1 308 ? 11.863 0.752 -22.763 1.00 72.88 308 TRP A C 1
ATOM 2440 O O . TRP A 1 308 ? 12.134 0.315 -23.885 1.00 72.88 308 TRP A O 1
ATOM 2450 N N . SER A 1 309 ? 12.362 0.199 -21.650 1.00 72.25 309 SER A N 1
ATOM 2451 C CA . SER A 1 309 ? 13.171 -1.030 -21.623 1.00 72.25 309 SER A CA 1
ATOM 2452 C C . SER A 1 309 ? 12.393 -2.263 -22.076 1.00 72.25 309 SER A C 1
ATOM 2454 O O . SER A 1 309 ? 12.962 -3.137 -22.729 1.00 72.25 309 SER A O 1
ATOM 2456 N N . ASP A 1 310 ? 11.102 -2.298 -21.758 1.00 73.88 310 ASP A N 1
ATOM 2457 C CA . ASP A 1 310 ? 10.219 -3.449 -21.943 1.00 73.88 310 ASP A CA 1
ATOM 2458 C C . ASP A 1 310 ? 9.580 -3.443 -23.333 1.00 73.88 310 ASP A C 1
ATOM 2460 O O . ASP A 1 310 ? 9.224 -4.498 -23.855 1.00 73.88 310 ASP A O 1
ATOM 2464 N N . LEU A 1 311 ? 9.553 -2.274 -23.984 1.00 73.62 311 LEU A N 1
ATOM 2465 C CA . LEU A 1 311 ? 9.221 -2.173 -25.396 1.00 73.62 311 LEU A CA 1
ATOM 2466 C C . LEU A 1 311 ? 10.111 -3.098 -26.230 1.00 73.62 311 LEU A C 1
ATOM 2468 O O . LEU A 1 311 ? 11.334 -3.179 -26.074 1.00 73.62 311 LEU A O 1
ATOM 2472 N N . THR A 1 312 ? 9.514 -3.735 -27.224 1.00 77.25 312 THR A N 1
ATOM 2473 C CA . THR A 1 312 ? 10.280 -4.380 -28.284 1.00 77.25 312 THR A CA 1
ATOM 2474 C C . THR A 1 312 ? 11.112 -3.346 -29.045 1.00 77.25 312 THR A C 1
ATOM 2476 O O . THR A 1 312 ? 10.813 -2.147 -29.080 1.00 77.25 312 THR A O 1
ATOM 2479 N N . ARG A 1 313 ? 12.169 -3.816 -29.714 1.00 69.19 313 ARG A N 1
ATOM 2480 C CA . ARG A 1 313 ? 13.001 -2.972 -30.582 1.00 69.19 313 ARG A CA 1
ATOM 2481 C C . ARG A 1 313 ? 12.155 -2.195 -31.601 1.00 69.19 313 ARG A C 1
ATOM 2483 O O . ARG A 1 313 ? 12.355 -0.997 -31.757 1.00 69.19 313 ARG A O 1
ATOM 2490 N N . GLU A 1 314 ? 11.175 -2.851 -32.217 1.00 76.88 314 GLU A N 1
ATOM 2491 C CA . GLU A 1 314 ? 10.291 -2.227 -33.206 1.00 76.88 314 GLU A CA 1
ATOM 2492 C C . GLU A 1 314 ? 9.387 -1.151 -32.577 1.00 76.88 314 GLU A C 1
ATOM 2494 O O . GLU A 1 314 ? 9.208 -0.081 -33.155 1.00 76.88 314 GLU A O 1
ATOM 2499 N N . GLN A 1 315 ? 8.875 -1.373 -31.360 1.00 79.06 315 GLN A N 1
ATOM 2500 C CA . GLN A 1 315 ? 8.107 -0.358 -30.628 1.00 79.06 315 GLN A CA 1
ATOM 2501 C C . GLN A 1 315 ? 8.965 0.866 -30.275 1.00 79.06 315 GLN A C 1
ATOM 2503 O O . GLN A 1 315 ? 8.521 1.991 -30.508 1.00 79.06 315 GLN A O 1
ATOM 2508 N N . ARG A 1 316 ? 10.207 0.684 -29.800 1.00 79.25 316 ARG A N 1
ATOM 2509 C CA . ARG A 1 316 ? 11.134 1.809 -29.555 1.00 79.25 316 ARG A CA 1
ATOM 2510 C C . ARG A 1 316 ? 11.425 2.605 -30.821 1.00 79.25 316 ARG A C 1
ATOM 2512 O O . ARG A 1 316 ? 11.436 3.829 -30.780 1.00 79.25 316 ARG A O 1
ATOM 2519 N N . GLU A 1 317 ? 11.606 1.930 -31.953 1.00 76.62 317 GLU A N 1
ATOM 2520 C CA . GLU A 1 317 ? 11.830 2.581 -33.248 1.00 76.62 317 GLU A CA 1
ATOM 2521 C C . GLU A 1 317 ? 10.618 3.423 -33.682 1.00 76.62 317 GLU A C 1
ATOM 2523 O O . GLU A 1 317 ? 10.776 4.554 -34.150 1.00 76.62 317 GLU A O 1
ATOM 2528 N N . LYS A 1 318 ? 9.389 2.922 -33.488 1.00 81.31 318 LYS A N 1
ATOM 2529 C CA . LYS A 1 318 ? 8.172 3.710 -33.750 1.00 81.31 318 LYS A CA 1
ATOM 2530 C C . LYS A 1 318 ? 8.008 4.866 -32.767 1.00 81.31 318 LYS A C 1
ATOM 2532 O O . LYS A 1 318 ? 7.563 5.933 -33.179 1.00 81.31 318 LYS A O 1
ATOM 2537 N N . ALA A 1 319 ? 8.383 4.683 -31.504 1.00 79.81 319 ALA A N 1
ATOM 2538 C CA . ALA A 1 319 ? 8.297 5.720 -30.482 1.00 79.81 319 ALA A CA 1
ATOM 2539 C C . ALA A 1 319 ? 9.301 6.851 -30.764 1.00 79.81 319 ALA A C 1
ATOM 2541 O O . ALA A 1 319 ? 8.923 8.023 -30.772 1.00 79.81 319 ALA A O 1
ATOM 2542 N N . ALA A 1 320 ? 10.535 6.497 -31.127 1.00 77.50 320 ALA A N 1
ATOM 2543 C CA . ALA A 1 320 ? 11.565 7.431 -31.575 1.00 77.50 320 ALA A CA 1
ATOM 2544 C C . ALA A 1 320 ? 11.137 8.222 -32.817 1.00 77.50 320 ALA A C 1
ATOM 2546 O O . ALA A 1 320 ? 11.313 9.439 -32.859 1.00 77.50 320 ALA A O 1
ATOM 2547 N N . LEU A 1 321 ? 10.481 7.575 -33.791 1.00 78.19 321 LEU A N 1
ATOM 2548 C CA . LEU A 1 321 ? 9.945 8.261 -34.975 1.00 78.19 321 LEU A CA 1
ATOM 2549 C C . LEU A 1 321 ? 8.906 9.341 -34.622 1.00 78.19 321 LEU A C 1
ATOM 2551 O O . LEU A 1 321 ? 8.745 10.310 -35.364 1.00 78.19 321 LEU A O 1
ATOM 2555 N N . LEU A 1 322 ? 8.200 9.182 -33.502 1.00 75.94 322 LEU A N 1
ATOM 2556 C CA . LEU A 1 322 ? 7.222 10.145 -32.991 1.00 75.94 322 LEU A CA 1
ATOM 2557 C C . LEU A 1 322 ? 7.845 11.220 -32.088 1.00 75.94 322 LEU A C 1
ATOM 2559 O O . LEU A 1 322 ? 7.133 12.120 -31.641 1.00 75.94 322 LEU A O 1
ATOM 2563 N N . GLY A 1 323 ? 9.159 11.158 -31.853 1.00 70.38 323 GLY A N 1
ATOM 2564 C CA . GLY A 1 323 ? 9.890 12.083 -30.990 1.00 70.38 323 GLY A CA 1
ATOM 2565 C C . GLY A 1 323 ? 9.894 11.682 -29.513 1.00 70.38 323 GLY A C 1
ATOM 2566 O O . GLY A 1 323 ? 10.149 12.528 -28.654 1.00 70.38 323 GLY A O 1
ATOM 2567 N N . TYR A 1 324 ? 9.582 10.424 -29.187 1.00 70.31 324 TYR A N 1
ATOM 2568 C CA . TYR A 1 324 ? 9.790 9.891 -27.842 1.00 70.31 324 TYR A CA 1
ATOM 2569 C C . TYR A 1 324 ? 11.211 9.355 -27.690 1.00 70.31 324 TYR A C 1
ATOM 2571 O O . TYR A 1 324 ? 11.747 8.706 -28.579 1.00 70.31 324 TYR A O 1
ATOM 2579 N N . ASN A 1 325 ? 11.803 9.583 -26.530 1.00 72.12 325 ASN A N 1
ATOM 2580 C CA . ASN A 1 325 ? 13.007 8.909 -26.072 1.00 72.12 325 ASN A CA 1
ATOM 2581 C C . ASN A 1 325 ? 12.696 8.252 -24.726 1.00 72.12 325 ASN A C 1
ATOM 2583 O O . ASN A 1 325 ? 11.614 8.447 -24.171 1.00 72.12 325 ASN A O 1
ATOM 2587 N N . GLU A 1 326 ? 13.642 7.497 -24.177 1.00 72.75 326 GLU A N 1
ATOM 2588 C CA . GLU A 1 326 ? 13.443 6.793 -22.909 1.00 72.75 326 GLU A CA 1
ATOM 2589 C C . GLU A 1 326 ? 12.903 7.704 -21.796 1.00 72.75 326 GLU A C 1
ATOM 2591 O O . GLU A 1 326 ? 11.992 7.324 -21.057 1.00 72.75 326 GLU A O 1
ATOM 2596 N N . LYS A 1 327 ? 13.425 8.933 -21.711 1.00 65.25 327 LYS A N 1
ATOM 2597 C CA . LYS A 1 327 ? 13.022 9.907 -20.698 1.00 65.25 327 LYS A CA 1
ATOM 2598 C C . LYS A 1 327 ? 11.589 10.393 -20.924 1.00 65.25 327 LYS A C 1
ATOM 2600 O O . LYS A 1 327 ? 10.791 10.375 -19.990 1.00 65.25 327 LYS A O 1
ATOM 2605 N N . THR A 1 328 ? 11.241 10.813 -22.140 1.00 69.44 328 THR A N 1
ATOM 2606 C CA . THR A 1 328 ? 9.900 11.346 -22.443 1.00 69.44 328 THR A CA 1
ATOM 2607 C C . THR A 1 328 ? 8.825 10.263 -22.499 1.00 69.44 328 THR A C 1
ATOM 2609 O O . THR A 1 328 ? 7.661 10.550 -22.233 1.00 69.44 328 THR A O 1
ATOM 2612 N N . TRP A 1 329 ? 9.205 9.018 -22.788 1.00 74.06 329 TRP A N 1
ATOM 2613 C CA . TRP A 1 329 ? 8.309 7.864 -22.808 1.00 74.06 329 TRP A CA 1
ATOM 2614 C C . TRP A 1 329 ? 7.948 7.361 -21.413 1.00 74.06 329 TRP A C 1
ATOM 2616 O O . TRP A 1 329 ? 6.773 7.190 -21.070 1.00 74.06 329 TRP A O 1
ATOM 2626 N N . ASN A 1 330 ? 8.970 7.147 -20.584 1.00 74.19 330 ASN A N 1
ATOM 2627 C CA . ASN A 1 330 ? 8.754 6.755 -19.199 1.00 74.19 330 ASN A CA 1
ATOM 2628 C C . ASN A 1 330 ? 8.100 7.915 -18.433 1.00 74.19 330 ASN A C 1
ATOM 2630 O O . ASN A 1 330 ? 7.257 7.686 -17.573 1.00 74.19 330 ASN A O 1
ATOM 2634 N N . GLY A 1 331 ? 8.378 9.160 -18.822 1.00 62.81 331 GLY A N 1
ATOM 2635 C CA . GLY A 1 331 ? 7.925 10.349 -18.117 1.00 62.81 331 GLY A CA 1
ATOM 2636 C C . GLY A 1 331 ? 8.795 10.593 -16.886 1.00 62.81 331 GLY A C 1
ATOM 2637 O O . GLY A 1 331 ? 9.214 9.655 -16.204 1.00 62.81 331 GLY A O 1
ATOM 2638 N N . GLU A 1 332 ? 9.070 11.864 -16.589 1.00 51.25 332 GLU A N 1
ATOM 2639 C CA . GLU A 1 332 ? 9.841 12.250 -15.397 1.00 51.25 332 GLU A CA 1
ATOM 2640 C C . GLU A 1 332 ? 9.185 11.707 -14.110 1.00 51.25 332 GLU A C 1
ATOM 2642 O O . GLU A 1 332 ? 9.881 11.236 -13.213 1.00 51.25 332 GLU A O 1
ATOM 2647 N N . ASP A 1 333 ? 7.850 11.616 -14.082 1.00 51.16 333 ASP A N 1
ATOM 2648 C CA . ASP A 1 333 ? 7.092 11.057 -12.958 1.00 51.16 333 ASP A CA 1
ATOM 2649 C C . ASP A 1 333 ? 7.323 9.548 -12.740 1.00 51.16 333 ASP A C 1
ATOM 2651 O O . ASP A 1 333 ? 7.398 9.116 -11.590 1.00 51.16 333 ASP A O 1
ATOM 2655 N N . ARG A 1 334 ? 7.474 8.713 -13.788 1.00 48.00 334 ARG A N 1
ATOM 2656 C CA . ARG A 1 334 ? 7.676 7.263 -13.569 1.00 48.00 334 ARG A CA 1
ATOM 2657 C C . ARG A 1 334 ? 9.103 6.921 -13.167 1.00 48.00 334 ARG A C 1
ATOM 2659 O O . ARG A 1 334 ? 9.277 6.007 -12.371 1.00 48.00 334 ARG A O 1
ATOM 2666 N N . ARG A 1 335 ? 10.119 7.658 -13.630 1.00 47.31 335 ARG A N 1
ATOM 2667 C CA . ARG A 1 335 ? 11.498 7.467 -13.136 1.00 47.31 335 ARG A CA 1
ATOM 2668 C C . ARG A 1 335 ? 11.593 7.736 -11.634 1.00 47.31 335 ARG A C 1
ATOM 2670 O O . ARG A 1 335 ? 12.125 6.893 -10.919 1.00 47.31 335 ARG A O 1
ATOM 2677 N N . HIS A 1 336 ? 10.954 8.802 -11.146 1.00 48.69 336 HIS A N 1
ATOM 2678 C CA . HIS A 1 336 ? 10.832 9.042 -9.706 1.00 48.69 336 HIS A CA 1
ATOM 2679 C C . HIS A 1 336 ? 10.080 7.921 -8.973 1.00 48.69 336 HIS A C 1
ATOM 2681 O O . HIS A 1 336 ? 10.468 7.579 -7.862 1.00 48.69 336 HIS A O 1
ATOM 2687 N N . LEU A 1 337 ? 9.062 7.305 -9.587 1.00 46.81 337 LEU A N 1
ATOM 2688 C CA . LEU A 1 337 ? 8.342 6.161 -9.010 1.00 46.81 337 LEU A CA 1
ATOM 2689 C C . LEU A 1 337 ? 9.165 4.858 -9.001 1.00 46.81 337 LEU A C 1
ATOM 2691 O O . LEU A 1 337 ? 9.012 4.072 -8.074 1.00 46.81 337 LEU A O 1
ATOM 2695 N N . ALA A 1 338 ? 10.028 4.609 -9.993 1.00 47.09 338 ALA A N 1
ATOM 2696 C CA . ALA A 1 338 ? 10.909 3.434 -10.038 1.00 47.09 338 ALA A CA 1
ATOM 2697 C C . ALA A 1 338 ? 12.101 3.559 -9.081 1.00 47.09 338 ALA A C 1
ATOM 2699 O O . ALA A 1 338 ? 12.450 2.596 -8.397 1.00 47.09 338 ALA A O 1
ATOM 2700 N N . GLU A 1 339 ? 12.685 4.753 -8.989 1.00 50.31 339 GLU A N 1
ATOM 2701 C CA . GLU A 1 339 ? 13.745 5.062 -8.031 1.00 50.31 339 GLU A CA 1
ATOM 2702 C C . GLU A 1 339 ? 13.198 5.021 -6.596 1.00 50.31 339 GLU A C 1
ATOM 2704 O O . GLU A 1 339 ? 13.744 4.294 -5.763 1.00 50.31 339 GLU A O 1
ATOM 2709 N N . GLN A 1 340 ? 12.019 5.623 -6.352 1.00 47.28 340 GLN A N 1
ATOM 2710 C CA . GLN A 1 340 ? 11.260 5.439 -5.107 1.00 47.28 340 GLN A CA 1
ATOM 2711 C C . GLN A 1 340 ? 10.887 3.980 -4.851 1.00 47.28 340 GLN A C 1
ATOM 2713 O O . GLN A 1 340 ? 10.922 3.574 -3.701 1.00 47.28 340 GLN A O 1
ATOM 2718 N N . ALA A 1 341 ? 10.552 3.170 -5.861 1.00 45.75 341 ALA A N 1
ATOM 2719 C CA . ALA A 1 341 ? 10.226 1.756 -5.661 1.00 45.75 341 ALA A CA 1
ATOM 2720 C C . ALA A 1 341 ? 11.455 0.923 -5.257 1.00 45.75 341 ALA A C 1
ATOM 2722 O O . ALA A 1 341 ? 11.329 0.002 -4.448 1.00 45.75 341 ALA A O 1
ATOM 2723 N N . SER A 1 342 ? 12.641 1.238 -5.789 1.00 47.81 342 SER A N 1
ATOM 2724 C CA . SER A 1 342 ? 13.895 0.574 -5.410 1.00 47.81 342 SER A CA 1
ATOM 2725 C C . SER A 1 342 ? 14.331 0.952 -3.987 1.00 47.81 342 SER A C 1
ATOM 2727 O O . SER A 1 342 ? 14.678 0.074 -3.187 1.00 47.81 342 SER A O 1
ATOM 2729 N N . ASP A 1 343 ? 14.169 2.228 -3.628 1.00 48.97 343 ASP A N 1
ATOM 2730 C CA . ASP A 1 343 ? 14.391 2.733 -2.278 1.00 48.97 343 ASP A CA 1
ATOM 2731 C C . ASP A 1 343 ? 13.324 2.221 -1.302 1.00 48.97 343 ASP A C 1
ATOM 2733 O O . ASP A 1 343 ? 13.668 1.834 -0.189 1.00 48.97 343 ASP A O 1
ATOM 2737 N N . ASP A 1 344 ? 12.058 2.099 -1.714 1.00 44.12 344 ASP A N 1
ATOM 2738 C CA . ASP A 1 344 ? 10.948 1.534 -0.932 1.00 44.12 344 ASP A CA 1
ATOM 2739 C C . ASP A 1 344 ? 11.143 0.042 -0.641 1.00 44.12 344 ASP A C 1
ATOM 2741 O O . ASP A 1 344 ? 10.699 -0.438 0.403 1.00 44.12 344 ASP A O 1
ATOM 2745 N N . VAL A 1 345 ? 11.803 -0.719 -1.521 1.00 49.62 345 VAL A N 1
ATOM 2746 C CA . VAL A 1 345 ? 12.147 -2.133 -1.274 1.00 49.62 345 VAL A CA 1
ATOM 2747 C C . VAL A 1 345 ? 13.268 -2.244 -0.234 1.00 49.62 345 VAL A C 1
ATOM 2749 O O . VAL A 1 345 ? 13.182 -3.082 0.670 1.00 49.62 345 VAL A O 1
ATOM 2752 N N . ALA A 1 346 ? 14.272 -1.364 -0.289 1.00 46.38 346 ALA A N 1
ATOM 2753 C CA . ALA A 1 346 ? 15.326 -1.277 0.724 1.00 46.38 346 ALA A CA 1
ATOM 2754 C C . ALA A 1 346 ? 14.820 -0.688 2.063 1.00 46.38 346 ALA A C 1
ATOM 2756 O O . ALA A 1 346 ? 15.261 -1.117 3.135 1.00 46.38 346 ALA A O 1
ATOM 2757 N N . LEU A 1 347 ? 13.836 0.219 2.027 1.00 47.91 347 LEU A N 1
ATOM 2758 C CA . LEU A 1 347 ? 13.120 0.764 3.187 1.00 47.91 347 LEU A CA 1
ATOM 2759 C C . LEU A 1 347 ? 12.079 -0.210 3.758 1.00 47.91 347 LEU A C 1
ATOM 2761 O O . LEU A 1 347 ? 11.863 -0.210 4.963 1.00 47.91 347 LEU A O 1
ATOM 2765 N N . LYS A 1 348 ? 11.460 -1.103 2.979 1.00 38.97 348 LYS A N 1
ATOM 2766 C CA . LYS A 1 348 ? 10.487 -2.084 3.506 1.00 38.97 348 LYS A CA 1
ATOM 2767 C C . LYS A 1 348 ? 11.103 -3.103 4.458 1.00 38.97 348 LYS A C 1
ATOM 2769 O O . LYS A 1 348 ? 10.424 -3.564 5.375 1.00 38.97 348 LYS A O 1
ATOM 2774 N N . ALA A 1 349 ? 12.378 -3.442 4.281 1.00 41.25 349 ALA A N 1
ATOM 2775 C CA . ALA A 1 349 ? 13.066 -4.412 5.131 1.00 41.25 349 ALA A CA 1
ATOM 2776 C C . ALA A 1 349 ? 13.070 -4.024 6.634 1.00 41.25 349 ALA A C 1
ATOM 2778 O O . ALA A 1 349 ? 12.779 -4.888 7.466 1.00 41.25 349 ALA A O 1
ATOM 2779 N N . PRO A 1 350 ? 13.326 -2.758 7.029 1.00 43.47 350 PRO A N 1
ATOM 2780 C CA . PRO A 1 350 ? 13.128 -2.311 8.412 1.00 43.47 350 PRO A CA 1
ATOM 2781 C C . PRO A 1 350 ? 11.658 -2.062 8.817 1.00 43.47 350 PRO A C 1
ATOM 2783 O O . PRO A 1 350 ? 11.354 -2.155 10.008 1.00 43.47 350 PRO A O 1
ATOM 2786 N N . PHE A 1 351 ? 10.738 -1.801 7.878 1.00 47.34 351 PHE A N 1
ATOM 2787 C CA . PHE A 1 351 ? 9.320 -1.497 8.161 1.00 47.34 351 PHE A CA 1
ATOM 2788 C C . PHE A 1 351 ? 8.391 -2.725 8.242 1.00 47.34 351 PHE A C 1
ATOM 2790 O O . PHE A 1 351 ? 7.314 -2.639 8.834 1.00 47.34 351 PHE A O 1
ATOM 2797 N N . GLU A 1 352 ? 8.820 -3.909 7.785 1.00 53.75 352 GLU A N 1
ATOM 2798 C CA . GLU A 1 352 ? 8.075 -5.170 7.965 1.00 53.75 352 GLU A CA 1
ATOM 2799 C C . GLU A 1 352 ? 7.689 -5.442 9.434 1.00 53.75 352 GLU A C 1
ATOM 2801 O O . GLU A 1 352 ? 6.676 -6.089 9.720 1.00 53.75 352 GLU A O 1
ATOM 2806 N N . GLY A 1 353 ? 8.511 -4.979 10.381 1.00 61.22 353 GLY A N 1
ATOM 2807 C CA . GLY A 1 353 ? 8.237 -5.090 11.811 1.00 61.22 353 GLY A CA 1
ATOM 2808 C C . GLY A 1 353 ? 7.086 -4.195 12.277 1.00 61.22 353 GLY A C 1
ATOM 2809 O O . GLY A 1 353 ? 6.311 -4.611 13.142 1.00 61.22 353 GLY A O 1
ATOM 2810 N N . GLU A 1 354 ? 6.945 -3.000 11.701 1.00 67.44 354 GLU A N 1
ATOM 2811 C CA . GLU A 1 354 ? 5.920 -2.023 12.079 1.00 67.44 354 GLU A CA 1
ATOM 2812 C C . GLU A 1 354 ? 4.536 -2.435 11.569 1.00 67.44 354 GLU A C 1
ATOM 2814 O O . GLU A 1 354 ? 3.577 -2.431 12.343 1.00 67.44 354 GLU A O 1
ATOM 2819 N N . ASP A 1 355 ? 4.443 -2.930 10.334 1.00 78.69 355 ASP A N 1
ATOM 2820 C CA . ASP A 1 355 ? 3.189 -3.431 9.756 1.00 78.69 355 ASP A CA 1
ATOM 2821 C C . ASP A 1 355 ? 2.678 -4.681 10.487 1.00 78.69 355 ASP A C 1
ATOM 2823 O O . ASP A 1 355 ? 1.489 -4.809 10.816 1.00 78.69 355 ASP A O 1
ATOM 2827 N N . LYS A 1 356 ? 3.594 -5.600 10.830 1.00 82.50 356 LYS A N 1
ATOM 2828 C CA . LYS A 1 356 ? 3.286 -6.783 11.652 1.00 82.50 356 LYS A CA 1
ATOM 2829 C C . LYS A 1 356 ? 2.861 -6.380 13.065 1.00 82.50 356 LYS A C 1
ATOM 2831 O O . LYS A 1 356 ? 1.930 -6.982 13.617 1.00 82.50 356 LYS A O 1
ATOM 2836 N N . LEU A 1 357 ? 3.500 -5.368 13.655 1.00 85.25 357 LEU A N 1
ATOM 2837 C CA . LEU A 1 357 ? 3.138 -4.843 14.971 1.00 85.25 357 LEU A CA 1
ATOM 2838 C C . LEU A 1 357 ? 1.749 -4.199 14.948 1.00 85.25 357 LEU A C 1
ATOM 2840 O O . LEU A 1 357 ? 0.926 -4.523 15.805 1.00 85.25 357 LEU A O 1
ATOM 2844 N N . TYR A 1 358 ? 1.460 -3.352 13.959 1.00 84.00 358 TYR A N 1
ATOM 2845 C CA . TYR A 1 358 ? 0.160 -2.708 13.788 1.00 84.00 358 TYR A CA 1
ATOM 2846 C C . TYR A 1 358 ? -0.962 -3.742 13.632 1.00 84.00 358 TYR A C 1
ATOM 2848 O O . TYR A 1 358 ? -1.927 -3.726 14.404 1.00 84.00 358 TYR A O 1
ATOM 2856 N N . LYS A 1 359 ? -0.793 -4.725 12.733 1.00 88.88 359 LYS A N 1
ATOM 2857 C CA . LYS A 1 359 ? -1.738 -5.844 12.561 1.00 88.88 359 LYS A CA 1
ATOM 2858 C C . LYS A 1 359 ? -1.955 -6.609 13.871 1.00 88.88 359 LYS A C 1
ATOM 2860 O O . LYS A 1 359 ? -3.092 -6.898 14.245 1.00 88.88 359 LYS A O 1
ATOM 2865 N N . THR A 1 360 ? -0.882 -6.894 14.610 1.00 89.69 360 THR A N 1
ATOM 2866 C CA . THR A 1 360 ? -0.950 -7.609 15.896 1.00 89.69 360 THR A CA 1
ATOM 2867 C C . THR A 1 360 ? -1.699 -6.810 16.962 1.00 89.69 360 THR A C 1
ATOM 2869 O O . THR A 1 360 ? -2.564 -7.358 17.650 1.00 89.69 360 THR A O 1
ATOM 2872 N N . LEU A 1 361 ? -1.403 -5.515 17.103 1.00 88.56 361 LEU A N 1
ATOM 2873 C CA . LEU A 1 361 ? -2.091 -4.629 18.043 1.00 88.56 361 LEU A CA 1
ATOM 2874 C C . LEU A 1 361 ? -3.581 -4.527 17.711 1.00 88.56 361 LEU A C 1
ATOM 2876 O O . LEU A 1 361 ? -4.414 -4.614 18.615 1.00 88.56 361 LEU A O 1
ATOM 2880 N N . TYR A 1 362 ? -3.922 -4.428 16.427 1.00 90.31 362 TYR A N 1
ATOM 2881 C CA . TYR A 1 362 ? -5.308 -4.337 15.987 1.00 90.31 362 TYR A CA 1
ATOM 2882 C C . TYR A 1 362 ? -6.092 -5.638 16.248 1.00 90.31 362 TYR A C 1
ATOM 2884 O O . TYR A 1 362 ? -7.220 -5.605 16.756 1.00 90.31 362 TYR A O 1
ATOM 2892 N N . ILE A 1 363 ? -5.476 -6.801 16.009 1.00 93.25 363 ILE A N 1
ATOM 2893 C CA . ILE A 1 363 ? -6.048 -8.105 16.380 1.00 93.25 363 ILE A CA 1
ATOM 2894 C C . ILE A 1 363 ? -6.292 -8.174 17.894 1.00 93.25 363 ILE A C 1
ATOM 2896 O O . ILE A 1 363 ? -7.393 -8.524 18.327 1.00 93.25 363 ILE A O 1
ATOM 2900 N N . CYS A 1 364 ? -5.296 -7.808 18.707 1.00 92.75 364 CYS A N 1
ATOM 2901 C CA . CYS A 1 364 ? -5.405 -7.807 20.166 1.00 92.75 364 CYS A CA 1
ATOM 2902 C C . CYS A 1 364 ? -6.530 -6.887 20.662 1.00 92.75 364 CYS A C 1
ATOM 2904 O O . CYS A 1 364 ? -7.324 -7.298 21.511 1.00 92.75 364 CYS A O 1
ATOM 2906 N N . ALA A 1 365 ? -6.633 -5.672 20.117 1.00 89.75 365 ALA A N 1
ATOM 2907 C CA . ALA A 1 365 ? -7.689 -4.723 20.460 1.00 89.75 365 ALA A CA 1
ATOM 2908 C C . ALA A 1 365 ? -9.081 -5.289 20.131 1.00 89.75 365 ALA A C 1
ATOM 2910 O O . ALA A 1 365 ? -9.969 -5.302 20.987 1.00 89.75 365 ALA A O 1
ATOM 2911 N N . SER A 1 366 ? -9.249 -5.844 18.928 1.00 93.31 366 SER A N 1
ATOM 2912 C CA . SER A 1 366 ? -10.515 -6.428 18.466 1.00 93.31 366 SER A CA 1
ATOM 2913 C C . SER A 1 366 ? -10.960 -7.617 19.324 1.00 93.31 366 SER A C 1
ATOM 2915 O O . SER A 1 366 ? -12.114 -7.688 19.754 1.00 93.31 366 SER A O 1
ATOM 2917 N N . LEU A 1 367 ? -10.031 -8.518 19.663 1.00 93.75 367 LEU A N 1
ATOM 2918 C CA . LEU A 1 367 ? -10.293 -9.634 20.578 1.00 93.75 367 LEU A CA 1
ATOM 2919 C C . LEU A 1 367 ? -10.601 -9.158 22.006 1.00 93.75 367 LEU A C 1
ATOM 2921 O O . LEU A 1 367 ? -11.422 -9.769 22.695 1.00 93.75 367 LEU A O 1
ATOM 2925 N N . GLY A 1 368 ? -9.999 -8.048 22.439 1.00 91.88 368 GLY A N 1
ATOM 2926 C CA . GLY A 1 368 ? -10.319 -7.387 23.702 1.00 91.88 368 GLY A CA 1
ATOM 2927 C C . GLY A 1 368 ? -11.795 -6.991 23.791 1.00 91.88 368 GLY A C 1
ATOM 2928 O O . GLY A 1 368 ? -12.453 -7.307 24.784 1.00 91.88 368 GLY A O 1
ATOM 2929 N N . PHE A 1 369 ? -12.353 -6.388 22.738 1.00 91.38 369 PHE A N 1
ATOM 2930 C CA . PHE A 1 369 ? -13.778 -6.040 22.688 1.00 91.38 369 PHE A CA 1
ATOM 2931 C C . PHE A 1 369 ? -14.695 -7.266 22.675 1.00 91.38 369 PHE A C 1
ATOM 2933 O O . PHE A 1 369 ? -15.711 -7.269 23.376 1.00 91.38 369 PHE A O 1
ATOM 2940 N N . VAL A 1 370 ? -14.315 -8.336 21.967 1.00 93.94 370 VAL A N 1
ATOM 2941 C CA . VAL A 1 370 ? -15.034 -9.622 22.027 1.00 93.94 370 VAL A CA 1
ATOM 2942 C C . VAL A 1 370 ? -15.077 -10.141 23.463 1.00 93.94 370 VAL A C 1
ATOM 2944 O O . VAL A 1 370 ? -16.143 -10.491 23.974 1.00 93.94 370 VAL A O 1
ATOM 2947 N N . PHE A 1 371 ? -13.932 -10.151 24.144 1.00 92.19 371 PHE A N 1
ATOM 2948 C CA . PHE A 1 371 ? -13.828 -10.633 25.516 1.00 92.19 371 PHE A CA 1
ATOM 2949 C C . PHE A 1 371 ? -14.645 -9.784 26.498 1.00 92.19 371 PHE A C 1
ATOM 2951 O O . PHE A 1 371 ? -15.420 -10.332 27.286 1.00 92.19 371 PHE A O 1
ATOM 2958 N N . VAL A 1 372 ? -14.536 -8.453 26.422 1.00 88.69 372 VAL A N 1
ATOM 2959 C CA . VAL A 1 372 ? -15.319 -7.527 27.255 1.00 88.69 372 VAL A CA 1
ATOM 2960 C C . VAL A 1 372 ? -16.817 -7.707 27.004 1.00 88.69 372 VAL A C 1
ATOM 2962 O O . VAL A 1 372 ? -17.581 -7.817 27.964 1.00 88.69 372 VAL A O 1
ATOM 2965 N N . GLY A 1 373 ? -17.241 -7.824 25.743 1.00 88.81 373 GLY A N 1
ATOM 2966 C CA . GLY A 1 373 ? -18.635 -8.080 25.381 1.00 88.81 373 GLY A CA 1
ATOM 2967 C C . GLY A 1 373 ? -19.174 -9.382 25.979 1.00 88.81 373 GLY A C 1
ATOM 2968 O O . GLY A 1 373 ? -20.267 -9.400 26.550 1.00 88.81 373 GLY A O 1
ATOM 2969 N N . LEU A 1 374 ? -18.385 -10.461 25.934 1.00 91.06 374 LEU A N 1
ATOM 2970 C CA . LEU A 1 374 ? -18.742 -11.747 26.540 1.00 91.06 374 LEU A CA 1
ATOM 2971 C C . LEU A 1 374 ? -18.831 -11.666 28.069 1.00 91.06 374 LEU A C 1
ATOM 2973 O O . LEU A 1 374 ? -19.808 -12.149 28.646 1.00 91.06 374 LEU A O 1
ATOM 2977 N N . LEU A 1 375 ? -17.858 -11.038 28.737 1.00 87.94 375 LEU A N 1
ATOM 2978 C CA . LEU A 1 375 ? -17.893 -10.847 30.192 1.00 87.94 375 LEU A CA 1
ATOM 2979 C C . LEU A 1 375 ? -19.121 -10.041 30.620 1.00 87.94 375 LEU A C 1
ATOM 2981 O O . LEU A 1 375 ? -19.839 -10.428 31.547 1.00 87.94 375 LEU A O 1
ATOM 2985 N N . TYR A 1 376 ? -19.392 -8.945 29.917 1.00 84.12 376 TYR A N 1
ATOM 2986 C CA . TYR A 1 376 ? -20.511 -8.065 30.216 1.00 84.12 376 TYR A CA 1
ATOM 2987 C C . TYR A 1 376 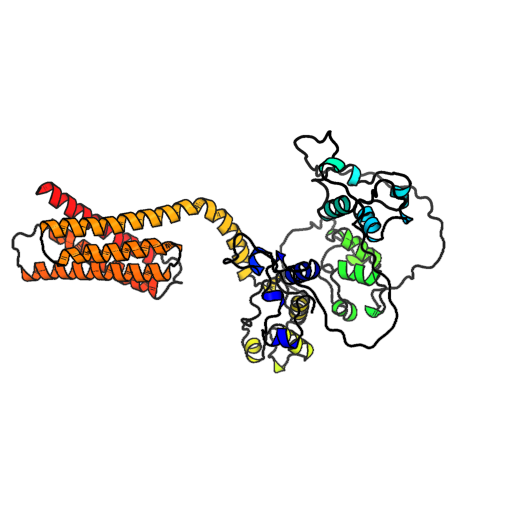? -21.856 -8.759 29.960 1.00 84.12 376 TYR A C 1
ATOM 2989 O O . TYR A 1 376 ? -22.802 -8.628 30.745 1.00 84.12 376 TYR A O 1
ATOM 2997 N N . TRP A 1 377 ? -21.929 -9.601 28.924 1.00 87.44 377 TRP A N 1
ATOM 2998 C CA . TRP A 1 377 ? -23.079 -10.467 28.683 1.00 87.44 377 TRP A CA 1
ATOM 2999 C C . TRP A 1 377 ? -23.314 -11.466 29.823 1.00 87.44 377 TRP A C 1
ATOM 3001 O O . TRP A 1 377 ? -24.449 -11.605 30.289 1.00 87.44 377 TRP A O 1
ATOM 3011 N N . VAL A 1 378 ? -22.260 -12.123 30.321 1.00 88.31 378 VAL A N 1
ATOM 3012 C CA . VAL A 1 378 ? -22.355 -13.070 31.447 1.00 88.31 378 VAL A CA 1
ATOM 3013 C C . VAL A 1 378 ? -22.880 -12.383 32.710 1.00 88.31 378 VAL A C 1
ATOM 3015 O O . VAL A 1 378 ? -23.714 -12.968 33.410 1.00 88.31 378 VAL A O 1
ATOM 3018 N N . GLN A 1 379 ? -22.443 -11.146 32.970 1.00 81.88 379 GLN A N 1
ATOM 3019 C CA . GLN A 1 379 ? -22.845 -10.355 34.136 1.00 81.88 379 GLN A CA 1
ATOM 3020 C C . GLN A 1 379 ? -24.292 -9.853 34.052 1.00 81.88 379 GLN A C 1
ATOM 3022 O O . GLN A 1 379 ? -25.053 -9.998 35.007 1.00 81.88 379 GLN A O 1
ATOM 3027 N N . ILE A 1 380 ? -24.688 -9.260 32.923 1.00 79.31 380 ILE A N 1
ATOM 3028 C CA . ILE A 1 380 ? -25.956 -8.518 32.820 1.00 79.31 380 ILE A CA 1
ATOM 3029 C C . ILE A 1 380 ? -27.086 -9.356 32.212 1.00 79.31 380 ILE A C 1
ATOM 3031 O O . ILE A 1 380 ? -28.262 -9.052 32.427 1.00 79.31 380 ILE A O 1
ATOM 3035 N N . ARG A 1 381 ? -26.757 -10.425 31.471 1.00 80.81 381 ARG A N 1
ATOM 3036 C CA . ARG A 1 381 ? -27.715 -11.335 30.812 1.00 80.81 381 ARG A CA 1
ATOM 3037 C C . ARG A 1 381 ? -28.727 -10.620 29.905 1.00 80.81 381 ARG A C 1
ATOM 3039 O O . ARG A 1 381 ? -29.857 -11.077 29.743 1.00 80.81 381 ARG A O 1
ATOM 3046 N N . LYS A 1 382 ? -28.336 -9.495 29.302 1.00 79.25 382 LYS A N 1
ATOM 3047 C CA . LYS A 1 382 ? -29.131 -8.775 28.290 1.00 79.25 382 LYS A CA 1
ATOM 3048 C C . LYS A 1 382 ? -28.473 -8.868 26.920 1.00 79.25 382 LYS A C 1
ATOM 3050 O O . LYS A 1 382 ? -27.323 -9.250 26.826 1.00 79.25 382 LYS A O 1
ATOM 3055 N N . LEU A 1 383 ? -29.214 -8.545 25.863 1.00 78.31 383 LEU A N 1
ATOM 3056 C CA . LEU A 1 383 ? -28.753 -8.699 24.476 1.00 78.31 383 LEU A CA 1
ATOM 3057 C C . LEU A 1 383 ? -27.807 -7.590 24.000 1.00 78.31 383 LEU A C 1
ATOM 3059 O O . LEU A 1 383 ? -26.973 -7.850 23.146 1.00 78.31 383 LEU A O 1
ATOM 3063 N N . TYR A 1 384 ? -27.915 -6.378 24.545 1.00 75.94 384 TYR A N 1
ATOM 3064 C CA . TYR A 1 384 ? -27.141 -5.230 24.059 1.00 75.94 384 TYR A CA 1
ATOM 3065 C C . TYR A 1 384 ? -25.602 -5.387 24.197 1.00 75.94 384 TYR A C 1
ATOM 3067 O O . TYR A 1 384 ? -24.919 -5.102 23.222 1.00 75.94 384 TYR A O 1
ATOM 3075 N N . PRO A 1 385 ? -25.028 -6.007 25.259 1.00 80.75 385 PRO A N 1
ATOM 3076 C CA . PRO A 1 385 ? -23.590 -6.307 25.336 1.00 80.75 385 PRO A CA 1
ATOM 3077 C C . PRO A 1 385 ? -23.051 -7.174 24.195 1.00 80.75 385 PRO A C 1
ATOM 3079 O O . PRO A 1 385 ? -21.854 -7.178 23.925 1.00 80.75 385 PRO A O 1
ATOM 3082 N N . LEU A 1 386 ? -23.927 -7.929 23.525 1.00 86.75 386 LEU A N 1
ATOM 3083 C CA . LEU A 1 386 ? -23.552 -8.787 22.407 1.00 86.75 386 LEU A CA 1
ATOM 3084 C C . LEU A 1 386 ? -23.171 -7.960 21.164 1.00 86.75 386 LEU A C 1
ATOM 3086 O O . LEU A 1 386 ? -22.499 -8.481 20.281 1.00 86.75 386 LEU A O 1
ATOM 3090 N N . MET A 1 387 ? -23.515 -6.665 21.120 1.00 89.25 387 MET A N 1
ATOM 3091 C CA . MET A 1 387 ? -23.044 -5.737 20.084 1.00 89.25 387 MET A CA 1
ATOM 3092 C C . MET A 1 387 ? -21.522 -5.562 20.124 1.00 89.25 387 MET A C 1
ATOM 3094 O O . MET A 1 387 ? -20.908 -5.551 19.065 1.00 89.25 387 MET A O 1
ATOM 3098 N N . PHE A 1 388 ? -20.895 -5.531 21.310 1.00 90.00 388 PHE A N 1
ATOM 3099 C CA . PHE A 1 388 ? -19.427 -5.505 21.438 1.00 90.00 388 PHE A CA 1
ATOM 3100 C C . PHE A 1 388 ? -18.770 -6.760 20.863 1.00 90.00 388 PHE A C 1
ATOM 3102 O O . PHE A 1 388 ? -17.694 -6.686 20.278 1.00 90.00 388 PHE A O 1
ATOM 3109 N N . VAL A 1 389 ? -19.434 -7.912 21.001 1.00 93.25 389 VAL A N 1
ATOM 3110 C CA . VAL A 1 389 ? -18.959 -9.172 20.420 1.00 93.25 389 VAL A CA 1
ATOM 3111 C C . VAL A 1 389 ? -19.011 -9.094 18.900 1.00 93.25 389 VAL A C 1
ATOM 3113 O O . VAL A 1 389 ? -18.022 -9.394 18.244 1.00 93.25 389 VAL A O 1
ATOM 3116 N N . VAL A 1 390 ? -20.139 -8.658 18.335 1.00 94.62 390 VAL A N 1
ATOM 3117 C CA . VAL A 1 390 ? -20.283 -8.528 16.878 1.00 94.62 390 VAL A CA 1
ATOM 3118 C C . VAL A 1 390 ? -19.300 -7.494 16.322 1.00 94.62 390 VAL A C 1
ATOM 3120 O O . VAL A 1 390 ? -18.603 -7.799 15.359 1.00 94.62 390 VAL A O 1
ATOM 3123 N N . ALA A 1 391 ? -19.182 -6.326 16.957 1.00 94.31 391 ALA A N 1
ATOM 3124 C CA . ALA A 1 391 ? -18.223 -5.290 16.580 1.00 94.31 391 ALA A CA 1
ATOM 3125 C C . ALA A 1 391 ? -16.783 -5.828 16.598 1.00 94.31 391 ALA A C 1
ATOM 3127 O O . ALA A 1 391 ? -16.099 -5.801 15.580 1.00 94.31 391 ALA A O 1
ATOM 3128 N N . GLY A 1 392 ? -16.359 -6.434 17.712 1.00 94.44 392 GLY A N 1
ATOM 3129 C CA . GLY A 1 392 ? -15.023 -7.013 17.843 1.00 94.44 392 GLY A CA 1
ATOM 3130 C C . GLY A 1 392 ? -14.734 -8.130 16.832 1.00 94.44 392 GLY A C 1
ATOM 3131 O O . GLY A 1 392 ? -13.608 -8.239 16.359 1.00 94.44 392 GLY A O 1
ATOM 3132 N N . MET A 1 393 ? -15.738 -8.920 16.430 1.00 96.19 393 MET A N 1
ATOM 3133 C CA . MET A 1 393 ? -15.580 -9.923 15.368 1.00 96.19 393 MET A CA 1
ATOM 3134 C C . MET A 1 393 ? -15.350 -9.278 13.997 1.00 96.19 393 MET A C 1
ATOM 3136 O O . MET A 1 393 ? -14.460 -9.715 13.272 1.00 96.19 393 MET A O 1
ATOM 3140 N N . PHE A 1 394 ? -16.102 -8.230 13.642 1.00 96.75 394 PHE A N 1
ATOM 3141 C CA . PHE A 1 394 ? -15.853 -7.478 12.406 1.00 96.75 394 PHE A CA 1
ATOM 3142 C C . PHE A 1 394 ? -14.484 -6.787 12.429 1.00 96.75 394 PHE A C 1
ATOM 3144 O O . PHE A 1 394 ? -13.763 -6.864 11.437 1.00 96.75 394 PHE A O 1
ATOM 3151 N N . GLY A 1 395 ? -14.087 -6.199 13.563 1.00 95.00 395 GLY A N 1
ATOM 3152 C CA . GLY A 1 395 ? -12.751 -5.625 13.753 1.00 95.00 395 GLY A CA 1
ATOM 3153 C C . GLY A 1 395 ? -11.634 -6.663 13.623 1.00 95.00 395 GLY A C 1
ATOM 3154 O O . GLY A 1 395 ? -10.621 -6.407 12.983 1.00 95.00 395 GLY A O 1
ATOM 3155 N N . PHE A 1 396 ? -11.839 -7.879 14.137 1.00 95.94 396 PHE A N 1
ATOM 3156 C CA . PHE A 1 396 ? -10.877 -8.970 13.984 1.00 95.94 396 PHE A CA 1
ATOM 3157 C C . PHE A 1 396 ? -10.705 -9.368 12.516 1.00 95.94 396 PHE A C 1
ATOM 3159 O O . PHE A 1 396 ? -9.577 -9.460 12.039 1.00 95.94 396 PHE A O 1
ATOM 3166 N N . VAL A 1 397 ? -11.809 -9.567 11.784 1.00 95.56 397 VAL A N 1
ATOM 3167 C CA . VAL A 1 397 ? -11.738 -9.896 10.352 1.00 95.56 397 VAL A CA 1
ATOM 3168 C C . VAL A 1 397 ? -11.115 -8.737 9.570 1.00 95.56 397 VAL A C 1
ATOM 3170 O O . VAL A 1 397 ? -10.265 -8.983 8.724 1.00 95.56 397 VAL A O 1
ATOM 3173 N N . SER A 1 398 ? -11.454 -7.485 9.895 1.00 94.62 398 SER A N 1
ATOM 3174 C CA . SER A 1 398 ? -10.803 -6.295 9.329 1.00 94.62 398 SER A CA 1
ATOM 3175 C C . SER A 1 398 ? -9.287 -6.344 9.511 1.00 94.62 398 SER A C 1
ATOM 3177 O O . SER A 1 398 ? -8.552 -6.217 8.538 1.00 94.62 398 SER A O 1
ATOM 3179 N N . ALA A 1 399 ? -8.815 -6.612 10.730 1.00 93.00 399 ALA A N 1
ATOM 3180 C CA . ALA A 1 399 ? -7.391 -6.675 11.035 1.00 93.00 399 ALA A CA 1
ATOM 3181 C C . ALA A 1 399 ? -6.663 -7.788 10.260 1.00 93.00 399 ALA A C 1
ATOM 3183 O O . ALA A 1 399 ? -5.494 -7.631 9.919 1.00 93.00 399 ALA A O 1
ATOM 3184 N N . LEU A 1 400 ? -7.333 -8.900 9.930 1.00 92.50 400 LEU A N 1
ATOM 3185 C CA . LEU A 1 400 ? -6.732 -9.944 9.091 1.00 92.50 400 LEU A CA 1
ATOM 3186 C C . LEU A 1 400 ? -6.426 -9.446 7.675 1.00 92.50 400 LEU A C 1
ATOM 3188 O O . LEU A 1 400 ? -5.363 -9.781 7.160 1.00 92.50 400 LEU A O 1
ATOM 3192 N N . TYR A 1 401 ? -7.302 -8.616 7.104 1.00 91.75 401 TYR A N 1
ATOM 3193 C CA . TYR A 1 401 ? -7.178 -8.080 5.745 1.00 91.75 401 TYR A CA 1
ATOM 3194 C C . TYR A 1 401 ? -6.415 -6.753 5.658 1.00 91.75 401 TYR A C 1
ATOM 3196 O O . TYR A 1 401 ? -6.260 -6.228 4.562 1.00 91.75 401 TYR A O 1
ATOM 3204 N N . VAL A 1 402 ? -5.937 -6.192 6.773 1.00 88.12 402 VAL A N 1
ATOM 3205 C CA . VAL A 1 402 ? -5.382 -4.826 6.795 1.00 88.12 402 VAL A CA 1
ATOM 3206 C C . VAL A 1 402 ? -4.152 -4.633 5.902 1.00 88.12 402 VAL A C 1
ATOM 3208 O O . VAL A 1 402 ? -3.979 -3.550 5.358 1.00 88.12 402 VAL A O 1
ATOM 3211 N N . LEU A 1 403 ? -3.350 -5.686 5.714 1.00 85.44 403 LEU A N 1
ATOM 3212 C CA . LEU A 1 403 ? -2.166 -5.668 4.844 1.00 85.44 403 LEU A CA 1
ATOM 3213 C C . LEU A 1 403 ? -2.460 -6.190 3.430 1.00 85.44 403 LEU A C 1
ATOM 3215 O O . LEU A 1 403 ? -1.805 -5.780 2.482 1.00 85.44 403 LEU A O 1
ATOM 3219 N N . ASP A 1 404 ? -3.454 -7.071 3.284 1.00 87.19 404 ASP A N 1
ATOM 3220 C CA . ASP A 1 404 ? -3.714 -7.776 2.021 1.00 87.19 404 ASP A CA 1
ATOM 3221 C C . ASP A 1 404 ? -4.733 -7.028 1.147 1.00 87.19 404 ASP A C 1
ATOM 3223 O O . ASP A 1 404 ? -4.679 -7.058 -0.079 1.00 87.19 404 ASP A O 1
ATOM 3227 N N . ASN A 1 405 ? -5.714 -6.372 1.774 1.00 87.44 405 ASN A N 1
ATOM 3228 C CA . ASN A 1 405 ? -6.773 -5.642 1.091 1.00 87.44 405 ASN A CA 1
ATOM 3229 C C . ASN A 1 405 ? -7.281 -4.486 1.965 1.00 87.44 405 ASN A C 1
ATOM 3231 O O . ASN A 1 405 ? -8.262 -4.615 2.709 1.00 87.44 405 ASN A O 1
ATOM 3235 N N . ALA A 1 406 ? -6.626 -3.330 1.832 1.00 86.06 406 ALA A N 1
ATOM 3236 C CA . ALA A 1 406 ? -6.933 -2.126 2.603 1.00 86.06 406 ALA A CA 1
ATOM 3237 C C . ALA A 1 406 ? -8.401 -1.686 2.462 1.00 86.06 406 ALA A C 1
ATOM 3239 O O . ALA A 1 406 ? -9.046 -1.334 3.448 1.00 86.06 406 ALA A O 1
ATOM 3240 N N . ARG A 1 407 ? -8.982 -1.780 1.257 1.00 86.62 407 ARG A N 1
ATOM 3241 C CA . ARG A 1 407 ? -10.382 -1.398 1.016 1.00 86.62 407 ARG A CA 1
ATOM 3242 C C . ARG A 1 407 ? -11.358 -2.309 1.757 1.00 86.62 407 ARG A C 1
ATOM 3244 O O . ARG A 1 407 ? -12.294 -1.817 2.387 1.00 86.62 407 ARG A O 1
ATOM 3251 N N . LEU A 1 408 ? -11.151 -3.626 1.698 1.00 89.88 408 LEU A N 1
ATOM 3252 C CA . LEU A 1 408 ? -11.983 -4.589 2.419 1.00 89.88 408 LEU A CA 1
ATOM 3253 C C . LEU A 1 408 ? -11.837 -4.416 3.934 1.00 89.88 408 LEU A C 1
ATOM 3255 O O . LEU A 1 408 ? -12.846 -4.423 4.639 1.00 89.88 408 LEU A O 1
ATOM 3259 N N . SER A 1 409 ? -10.609 -4.206 4.420 1.00 91.81 409 SER A N 1
ATOM 3260 C CA . SER A 1 409 ? -10.355 -3.873 5.823 1.00 91.81 409 SER A CA 1
ATOM 3261 C C . SER A 1 409 ? -11.136 -2.623 6.238 1.00 91.81 409 SER A C 1
ATOM 3263 O O . SER A 1 409 ? -11.946 -2.694 7.156 1.00 91.81 409 SER A O 1
ATOM 3265 N N . ASN A 1 410 ? -11.022 -1.513 5.506 1.00 90.50 410 ASN A N 1
ATOM 3266 C CA . ASN A 1 410 ? -11.726 -0.268 5.831 1.00 90.50 410 ASN A CA 1
ATOM 3267 C C . ASN A 1 410 ? -13.254 -0.438 5.849 1.00 90.50 410 ASN A C 1
ATOM 3269 O O . ASN A 1 410 ? -13.919 0.078 6.747 1.00 90.50 410 ASN A O 1
ATOM 3273 N N . ILE A 1 411 ? -13.822 -1.215 4.919 1.00 92.44 411 ILE A N 1
ATOM 3274 C CA . ILE A 1 411 ? -15.260 -1.536 4.911 1.00 92.44 411 ILE A CA 1
ATOM 3275 C C . ILE A 1 411 ? -15.656 -2.333 6.163 1.00 92.44 411 ILE A C 1
ATOM 3277 O O . ILE A 1 411 ? -16.655 -2.012 6.810 1.00 92.44 411 ILE A O 1
ATOM 3281 N N . LEU A 1 412 ? -14.891 -3.365 6.525 1.00 94.50 412 LEU A N 1
ATOM 3282 C CA . LEU A 1 412 ? -15.164 -4.192 7.705 1.00 94.50 412 LEU A CA 1
ATOM 3283 C C . LEU A 1 412 ? -14.991 -3.405 9.011 1.00 94.50 412 LEU A C 1
ATOM 3285 O O . LEU A 1 412 ? -15.826 -3.524 9.913 1.00 94.50 412 LEU A O 1
ATOM 3289 N N . SER A 1 413 ? -13.958 -2.565 9.092 1.00 93.31 413 SER A N 1
ATOM 3290 C CA . SER A 1 413 ? -13.731 -1.632 10.196 1.00 93.31 413 SER A CA 1
ATOM 3291 C C . SER A 1 413 ? -14.900 -0.657 10.337 1.00 93.31 413 SER A C 1
ATOM 3293 O O . SER A 1 413 ? -15.467 -0.530 11.423 1.00 93.31 413 SER A O 1
ATOM 3295 N N . ALA A 1 414 ? -15.372 -0.066 9.234 1.00 94.31 414 ALA A N 1
ATOM 3296 C CA . ALA A 1 414 ? -16.548 0.796 9.257 1.00 94.31 414 ALA A CA 1
ATOM 3297 C C . ALA A 1 414 ? -17.776 0.053 9.794 1.00 94.31 414 ALA A C 1
ATOM 3299 O O . ALA A 1 414 ? -18.456 0.563 10.684 1.00 94.31 414 ALA A O 1
ATOM 3300 N N . VAL A 1 415 ? -18.049 -1.172 9.330 1.00 95.75 415 VAL A N 1
ATOM 3301 C CA . VAL A 1 415 ? -19.159 -1.991 9.855 1.00 95.75 415 VAL A CA 1
ATOM 3302 C C . VAL A 1 415 ? -19.015 -2.220 11.365 1.00 95.75 415 VAL A C 1
ATOM 3304 O O . VAL A 1 415 ? -19.990 -2.044 12.097 1.00 95.75 415 VAL A O 1
ATOM 3307 N N . SER A 1 416 ? -17.813 -2.543 11.849 1.00 95.94 416 SER A N 1
ATOM 3308 C CA . SER A 1 416 ? -17.514 -2.668 13.284 1.00 95.94 416 SER A CA 1
ATOM 3309 C C . SER A 1 416 ? -17.845 -1.381 14.057 1.00 95.94 416 SER A C 1
ATOM 3311 O O . SER A 1 416 ? -18.565 -1.422 15.059 1.00 95.94 416 SER A O 1
ATOM 3313 N N . ILE A 1 417 ? -17.403 -0.224 13.559 1.00 94.62 417 ILE A N 1
ATOM 3314 C CA . ILE A 1 417 ? -17.617 1.084 14.194 1.00 94.62 417 ILE A CA 1
ATOM 3315 C C . ILE A 1 417 ? -19.108 1.438 14.288 1.00 94.62 417 ILE A C 1
ATOM 3317 O O . ILE A 1 417 ? -19.552 1.981 15.302 1.00 94.62 417 ILE A O 1
ATOM 3321 N N . HIS A 1 418 ? -19.929 1.062 13.301 1.00 95.31 418 HIS A N 1
ATOM 3322 C CA . HIS A 1 418 ? -21.380 1.263 13.388 1.00 95.31 418 HIS A CA 1
ATOM 3323 C C . HIS A 1 418 ? -21.996 0.511 14.572 1.00 95.31 418 HIS A C 1
ATOM 3325 O O . HIS A 1 418 ? -22.883 1.048 15.237 1.00 95.31 418 HIS A O 1
ATOM 3331 N N . PHE A 1 419 ? -21.531 -0.704 14.876 1.00 95.12 419 PHE A N 1
ATOM 3332 C CA . PHE A 1 419 ? -22.012 -1.440 16.047 1.00 95.12 419 PHE A CA 1
ATOM 3333 C C . PHE A 1 419 ? -21.613 -0.751 17.357 1.00 95.12 419 PHE A C 1
ATOM 3335 O O . PHE A 1 419 ? -22.451 -0.646 18.256 1.00 95.12 419 PHE A O 1
ATOM 3342 N N . TYR A 1 420 ? -20.396 -0.205 17.453 1.00 93.50 420 TYR A N 1
ATOM 3343 C CA . TYR A 1 420 ? -20.000 0.612 18.605 1.00 93.50 420 TYR A CA 1
ATOM 3344 C C . TYR A 1 420 ? -20.839 1.886 18.740 1.00 93.50 420 TYR A C 1
ATOM 3346 O O . TYR A 1 420 ? -21.262 2.240 19.841 1.00 93.50 420 TYR A O 1
ATOM 3354 N N . PHE A 1 421 ? -21.143 2.552 17.628 1.00 94.19 421 PHE A N 1
ATOM 3355 C CA . PHE A 1 421 ? -21.991 3.739 17.628 1.00 94.19 421 PHE A CA 1
ATOM 3356 C C . PHE A 1 421 ? -23.439 3.424 18.039 1.00 94.19 421 PHE A C 1
ATOM 3358 O O . PHE A 1 421 ? -24.046 4.159 18.823 1.00 94.19 421 PHE A O 1
ATOM 3365 N N . ILE A 1 422 ? -23.998 2.306 17.566 1.00 92.62 422 ILE A N 1
ATOM 3366 C CA . ILE A 1 422 ? -25.323 1.828 17.988 1.00 92.62 422 ILE A CA 1
ATOM 3367 C C . ILE A 1 422 ? -25.335 1.550 19.494 1.00 92.62 422 ILE A C 1
ATOM 3369 O O . ILE A 1 422 ? -26.298 1.907 20.176 1.00 92.62 422 ILE A O 1
ATOM 3373 N N . GLU A 1 423 ? -24.265 0.968 20.030 1.00 89.81 423 GLU A N 1
ATOM 3374 C CA . GLU A 1 423 ? -24.120 0.718 21.463 1.00 89.81 423 GLU A CA 1
ATOM 3375 C C . GLU A 1 423 ? -24.016 2.026 22.264 1.00 89.81 423 GLU A C 1
ATOM 3377 O O . GLU A 1 423 ? -24.713 2.187 23.269 1.00 89.81 423 GLU A O 1
ATOM 3382 N N . ALA A 1 424 ? -23.254 3.016 21.783 1.00 90.69 424 ALA A N 1
ATOM 3383 C CA . ALA A 1 424 ? -23.227 4.361 22.366 1.00 90.69 424 ALA A CA 1
ATOM 3384 C C . ALA A 1 424 ? -24.636 4.973 22.435 1.00 90.69 424 ALA A C 1
ATOM 3386 O O . ALA A 1 424 ? -25.063 5.485 23.476 1.00 90.69 424 ALA A O 1
ATOM 3387 N N . CYS A 1 425 ? -25.393 4.862 21.341 1.00 90.19 425 CYS A N 1
ATOM 3388 C CA . CYS A 1 425 ? -26.777 5.314 21.277 1.00 90.19 425 CYS A CA 1
ATOM 3389 C C . CYS A 1 425 ? -27.671 4.550 22.264 1.00 90.19 425 CYS A C 1
ATOM 3391 O O . CYS A 1 425 ? -28.508 5.159 22.936 1.00 90.19 425 CYS A O 1
ATOM 3393 N N . ALA A 1 426 ? -27.494 3.233 22.394 1.00 87.12 426 ALA A N 1
ATOM 3394 C CA . ALA A 1 426 ? -28.252 2.404 23.325 1.00 87.12 426 ALA A CA 1
ATOM 3395 C C . ALA A 1 426 ? -27.973 2.782 24.789 1.00 87.12 426 ALA A C 1
ATOM 3397 O O . ALA A 1 426 ? -28.911 2.876 25.590 1.00 87.12 426 ALA A O 1
ATOM 3398 N N . MET A 1 427 ? -26.713 3.054 25.142 1.00 84.38 427 MET A N 1
ATOM 3399 C CA . MET A 1 427 ? -26.320 3.529 26.472 1.00 84.38 427 MET A CA 1
ATOM 3400 C C . MET A 1 427 ? -26.950 4.890 26.787 1.00 84.38 427 MET A C 1
ATOM 3402 O O . MET A 1 427 ? -27.635 5.035 27.807 1.00 84.38 427 MET A O 1
ATOM 3406 N N . ALA A 1 428 ? -26.825 5.858 25.873 1.00 85.25 428 ALA A N 1
ATOM 3407 C CA . ALA A 1 428 ? -27.436 7.178 26.017 1.00 85.25 428 ALA A CA 1
ATOM 3408 C C . ALA A 1 428 ? -28.967 7.090 26.161 1.00 85.25 428 ALA A C 1
ATOM 3410 O O . ALA A 1 428 ? -29.556 7.693 27.065 1.00 85.25 428 ALA A O 1
ATOM 3411 N N . TRP A 1 429 ? -29.616 6.276 25.324 1.00 86.06 429 TRP A N 1
ATOM 3412 C CA . TRP A 1 429 ? -31.058 6.041 25.377 1.00 86.06 429 TRP A CA 1
ATOM 3413 C C . TRP A 1 429 ? -31.501 5.442 26.715 1.00 86.06 429 TRP A C 1
ATOM 3415 O O . TRP A 1 429 ? -32.476 5.899 27.322 1.00 86.06 429 TRP A O 1
ATOM 3425 N N . ASN A 1 430 ? -30.777 4.437 27.210 1.00 80.81 430 ASN A N 1
ATOM 3426 C CA . ASN A 1 430 ? -31.087 3.791 28.480 1.00 80.81 430 ASN A CA 1
ATOM 3427 C C . ASN A 1 430 ? -30.998 4.770 29.658 1.00 80.81 430 ASN A C 1
ATOM 3429 O O . ASN A 1 430 ? -31.879 4.746 30.522 1.00 80.81 430 ASN A O 1
ATOM 3433 N N . ARG A 1 431 ? -30.011 5.676 29.667 1.00 77.25 431 ARG A N 1
ATOM 3434 C CA . ARG A 1 431 ? -29.881 6.718 30.702 1.00 77.25 431 ARG A CA 1
ATOM 3435 C C . ARG A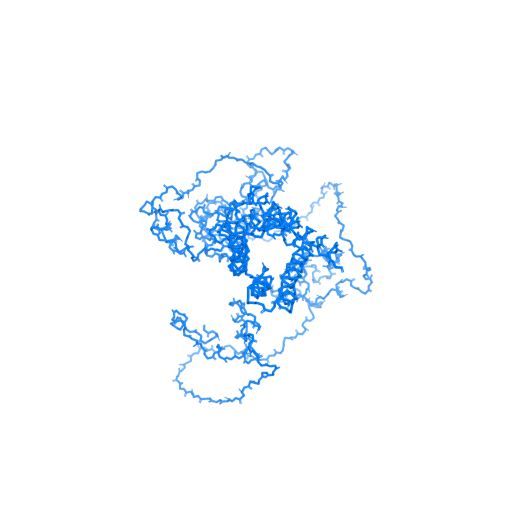 1 431 ? -31.004 7.743 30.654 1.00 77.25 431 ARG A C 1
ATOM 3437 O O . ARG A 1 431 ? -31.601 8.052 31.688 1.00 77.25 431 ARG A O 1
ATOM 3444 N N . LEU A 1 432 ? -31.344 8.224 29.455 1.00 80.31 432 LEU A N 1
ATOM 3445 C CA . LEU A 1 432 ? -32.469 9.144 29.264 1.00 80.31 432 LEU A CA 1
ATOM 3446 C C . LEU A 1 432 ? -33.781 8.526 29.761 1.00 80.31 432 LEU A C 1
ATOM 3448 O O . LEU A 1 432 ? -34.587 9.199 30.408 1.00 80.31 432 LEU A O 1
ATOM 3452 N N . ARG A 1 433 ? -33.978 7.227 29.509 1.00 82.12 433 ARG A N 1
ATOM 3453 C CA . ARG A 1 433 ? -35.186 6.506 29.912 1.00 82.12 433 ARG A CA 1
ATOM 3454 C C . ARG A 1 433 ? -35.247 6.222 31.413 1.00 82.12 433 ARG A C 1
ATOM 3456 O O . ARG A 1 433 ? -36.337 6.259 31.982 1.00 82.12 433 ARG A O 1
ATOM 3463 N N . LYS A 1 434 ? -34.118 5.918 32.059 1.00 71.62 434 LYS A N 1
ATOM 3464 C CA . LYS A 1 434 ? -34.108 5.456 33.454 1.00 71.62 434 LYS A CA 1
ATOM 3465 C C . LYS A 1 434 ? -34.215 6.551 34.517 1.00 71.62 434 LYS A C 1
ATOM 3467 O O . LYS A 1 434 ? -34.567 6.206 35.639 1.00 71.62 434 LYS A O 1
ATOM 3472 N N . ARG A 1 435 ? -33.979 7.840 34.219 1.00 55.88 435 ARG A N 1
ATOM 3473 C CA . ARG A 1 435 ? -33.917 8.918 35.245 1.00 55.88 435 ARG A CA 1
ATOM 3474 C C . ARG A 1 435 ? -33.167 8.461 36.516 1.00 55.88 435 ARG A C 1
ATOM 3476 O O . ARG A 1 435 ? -33.621 8.723 37.632 1.00 55.88 435 ARG A O 1
ATOM 3483 N N . GLU A 1 436 ? -32.060 7.733 36.361 1.00 57.53 436 GLU A N 1
ATOM 3484 C CA . GLU A 1 436 ? -31.270 7.263 37.502 1.00 57.53 436 GLU A CA 1
ATOM 3485 C C . GLU A 1 436 ? -30.676 8.495 38.207 1.00 57.53 436 GLU A C 1
ATOM 3487 O O . GLU A 1 436 ? -29.860 9.238 37.661 1.00 57.53 436 GLU A O 1
ATOM 3492 N N . LYS A 1 437 ? -31.180 8.781 39.416 1.00 54.28 437 LYS A N 1
ATOM 3493 C CA . LYS A 1 437 ? -30.797 9.955 40.221 1.00 54.28 437 LYS A CA 1
ATOM 3494 C C . LYS A 1 437 ? -29.390 9.846 40.824 1.00 54.28 437 LYS A C 1
ATOM 3496 O O . LYS A 1 437 ? -28.908 10.839 41.357 1.00 54.28 437 LYS A O 1
ATOM 3501 N N . GLU A 1 438 ? -28.739 8.690 40.715 1.00 58.53 438 GLU A N 1
ATOM 3502 C CA . GLU A 1 438 ? -27.464 8.369 41.375 1.00 58.53 438 GLU A CA 1
ATOM 3503 C C . GLU A 1 438 ? -26.366 7.920 40.398 1.00 58.53 438 GLU A C 1
ATOM 3505 O O . GLU A 1 438 ? -25.402 7.269 40.790 1.00 58.53 438 GLU A O 1
ATOM 3510 N N . ASP A 1 439 ? -26.463 8.285 39.120 1.00 67.69 439 ASP A N 1
ATOM 3511 C CA . ASP A 1 439 ? -25.351 8.051 38.200 1.00 67.69 439 ASP A CA 1
ATOM 3512 C C . ASP A 1 439 ? -24.149 8.910 38.603 1.00 67.69 439 ASP A C 1
ATOM 3514 O O . ASP A 1 439 ? -24.200 10.146 38.517 1.00 67.69 439 ASP A O 1
ATOM 3518 N N . SER A 1 440 ? -23.064 8.240 39.009 1.00 81.31 440 SER A N 1
ATOM 3519 C CA . SER A 1 440 ? -21.769 8.867 39.268 1.00 81.31 440 SER A CA 1
ATOM 3520 C C . SER A 1 440 ? -21.393 9.776 38.101 1.00 81.31 440 SER A C 1
ATOM 3522 O O . SER A 1 440 ? -21.472 9.382 36.934 1.00 81.31 440 SER A O 1
ATOM 3524 N N . PHE A 1 441 ? -20.973 11.001 38.417 1.00 85.69 441 PHE A N 1
ATOM 3525 C CA . PHE A 1 441 ? -20.510 11.962 37.418 1.00 85.69 441 PHE A CA 1
ATOM 3526 C C . PHE A 1 441 ? -19.424 11.357 36.517 1.00 85.69 441 PHE A C 1
ATOM 3528 O O . PHE A 1 441 ? -19.470 11.544 35.305 1.00 85.69 441 PHE A O 1
ATOM 3535 N N . ALA A 1 442 ? -18.525 10.551 37.090 1.00 86.88 442 ALA A N 1
ATOM 3536 C CA . ALA A 1 442 ? -17.481 9.852 36.347 1.00 86.88 442 ALA A CA 1
ATOM 3537 C C . ALA A 1 442 ? -18.056 8.930 35.260 1.00 86.88 442 ALA A C 1
ATOM 3539 O O . ALA A 1 442 ? -17.583 8.943 34.129 1.00 86.88 442 ALA A O 1
ATOM 3540 N N . LEU A 1 443 ? -19.127 8.195 35.566 1.00 86.62 443 LEU A N 1
ATOM 3541 C CA . LEU A 1 443 ? -19.746 7.282 34.608 1.00 86.62 443 LEU A CA 1
ATOM 3542 C C . LEU A 1 443 ? -20.396 8.047 33.443 1.00 86.62 443 LEU A C 1
ATOM 3544 O O . LEU A 1 443 ? -20.307 7.625 32.301 1.00 86.62 443 LEU A O 1
ATOM 3548 N N . LYS A 1 444 ? -20.978 9.224 33.702 1.00 87.94 444 LYS A N 1
ATOM 3549 C CA . LYS A 1 444 ? -21.509 10.087 32.631 1.00 87.94 444 LYS A CA 1
ATOM 3550 C C . LYS A 1 444 ? -20.406 10.616 31.718 1.00 87.94 444 LYS A C 1
ATOM 3552 O O . LYS A 1 444 ? -20.614 10.709 30.511 1.00 87.94 444 LYS A O 1
ATOM 3557 N N . VAL A 1 445 ? -19.252 10.969 32.288 1.00 91.19 445 VAL A N 1
ATOM 3558 C CA . VAL A 1 445 ? -18.079 11.398 31.514 1.00 91.19 445 VAL A CA 1
ATOM 3559 C C . VAL A 1 445 ? -17.564 10.247 30.648 1.00 91.19 445 VAL A C 1
ATOM 3561 O O . VAL A 1 445 ? -17.308 10.474 29.470 1.00 91.19 445 VAL A O 1
ATOM 3564 N N . ALA A 1 446 ? -17.488 9.024 31.185 1.00 92.00 446 ALA A N 1
ATOM 3565 C CA . ALA A 1 446 ? -17.068 7.841 30.431 1.00 92.00 446 ALA A CA 1
ATOM 3566 C C . ALA A 1 446 ? -17.981 7.562 29.228 1.00 92.00 446 ALA A C 1
ATOM 3568 O O . ALA A 1 446 ? -17.495 7.473 28.104 1.00 92.00 446 ALA A O 1
ATOM 3569 N N . ASP A 1 447 ? -19.299 7.510 29.433 1.00 90.69 447 ASP A N 1
ATOM 3570 C CA . ASP A 1 447 ? -20.264 7.304 28.347 1.00 90.69 447 ASP A CA 1
ATOM 3571 C C . ASP A 1 447 ? -20.215 8.419 27.298 1.00 90.69 447 ASP A C 1
ATOM 3573 O O . ASP A 1 447 ? -20.338 8.158 26.103 1.00 90.69 447 ASP A O 1
ATOM 3577 N N . THR A 1 448 ? -20.031 9.669 27.735 1.00 91.81 448 THR A N 1
ATOM 3578 C CA . THR A 1 448 ? -19.923 10.812 26.817 1.00 91.81 448 THR A CA 1
ATOM 3579 C C . THR A 1 448 ? -18.652 10.707 25.977 1.00 91.81 448 THR A C 1
ATOM 3581 O O . THR A 1 448 ? -18.715 10.891 24.765 1.00 91.81 448 THR A O 1
ATOM 3584 N N . ALA A 1 449 ? -17.515 10.366 26.592 1.00 94.38 449 ALA A N 1
ATOM 3585 C CA . ALA A 1 449 ? -16.255 10.154 25.883 1.00 94.38 449 ALA A CA 1
ATOM 3586 C C . ALA A 1 449 ? -16.360 8.994 24.882 1.00 94.38 449 ALA A C 1
ATOM 3588 O O . ALA A 1 449 ? -15.980 9.165 23.728 1.00 94.38 449 ALA A O 1
ATOM 3589 N N . PHE A 1 450 ? -16.962 7.870 25.286 1.00 93.75 450 PHE A N 1
ATOM 3590 C CA . PHE A 1 450 ? -17.235 6.732 24.403 1.00 93.75 450 PHE A CA 1
ATOM 3591 C C . PHE A 1 450 ? -18.088 7.142 23.196 1.00 93.75 450 PHE A C 1
ATOM 3593 O O . PHE A 1 450 ? -17.745 6.842 22.057 1.00 93.75 450 PHE A O 1
ATOM 3600 N N . GLY A 1 451 ? -19.188 7.864 23.431 1.00 94.06 451 GLY A N 1
ATOM 3601 C CA . GLY A 1 451 ? -20.086 8.293 22.360 1.00 94.06 451 GLY A CA 1
ATOM 3602 C C . GLY A 1 451 ? -19.437 9.268 21.381 1.00 94.06 451 GLY A C 1
ATOM 3603 O O . GLY A 1 451 ? -19.634 9.133 20.174 1.00 94.06 451 GLY A O 1
ATOM 3604 N N . ILE A 1 452 ? -18.641 10.221 21.874 1.00 95.12 452 ILE A N 1
ATOM 3605 C CA . ILE A 1 452 ? -17.901 11.151 21.010 1.00 95.12 452 ILE A CA 1
ATOM 3606 C C . ILE A 1 452 ? -16.833 10.394 20.213 1.00 95.12 452 ILE A C 1
ATOM 3608 O O . ILE A 1 452 ? -16.786 10.561 18.998 1.00 95.12 452 ILE A O 1
ATOM 3612 N N . GLY A 1 453 ? -16.045 9.524 20.857 1.00 95.12 453 GLY A N 1
ATOM 3613 C CA . GLY A 1 453 ? -15.018 8.714 20.191 1.00 95.12 453 GLY A CA 1
ATOM 3614 C C . GLY A 1 453 ? -15.597 7.852 19.066 1.00 95.12 453 GLY A C 1
ATOM 3615 O O . GLY A 1 453 ? -15.164 7.968 17.923 1.00 95.12 453 GLY A O 1
ATOM 3616 N N . ALA A 1 454 ? -16.666 7.100 19.349 1.00 94.38 454 ALA A N 1
ATOM 3617 C CA . ALA A 1 454 ? -17.352 6.281 18.347 1.00 94.38 454 ALA A CA 1
ATOM 3618 C C . ALA A 1 454 ? -17.954 7.110 17.198 1.00 94.38 454 ALA A C 1
ATOM 3620 O O . ALA A 1 454 ? -17.997 6.654 16.061 1.00 94.38 454 ALA A O 1
ATOM 3621 N N . THR A 1 455 ? -18.416 8.336 17.470 1.00 94.88 455 THR A N 1
ATOM 3622 C CA . THR A 1 455 ? -18.930 9.234 16.420 1.00 94.88 455 THR A CA 1
ATOM 3623 C C . THR A 1 455 ? -17.802 9.758 15.531 1.00 94.88 455 THR A C 1
ATOM 3625 O O . THR A 1 455 ? -17.973 9.840 14.317 1.00 94.88 455 THR A O 1
ATOM 3628 N N . MET A 1 456 ? -16.656 10.116 16.117 1.00 94.38 456 MET A N 1
ATOM 3629 C CA . MET A 1 456 ? -15.489 10.583 15.365 1.00 94.38 456 MET A CA 1
ATOM 3630 C C . MET A 1 456 ? -14.943 9.480 14.458 1.00 94.38 456 MET A C 1
ATOM 3632 O O . MET A 1 456 ? -14.781 9.718 13.264 1.00 94.38 456 MET A O 1
ATOM 3636 N N . GLU A 1 457 ? -14.757 8.268 14.986 1.00 93.50 457 GLU A N 1
ATOM 3637 C CA . GLU A 1 457 ? -14.344 7.116 14.176 1.00 93.50 457 GLU A CA 1
ATOM 3638 C C . GLU A 1 457 ? -15.361 6.772 13.094 1.00 93.50 457 GLU A C 1
ATOM 3640 O O . GLU A 1 457 ? -14.979 6.396 11.989 1.00 93.50 457 GLU A O 1
ATOM 3645 N N . LEU A 1 458 ? -16.660 6.935 13.365 1.00 94.62 458 LEU A N 1
ATOM 3646 C CA . LEU A 1 458 ? -17.673 6.722 12.341 1.00 94.62 458 LEU A CA 1
ATOM 3647 C C . LEU A 1 458 ? -17.432 7.672 11.167 1.00 94.62 458 LEU A C 1
ATOM 3649 O O . LEU A 1 458 ? -17.346 7.213 10.038 1.00 94.62 458 LEU A O 1
ATOM 3653 N N . VAL A 1 459 ? -17.247 8.969 11.417 1.00 92.69 459 VAL A N 1
ATOM 3654 C CA . VAL A 1 459 ? -16.965 9.947 10.353 1.00 92.69 459 VAL A CA 1
ATOM 3655 C C . VAL A 1 459 ? -15.664 9.616 9.613 1.00 92.69 459 VAL A C 1
ATOM 3657 O O . VAL A 1 459 ? -15.657 9.612 8.382 1.00 92.69 459 VAL A O 1
ATOM 3660 N N . LEU A 1 460 ? -14.593 9.288 10.342 1.00 90.50 460 LEU A N 1
ATOM 3661 C CA . LEU A 1 460 ? -13.299 8.928 9.753 1.00 90.50 460 LEU A CA 1
ATOM 3662 C C . LEU A 1 460 ? -13.391 7.660 8.895 1.00 90.50 460 LEU A C 1
ATOM 3664 O O . LEU A 1 460 ? -12.838 7.623 7.802 1.00 90.50 460 LEU A O 1
ATOM 3668 N N . SER A 1 461 ? -14.169 6.660 9.311 1.00 91.06 461 SER A N 1
ATOM 3669 C CA . SER A 1 461 ? -14.349 5.425 8.539 1.00 91.06 461 SER A CA 1
ATOM 3670 C C . SER A 1 461 ? -14.977 5.668 7.163 1.00 91.06 461 SER A C 1
ATOM 3672 O O . SER A 1 461 ? -14.588 5.032 6.187 1.00 91.06 461 SER A O 1
ATOM 3674 N N . TYR A 1 462 ? -15.902 6.628 7.048 1.00 90.06 462 TYR A N 1
ATOM 3675 C CA . TYR A 1 462 ? -16.456 7.024 5.752 1.00 90.06 462 TYR A CA 1
ATOM 3676 C C . TYR A 1 462 ? -15.431 7.800 4.928 1.00 90.06 462 TYR A C 1
ATOM 3678 O O . TYR A 1 462 ? -15.345 7.583 3.722 1.00 90.06 462 TYR A O 1
ATOM 3686 N N . PHE A 1 463 ? -14.630 8.657 5.564 1.00 86.38 463 PHE A N 1
ATOM 3687 C CA . PHE A 1 463 ? -13.542 9.355 4.884 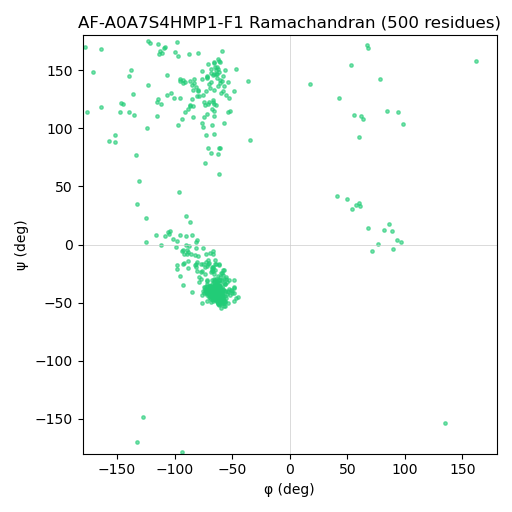1.00 86.38 463 PHE A CA 1
ATOM 3688 C C . PHE A 1 463 ? -12.576 8.354 4.223 1.00 86.38 463 PHE A C 1
ATOM 3690 O O . PHE A 1 463 ? -12.379 8.414 3.015 1.00 86.38 463 PHE A O 1
ATOM 3697 N N . TYR A 1 464 ? -12.118 7.338 4.964 1.00 82.56 464 TYR A N 1
ATOM 3698 C CA . TYR A 1 464 ? -11.224 6.289 4.450 1.00 82.56 464 TYR A CA 1
ATOM 3699 C C . TYR A 1 464 ? -11.845 5.357 3.392 1.00 82.56 464 TYR A C 1
ATOM 3701 O O . TYR A 1 464 ? -11.117 4.688 2.659 1.00 82.56 464 TYR A O 1
ATOM 3709 N N . ILE A 1 465 ? -13.177 5.262 3.308 1.00 84.62 465 ILE A N 1
ATOM 3710 C CA . ILE A 1 465 ? -13.862 4.452 2.284 1.00 84.62 465 ILE A CA 1
ATOM 3711 C C . ILE A 1 465 ? -14.036 5.226 0.975 1.00 84.62 465 ILE A C 1
ATOM 3713 O O . ILE A 1 465 ? -13.924 4.634 -0.100 1.00 84.62 465 ILE A O 1
ATOM 3717 N N . PHE A 1 466 ? -14.385 6.511 1.062 1.00 83.69 466 PHE A N 1
ATOM 3718 C CA . PHE A 1 466 ? -14.791 7.313 -0.094 1.00 83.69 466 PHE A CA 1
ATOM 3719 C C . PHE A 1 466 ? -13.670 8.172 -0.676 1.00 83.69 466 PHE A C 1
ATOM 3721 O O . PHE A 1 466 ? -13.793 8.576 -1.830 1.00 83.69 466 PHE A O 1
ATOM 3728 N N . ASP A 1 467 ? -12.592 8.403 0.072 1.00 77.94 467 ASP A N 1
ATOM 3729 C CA . ASP A 1 467 ? -11.418 9.136 -0.400 1.00 77.94 467 ASP A CA 1
ATOM 3730 C C . ASP A 1 467 ? -10.114 8.398 -0.026 1.00 77.94 467 ASP A C 1
ATOM 3732 O O . ASP A 1 467 ? -9.444 8.750 0.946 1.00 77.94 467 ASP A O 1
ATOM 3736 N N . PRO A 1 468 ? -9.761 7.318 -0.755 1.00 61.03 468 PRO A N 1
ATOM 3737 C CA . PRO A 1 468 ? -8.568 6.516 -0.467 1.00 61.03 468 PRO A CA 1
ATOM 3738 C C . PRO A 1 468 ? -7.250 7.229 -0.805 1.00 61.03 468 PRO A C 1
ATOM 3740 O O . PRO A 1 468 ? -6.201 6.773 -0.367 1.00 61.03 468 PRO A O 1
ATOM 3743 N N . MET A 1 469 ? -7.316 8.299 -1.607 1.00 51.72 469 MET A N 1
ATOM 3744 C CA . MET A 1 469 ? -6.178 9.062 -2.143 1.00 51.72 469 MET A CA 1
ATOM 3745 C C . MET A 1 469 ? -5.998 10.410 -1.434 1.00 51.72 469 MET A C 1
ATOM 3747 O O . MET A 1 469 ? -5.206 11.237 -1.876 1.00 51.72 469 MET A O 1
ATOM 3751 N N . ALA A 1 470 ? -6.729 10.664 -0.345 1.00 53.81 470 ALA A N 1
ATOM 3752 C CA . ALA A 1 470 ? -6.465 11.821 0.492 1.00 53.81 470 ALA A CA 1
ATOM 3753 C C . ALA A 1 470 ? -5.090 11.647 1.150 1.00 53.81 470 ALA A C 1
ATOM 3755 O O . ALA A 1 470 ? -4.977 11.007 2.200 1.00 53.81 470 ALA A O 1
ATOM 3756 N N . ASP A 1 471 ? -4.064 12.222 0.517 1.00 47.50 471 ASP A N 1
ATOM 3757 C CA . ASP A 1 471 ? -2.716 12.393 1.055 1.00 47.50 471 ASP A CA 1
ATOM 3758 C C . ASP A 1 471 ? -2.769 12.700 2.547 1.00 47.50 471 ASP A C 1
ATOM 3760 O O . ASP A 1 471 ? -3.653 13.442 2.991 1.00 47.50 471 ASP A O 1
ATOM 3764 N N . PHE A 1 472 ? -1.827 12.131 3.308 1.00 57.75 472 PHE A N 1
ATOM 3765 C CA . PHE A 1 472 ? -1.723 12.205 4.767 1.00 57.75 472 PHE A CA 1
ATOM 3766 C C . PHE A 1 472 ? -2.195 13.558 5.328 1.00 57.75 472 PHE A C 1
ATOM 3768 O O . PHE A 1 472 ? -1.440 14.521 5.483 1.00 57.75 472 PHE A O 1
ATOM 3775 N N . ASN A 1 473 ? -3.487 13.645 5.640 1.00 72.06 473 ASN A N 1
ATOM 3776 C CA . ASN A 1 473 ? -4.075 14.885 6.100 1.00 72.06 473 ASN A CA 1
ATOM 3777 C C . ASN A 1 473 ? -3.801 14.960 7.598 1.00 72.06 473 ASN A C 1
ATOM 3779 O O . ASN A 1 473 ? -4.402 14.216 8.378 1.00 72.06 473 ASN A O 1
ATOM 3783 N N . MET A 1 474 ? -2.914 15.867 8.022 1.00 72.31 474 MET A N 1
ATOM 3784 C CA . MET A 1 474 ? -2.637 16.112 9.446 1.00 72.31 474 MET A CA 1
ATOM 3785 C C . MET A 1 474 ? -3.926 16.284 10.271 1.00 72.31 474 MET A C 1
ATOM 3787 O O . MET A 1 474 ? -3.965 15.911 11.442 1.00 72.31 474 MET A O 1
ATOM 3791 N N . GLY A 1 475 ? -4.999 16.808 9.666 1.00 81.75 475 GLY A N 1
ATOM 3792 C CA . GLY A 1 475 ? -6.316 16.907 10.289 1.00 81.75 475 GLY A CA 1
ATOM 3793 C C . GLY A 1 475 ? -6.999 15.555 10.523 1.00 81.75 475 GLY A C 1
ATOM 3794 O O . GLY A 1 475 ? -7.589 15.358 11.587 1.00 81.75 475 GLY A O 1
ATOM 3795 N N . ALA A 1 476 ? -6.901 14.614 9.581 1.00 81.19 476 ALA A N 1
ATOM 3796 C CA . ALA A 1 476 ? -7.432 13.259 9.735 1.00 81.19 476 ALA A CA 1
ATOM 3797 C C . ALA A 1 476 ? -6.634 12.476 10.787 1.00 81.19 476 ALA A C 1
ATOM 3799 O O . ALA A 1 476 ? -7.227 11.947 11.724 1.00 81.19 476 ALA A O 1
ATOM 3800 N N . ALA A 1 477 ? -5.299 12.516 10.720 1.00 82.50 477 ALA A N 1
ATOM 3801 C CA . ALA A 1 477 ? -4.429 11.885 11.715 1.00 82.50 477 ALA A CA 1
ATOM 3802 C C . ALA A 1 477 ? -4.648 12.458 13.130 1.00 82.50 477 ALA A C 1
ATOM 3804 O O . ALA A 1 477 ? -4.745 11.717 14.109 1.00 82.50 477 ALA A O 1
ATOM 3805 N N . GLY A 1 478 ? -4.794 13.783 13.250 1.00 87.00 478 GLY A N 1
ATOM 3806 C CA . GLY A 1 478 ? -5.123 14.434 14.519 1.00 87.00 478 GLY A CA 1
ATOM 3807 C C . GLY A 1 478 ? -6.510 14.054 15.049 1.00 87.00 478 GLY A C 1
ATOM 3808 O O . GLY A 1 478 ? -6.683 13.878 16.257 1.00 87.00 478 GLY A O 1
ATOM 3809 N N . SER A 1 479 ? -7.491 13.888 14.158 1.00 89.50 479 SER A N 1
ATOM 3810 C CA . SER A 1 479 ? -8.843 13.443 14.521 1.00 89.50 479 SER A CA 1
ATOM 3811 C C . SER A 1 479 ? -8.855 11.986 14.985 1.00 89.50 479 SER A C 1
ATOM 3813 O O . SER A 1 479 ? -9.507 11.681 15.981 1.00 89.50 479 SER A O 1
ATOM 3815 N N . GLU A 1 480 ? -8.090 11.117 14.325 1.00 88.56 480 GLU A N 1
ATOM 3816 C CA . GLU A 1 480 ? -7.904 9.717 14.713 1.00 88.56 480 GLU A CA 1
ATOM 3817 C C . GLU A 1 480 ? -7.261 9.625 16.103 1.00 88.56 480 GLU A C 1
ATOM 3819 O O . GLU A 1 480 ? -7.819 9.022 17.019 1.00 88.56 480 GLU A O 1
ATOM 3824 N N . ALA A 1 481 ? -6.148 10.334 16.327 1.00 90.12 481 ALA A N 1
ATOM 3825 C CA . ALA A 1 481 ? -5.485 10.376 17.630 1.00 90.12 481 ALA A CA 1
ATOM 3826 C C . ALA A 1 481 ? -6.413 10.890 18.749 1.00 90.12 481 ALA A C 1
ATOM 3828 O O . ALA A 1 481 ? -6.395 10.377 19.875 1.00 90.12 481 ALA A O 1
ATOM 3829 N N . ALA A 1 482 ? -7.253 11.886 18.451 1.00 93.31 482 ALA A N 1
ATOM 3830 C CA . ALA A 1 482 ? -8.249 12.396 19.386 1.00 93.31 482 ALA A CA 1
ATOM 3831 C C . ALA A 1 482 ? -9.348 11.362 19.687 1.00 93.31 482 ALA A C 1
ATOM 3833 O O . ALA A 1 482 ? -9.711 11.190 20.855 1.00 93.31 482 ALA A O 1
ATOM 3834 N N . ALA A 1 483 ? -9.840 10.644 18.674 1.00 93.56 483 ALA A N 1
ATOM 3835 C CA . ALA A 1 483 ? -10.825 9.582 18.850 1.00 93.56 483 ALA A CA 1
ATOM 3836 C C . ALA A 1 483 ? -10.262 8.439 19.714 1.00 93.56 483 ALA A C 1
ATOM 3838 O O . ALA A 1 483 ? -10.857 8.101 20.741 1.00 93.56 483 ALA A O 1
ATOM 3839 N N . GLN A 1 484 ? -9.062 7.940 19.396 1.00 91.56 484 GLN A N 1
ATOM 3840 C CA . GLN A 1 484 ? -8.363 6.912 20.180 1.00 91.56 484 GLN A CA 1
ATOM 3841 C C . GLN A 1 484 ? -8.123 7.348 21.633 1.00 91.56 484 GLN A C 1
ATOM 3843 O O . GLN A 1 484 ? -8.320 6.580 22.578 1.00 91.56 484 GLN A O 1
ATOM 3848 N N . SER A 1 485 ? -7.781 8.620 21.852 1.00 93.62 485 SER A N 1
ATOM 3849 C CA . SER A 1 485 ? -7.615 9.168 23.203 1.00 93.62 485 SER A CA 1
ATOM 3850 C C . SER A 1 485 ? -8.915 9.118 24.016 1.00 93.62 485 SER A C 1
ATOM 3852 O O . SER A 1 485 ? -8.887 8.803 25.208 1.00 93.62 485 SER A O 1
ATOM 3854 N N . LEU A 1 486 ? -10.068 9.384 23.393 1.00 95.31 486 LEU A N 1
ATOM 3855 C CA . LEU A 1 486 ? -11.374 9.303 24.056 1.00 95.31 486 LEU A CA 1
ATOM 3856 C C . LEU A 1 486 ? -11.736 7.865 24.448 1.00 95.31 486 LEU A C 1
ATOM 3858 O O . LEU A 1 486 ? -12.256 7.653 25.549 1.00 95.31 486 LEU A O 1
ATOM 3862 N N . TRP A 1 487 ? -11.402 6.881 23.607 1.00 92.06 487 TRP A N 1
ATOM 3863 C CA . TRP A 1 487 ? -11.543 5.459 23.930 1.00 92.06 487 TRP A CA 1
ATOM 3864 C C . TRP A 1 487 ? -10.713 5.062 25.148 1.00 92.06 487 TRP A C 1
ATOM 3866 O O . TRP A 1 487 ? -11.231 4.451 26.086 1.00 92.06 487 TRP A O 1
ATOM 3876 N N . VAL A 1 488 ? -9.446 5.469 25.194 1.00 92.44 488 VAL A N 1
ATOM 3877 C CA . VAL A 1 488 ? -8.573 5.184 26.340 1.00 92.44 488 VAL A CA 1
ATOM 3878 C C . VAL A 1 488 ? -9.102 5.851 27.611 1.00 92.44 488 VAL A C 1
ATOM 3880 O O . VAL A 1 488 ? -9.215 5.199 28.651 1.00 92.44 488 VAL A O 1
ATOM 3883 N N . VAL A 1 489 ? -9.489 7.128 27.541 1.00 93.69 489 VAL A N 1
ATOM 3884 C CA . VAL A 1 489 ? -10.042 7.859 28.693 1.00 93.69 489 VAL A CA 1
ATOM 3885 C C . VAL A 1 489 ? -11.307 7.181 29.220 1.00 93.69 489 VAL A C 1
ATOM 3887 O O . VAL A 1 489 ? -11.422 6.977 30.430 1.00 93.69 489 VAL A O 1
ATOM 3890 N N . CYS A 1 490 ? -12.241 6.782 28.348 1.00 93.44 490 CYS A N 1
ATOM 3891 C CA . CYS A 1 490 ? -13.455 6.100 28.796 1.00 93.44 490 CYS A CA 1
ATOM 3892 C C . CYS A 1 490 ? -13.135 4.744 29.448 1.00 93.44 490 CYS A C 1
ATOM 3894 O O . CYS A 1 490 ? -13.668 4.443 30.519 1.00 93.44 490 CYS A O 1
ATOM 3896 N N . ALA A 1 491 ? -12.203 3.972 28.876 1.00 90.56 491 ALA A N 1
ATOM 3897 C CA . ALA A 1 491 ? -11.808 2.665 29.386 1.00 90.56 491 ALA A CA 1
ATOM 3898 C C . ALA A 1 491 ? -11.169 2.777 30.777 1.00 90.56 491 ALA A C 1
ATOM 3900 O O . ALA A 1 491 ? -11.522 2.020 31.684 1.00 90.56 491 ALA A O 1
ATOM 3901 N N . LEU A 1 492 ? -10.293 3.765 30.982 1.00 93.12 492 LEU A N 1
ATOM 3902 C CA . LEU A 1 492 ? -9.663 4.029 32.277 1.00 93.12 492 LEU A CA 1
ATOM 3903 C C . LEU A 1 492 ? -10.682 4.435 33.346 1.00 93.12 492 LEU A C 1
ATOM 3905 O O . LEU A 1 492 ? -10.585 3.981 34.489 1.00 93.12 492 LEU A O 1
ATOM 3909 N N . ILE A 1 493 ? -11.682 5.249 32.992 1.00 92.81 493 ILE A N 1
ATOM 3910 C CA . ILE A 1 493 ? -12.742 5.635 33.931 1.00 92.81 493 ILE A CA 1
ATOM 3911 C C . ILE A 1 493 ? -13.603 4.421 34.299 1.00 92.81 493 ILE A C 1
ATOM 3913 O O . ILE A 1 493 ? -13.867 4.209 35.485 1.00 92.81 493 ILE A O 1
ATOM 3917 N N . TYR A 1 494 ? -14.010 3.598 33.326 1.00 89.12 494 TYR A N 1
ATOM 3918 C CA . TYR A 1 494 ? -14.762 2.371 33.604 1.00 89.12 494 TYR A CA 1
ATOM 3919 C C . TYR A 1 494 ? -13.967 1.393 34.469 1.00 89.12 494 TYR A C 1
ATOM 3921 O O . TYR A 1 494 ? -14.515 0.838 35.425 1.00 89.12 494 TYR A O 1
ATOM 3929 N N . LEU A 1 495 ? -12.677 1.213 34.181 1.00 88.50 495 LEU A N 1
ATOM 3930 C CA . LEU A 1 495 ? -11.793 0.359 34.968 1.00 88.50 495 LEU A CA 1
ATOM 3931 C C . LEU A 1 495 ? -11.676 0.869 36.408 1.00 88.50 495 LEU A C 1
ATOM 3933 O O . LEU A 1 495 ? -11.887 0.105 37.346 1.00 88.50 495 LEU A O 1
ATOM 3937 N N . SER A 1 496 ? -11.405 2.163 36.593 1.00 89.19 496 SER A N 1
ATOM 3938 C CA . SER A 1 496 ? -11.310 2.785 37.917 1.00 89.19 496 SER A CA 1
ATOM 3939 C C . SER A 1 496 ? -12.614 2.648 38.704 1.00 89.19 496 SER A C 1
ATOM 3941 O O . SER A 1 496 ? -12.595 2.247 39.870 1.00 89.19 496 SER A O 1
ATOM 3943 N N . PHE A 1 497 ? -13.756 2.906 38.064 1.00 86.25 497 PHE A N 1
ATOM 3944 C CA . PHE A 1 497 ? -15.064 2.753 38.695 1.00 86.25 497 PHE A CA 1
ATOM 3945 C C . PHE A 1 497 ? -15.341 1.297 39.084 1.00 86.25 497 PHE A C 1
ATOM 3947 O O . PHE A 1 497 ? -15.871 1.046 40.165 1.00 86.25 497 PHE A O 1
ATOM 3954 N N . THR A 1 498 ? -14.955 0.341 38.239 1.00 83.56 498 THR A N 1
ATOM 3955 C CA . THR A 1 498 ? -15.116 -1.090 38.520 1.00 83.56 498 THR A CA 1
ATOM 3956 C C . THR A 1 498 ? -14.238 -1.518 39.692 1.00 83.56 498 THR A C 1
ATOM 3958 O O . THR A 1 498 ? -14.740 -2.146 40.612 1.00 83.56 498 THR A O 1
ATOM 3961 N N . LEU A 1 499 ? -12.962 -1.119 39.720 1.00 84.38 499 LEU A N 1
ATOM 3962 C CA . LEU A 1 499 ? -12.031 -1.450 40.806 1.00 84.38 499 LEU A CA 1
ATOM 3963 C C . LEU A 1 499 ? -12.416 -0.823 42.150 1.00 84.38 499 LEU A C 1
ATOM 3965 O O . LEU A 1 499 ? -12.120 -1.391 43.192 1.00 84.38 499 LEU A O 1
ATOM 3969 N N . THR A 1 500 ? -13.056 0.347 42.137 1.00 84.94 500 THR A N 1
ATOM 3970 C CA . THR A 1 500 ? -13.460 1.041 43.373 1.00 84.94 500 THR A CA 1
ATOM 3971 C C . THR A 1 500 ? -14.755 0.471 43.965 1.00 84.94 500 THR A C 1
ATOM 3973 O O . THR A 1 500 ? -15.008 0.646 45.154 1.00 84.94 500 THR A O 1
ATOM 3976 N N . ASN A 1 501 ? -15.583 -0.190 43.147 1.00 74.25 501 ASN A N 1
ATOM 3977 C CA . ASN A 1 501 ? -16.880 -0.744 43.552 1.00 74.25 501 ASN A CA 1
ATOM 3978 C C . ASN A 1 501 ? -16.928 -2.286 43.563 1.00 74.25 501 ASN A C 1
ATOM 3980 O O . ASN A 1 501 ? -17.989 -2.844 43.856 1.00 74.25 501 ASN A O 1
ATOM 3984 N N . ALA A 1 502 ? -15.826 -2.955 43.214 1.00 62.31 502 ALA A N 1
ATOM 3985 C CA . ALA A 1 502 ? -15.610 -4.393 43.390 1.00 62.31 502 ALA A CA 1
ATOM 3986 C C . ALA A 1 502 ? -15.136 -4.686 44.817 1.00 62.31 502 ALA A C 1
ATOM 3988 O O . ALA A 1 502 ? -15.576 -5.722 45.367 1.00 62.31 502 ALA A O 1
#

Sequence (502 aa):
ETLGYNQAMWDNGVESETSDEWWQCLTQSQQKAAAFLGYDKEEWNGSDAPAEIKCDDATEEVTTALPPTPQTTTVKEPVPEEDYTSAVWDDLTPQAQAAAETLGYNQAMWDNGVESETSDEWWQCLTQSQQKAAAFLGYDKEEWNGSDAPAEIKCDDTEEVTTALPPTPQTTTVTEPVPEDDYTNSNWEDLTPQAQAAAETLGYNQAMWDNAVESDTGDKWWQCLTQSQQDAAAFLGFNKEEWNGGDVPDDVECEEEDDGEDAREQFTYYDKDWDELPENAKDAARFLGYNKALWDRGTTPEEVDEWWSDLTREQREKAALLGYNEKTWNGEDRRHLAEQASDDVALKAPFEGEDKLYKTLYICASLGFVFVGLLYWVQIRKLYPLMFVVAGMFGFVSALYVLDNARLSNILSAVSIHFYFIEACAMAWNRLRKREKEDSFALKVADTAFGIGATMELVLSYFYIFDPMADFNMGAAGSEAAAQSLWVVCALIYLSFTLTNA

Secondary structure (DSSP, 8-state):
-TTS--HHHHHTTPPPTTTTS-TTTS-HHHHHHHHHTT--HHHHH-TT--SS-------------------------------GGG--GGGS-HHHHHHHHHTT--HHHHHTTPPPGGGGS-TTTS-HHHHHHHHHTT--HHHHH-TT--SS------------------PPP---------GGGS-GGGS-HHHHHHHHHTT--HHHHHTTPPPTTTTS-GGGS-HHHHHHHHHTT--HHHHTTS---TT----SS-----------GGGS-GGGS-HHHHHHHHHTT--HHHHTTT---TT----TTTS-HHHHHHHHHTT--HHHHH-HHHHHHHHHHHHHHHHHHHHHHHHHHHHHHHHHHHHHHHHHHHHHHHHH--STTHHHHHHHHHHHHHHHHTTT-HHHHHHHHHHHHHHHHHHHHHHHHHHHHH--TT--HHHHHHHHHHHHHHHHHHHHHHHHHH-TT----HHHHHHHHHHHHHHHHHHHHHHHHHHHH-

Foldseek 3Di:
DLQQDDPVCVVVVNHGPNLPDQLVLDDPSNVVVCVVVVDDNDRSCDPPHDPDDDHDDDDDDDDDDDYDDDDDDDDDDDDDPPQLLPDQLVPDDPLLQVLCVLQVDDNVCSNVVNHGPNLPPQLVLDDPSNVVSCVVNPDDNPNSCDPPHDPDDDDDDDDDDDDDDDDDDDDDDPDDDPPPPLLLPDQLVRDDPLLQVLCVLQVDDRVCSNVVNHGPNLPDQLVLDDPSNNVSCVVSPDDNCNSRVHDDPPDPDNDPDDDDDDDDPQVACLPPQLVRDDVLLVVLCVVQVDDNVCSNVVHHHPSNPDQCVRDDPSNVVSCVVNVDDNDNSCDPVNVVVVVVVVVVVVVVVVCVVVLVVVLVVQLVVLVVLLVQLVVVCVVPVDDLSCLSNVLSVLSNVLSVCVVPPVLSSLVSNLVSLVSLLVSLVVVVVVCVVPVPVDPDPLLVLLSVLSNVLSVLVNVLSVCCNPCVPPPPDPVSVVSNVSSVVSNVSSVVSVVVVVVVVD

pLDDT: mean 71.85, std 18.06, range [25.55, 96.75]

Organism: NCBI:txid265563

Radius of gyration: 37.17 Å; Cα contacts (8 Å, |Δi|>4): 387; chains: 1; bounding box: 95×69×98 Å